Protein AF-0000000075780169 (afdb_homodimer)

Organism: Galleria mellonella (NCBI:txid7137)

Secondary structure (DSSP, 8-state):
-HHHHHHHHHHHHHTHHHHHHHHHHHHHS----EEEEEE--TT--HHHHTT--TTSEEEEEETTS----GGG--TT---HHHHHHIIIIIIS---EEEEEEETT-HHHHHHHHTTSGGGG-HHHHHH-HHHHHHHHHSHHHHHHHHHTTT-TTS-EEEE-SSTT-EEEEB-STT--S-HHHHHHHHHHHHHHHHHHT-HHHHHHHHTTSSEEEEEEEETTTTEEEEEETTTTEEEE-STTTHHHHHHHHHHH--/-HHHHHHHHHHHHHTHHHHHHHHHHHHHS----EEEEEE--TT--HHHHTT--TTSEEEEEETTS----GGG--TT---HHHHHHIIIIIIS---EEEEEEETT-HHHHHHHHTTSGGGG-HHHHHH-HHHHHHHHHSHHHHHHHHHTTT-TTS-EEEE-SSTT-EEEEB-STT--S-HHHHHHHHHHHHHHHHHHT-HHHHHHHHTTSSEEEEEEEETTTTEEEEEETTTTEEEE-STTTHHHHHHHHHHH--

Sequence (508 aa):
MERILRGIMRYRVLDRASMVKQFQEVKNNPIPKAVFYTCMDSRMIPTRFTETSVGDMFVVRNAGNVIPHSQYFVDEMTSCEPAALELGCIINNIRHIIVCGHSDCKAMNLLYKLKSKEESTIEQRRISPLKSWLCTHSKSSLDKFLEMNNDFTKPVLFTAETPQRKFAAYIDPDNKFCIEDKLSQVNTLQQLQNVASYGMLKKRLEKHDLHIHALWFDIYTGDIYYFSRRAKRFLIIDESTYETILAEVRRYYSMERILRGIMRYRVLDRASMVKQFQEVKNNPIPKAVFYTCMDSRMIPTRFTETSVGDMFVVRNAGNVIPHSQYFVDEMTSCEPAALELGCIINNIRHIIVCGHSDCKAMNLLYKLKSKEESTIEQRRISPLKSWLCTHSKSSLDKFLEMNNDFTKPVLFTAETPQRKFAAYIDPDNKFCIEDKLSQVNTLQQLQNVASYGMLKKRLEKHDLHIHALWFDIYTGDIYYFSRRAKRFLIIDESTYETILAEVRRYYS

pLDDT: mean 96.07, std 3.33, range [82.69, 98.94]

Radius of gyration: 21.81 Å; Cα contacts (8 Å, |Δi|>4): 1036; chains: 2; bounding box: 48×62×52 Å

Solvent-accessible surface area (backbone atoms only — not comparable to full-atom values): 26050 Å² total; per-residue (Å²): 108,66,67,47,52,51,16,32,49,48,22,59,74,74,41,26,70,64,49,25,54,48,42,52,46,30,72,77,53,71,64,49,52,29,37,38,36,21,38,18,52,30,73,59,53,66,48,61,54,25,57,50,58,75,32,34,38,32,38,36,23,30,64,58,36,68,38,63,45,49,85,79,44,64,76,43,53,58,52,54,59,58,16,38,47,40,52,37,43,65,72,62,59,27,37,32,37,34,31,34,32,41,42,88,39,66,49,35,48,48,50,61,54,40,72,38,67,86,63,53,33,68,70,50,19,53,75,28,42,42,53,15,31,40,61,67,50,38,40,67,32,50,50,56,48,58,70,43,68,88,43,38,83,49,65,46,80,44,44,43,57,40,92,86,38,63,48,53,34,33,56,60,63,82,64,81,64,57,71,47,37,50,44,24,53,45,32,27,54,43,28,50,28,21,59,38,54,31,71,91,48,35,67,40,29,73,68,66,58,33,44,80,47,42,35,36,35,34,54,83,72,48,46,44,24,39,54,34,73,87,76,21,28,70,37,63,61,41,91,87,36,40,65,61,53,51,50,49,43,59,72,75,68,106,108,66,67,46,52,52,17,31,49,48,23,58,74,74,42,26,70,63,50,25,53,47,42,51,47,30,71,77,53,71,65,47,52,27,39,36,37,21,38,19,50,29,73,60,52,65,49,61,54,26,57,51,59,76,31,34,40,31,38,35,23,28,64,59,36,67,39,64,44,49,84,78,44,63,79,44,52,60,53,55,58,58,16,36,46,40,54,36,43,65,73,61,59,26,39,32,36,34,32,33,32,40,43,87,39,66,49,35,49,49,50,61,55,40,73,39,68,86,64,53,35,68,71,49,19,52,74,28,40,43,54,16,30,40,61,67,50,37,40,66,33,51,51,56,49,58,70,44,68,89,42,38,83,50,64,47,79,45,45,44,58,40,91,84,38,63,45,54,34,34,57,60,63,83,64,82,64,57,72,46,37,50,44,23,54,45,32,27,54,44,28,50,27,21,61,38,53,32,71,90,49,37,68,40,28,72,70,64,59,32,44,78,48,40,36,37,35,34,55,83,73,48,48,43,23,39,54,35,74,88,77,21,28,70,38,63,60,42,89,87,37,40,65,61,53,52,50,52,44,58,72,75,66,107

Structure (mmCIF, N/CA/C/O backbone):
data_AF-0000000075780169-model_v1
#
loop_
_entity.id
_entity.type
_entity.pdbx_description
1 polymer 'Carbonic anhydrase'
#
loop_
_atom_site.group_PDB
_atom_site.id
_atom_site.type_symbol
_atom_site.label_atom_id
_atom_site.label_alt_id
_atom_site.label_comp_id
_atom_site.label_asym_id
_atom_site.label_entity_id
_atom_site.label_seq_id
_atom_site.pdbx_PDB_ins_code
_atom_site.Cartn_x
_atom_site.Cartn_y
_atom_site.Cartn_z
_atom_site.occupancy
_atom_site.B_iso_or_equiv
_atom_site.auth_seq_id
_atom_site.auth_comp_id
_atom_site.auth_asym_id
_atom_site.auth_atom_id
_atom_site.pdbx_PDB_model_num
ATOM 1 N N . MET A 1 1 ? -12.031 -10.469 -13.078 1 93.44 1 MET A N 1
ATOM 2 C CA . MET A 1 1 ? -10.688 -10.867 -13.508 1 93.44 1 MET A CA 1
ATOM 3 C C . MET A 1 1 ? -10.531 -10.695 -15.016 1 93.44 1 MET A C 1
ATOM 5 O O . MET A 1 1 ? -9.461 -10.32 -15.492 1 93.44 1 MET A O 1
ATOM 9 N N . GLU A 1 2 ? -11.68 -10.789 -15.758 1 93.5 2 GLU A N 1
ATOM 10 C CA . GLU A 1 2 ? -11.625 -10.594 -17.203 1 93.5 2 GLU A CA 1
ATOM 11 C C . GLU A 1 2 ? -11.203 -9.172 -17.562 1 93.5 2 GLU A C 1
ATOM 13 O O . GLU A 1 2 ? -10.398 -8.969 -18.469 1 93.5 2 GLU A O 1
ATOM 18 N N . ARG A 1 3 ? -11.781 -8.227 -16.891 1 92.69 3 ARG A N 1
ATOM 19 C CA . ARG A 1 3 ? -11.453 -6.828 -17.125 1 92.69 3 ARG A CA 1
ATOM 20 C C . ARG A 1 3 ? -9.977 -6.562 -16.891 1 92.69 3 ARG A C 1
ATOM 22 O O . ARG A 1 3 ? -9.336 -5.824 -17.641 1 92.69 3 ARG A O 1
ATOM 29 N N . ILE A 1 4 ? -9.414 -7.121 -15.859 1 95.75 4 ILE A N 1
ATOM 30 C CA . ILE A 1 4 ? -8 -6.945 -15.523 1 95.75 4 ILE A CA 1
ATOM 31 C C . ILE A 1 4 ? -7.133 -7.559 -16.625 1 95.75 4 ILE A C 1
ATOM 33 O O . ILE A 1 4 ? -6.168 -6.938 -17.078 1 95.75 4 ILE A O 1
ATOM 37 N N . LEU A 1 5 ? -7.5 -8.766 -17.078 1 97.25 5 LEU A N 1
ATOM 38 C CA . LEU A 1 5 ? -6.754 -9.438 -18.141 1 97.25 5 LEU A CA 1
ATOM 39 C C 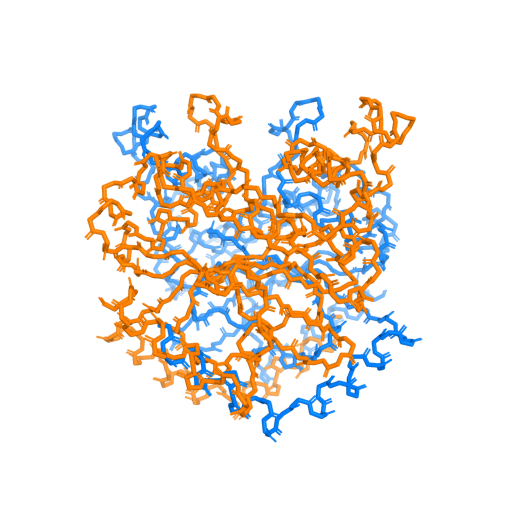. LEU A 1 5 ? -6.793 -8.617 -19.438 1 97.25 5 LEU A C 1
ATOM 41 O O . LEU A 1 5 ? -5.773 -8.461 -20.109 1 97.25 5 LEU A O 1
ATOM 45 N N . ARG A 1 6 ? -7.957 -8.117 -19.75 1 96.81 6 ARG A N 1
ATOM 46 C CA . ARG A 1 6 ? -8.094 -7.266 -20.938 1 96.81 6 ARG A CA 1
ATOM 47 C C . ARG A 1 6 ? -7.238 -6.012 -20.812 1 96.81 6 ARG A C 1
ATOM 49 O O . ARG A 1 6 ? -6.637 -5.566 -21.797 1 96.81 6 ARG A O 1
ATOM 56 N N . GLY A 1 7 ? -7.246 -5.43 -19.578 1 97.44 7 GLY A N 1
ATOM 57 C CA . GLY A 1 7 ? -6.395 -4.277 -19.328 1 97.44 7 GLY A CA 1
ATOM 58 C C . GLY A 1 7 ? -4.918 -4.57 -19.531 1 97.44 7 GLY A C 1
ATOM 59 O O . GLY A 1 7 ? -4.191 -3.758 -20.109 1 97.44 7 GLY A O 1
ATOM 60 N N . ILE A 1 8 ? -4.488 -5.715 -19.094 1 98.25 8 ILE A N 1
ATOM 61 C CA . ILE A 1 8 ? -3.096 -6.121 -19.234 1 98.25 8 ILE A CA 1
ATOM 62 C C . ILE A 1 8 ? -2.754 -6.27 -20.719 1 98.25 8 ILE A C 1
ATOM 64 O O . ILE A 1 8 ? -1.677 -5.863 -21.156 1 98.25 8 ILE A O 1
ATOM 68 N N . MET A 1 9 ? -3.684 -6.805 -21.484 1 98.25 9 MET A N 1
ATOM 69 C CA . MET A 1 9 ? -3.461 -6.949 -22.922 1 98.25 9 MET A CA 1
ATOM 70 C C . MET A 1 9 ? -3.371 -5.586 -23.594 1 98.25 9 MET A C 1
ATOM 72 O O . MET A 1 9 ? -2.545 -5.383 -24.484 1 98.25 9 MET A O 1
ATOM 76 N N . ARG A 1 10 ? -4.184 -4.68 -23.203 1 97.88 10 ARG A N 1
ATOM 77 C CA . ARG A 1 10 ? -4.125 -3.324 -23.75 1 97.88 10 ARG A CA 1
ATOM 78 C C . ARG A 1 10 ? -2.795 -2.658 -23.422 1 97.88 10 ARG A C 1
ATOM 80 O O . ARG A 1 10 ? -2.172 -2.035 -24.281 1 97.88 10 ARG A O 1
ATOM 87 N N . TYR A 1 11 ? -2.41 -2.775 -22.172 1 97.62 11 TYR A N 1
ATOM 88 C CA . TYR A 1 11 ? -1.11 -2.273 -21.734 1 97.62 11 TYR A CA 1
ATOM 89 C C . TYR A 1 11 ? 0.008 -2.836 -22.609 1 97.62 11 TYR A C 1
ATOM 91 O O . TYR A 1 11 ? 0.899 -2.1 -23.031 1 97.62 11 TYR A O 1
ATOM 99 N N . ARG A 1 12 ? -0.05 -4.133 -22.781 1 97.31 12 ARG A N 1
ATOM 100 C CA . ARG A 1 12 ? 0.994 -4.812 -23.547 1 97.31 12 ARG A CA 1
ATOM 101 C C . ARG A 1 12 ? 1.13 -4.219 -24.938 1 97.31 12 ARG A C 1
ATOM 103 O O . ARG A 1 12 ? 2.242 -4.043 -25.438 1 97.31 12 ARG A O 1
ATOM 110 N N . VAL A 1 13 ? 0.009 -3.85 -25.516 1 96.12 13 VAL A N 1
ATOM 111 C CA . VAL A 1 13 ? -0.016 -3.381 -26.906 1 96.12 13 VAL A CA 1
ATOM 112 C C . VAL A 1 13 ? 0.285 -1.885 -26.953 1 96.12 13 VAL A C 1
ATOM 114 O O . VAL A 1 13 ? 1.05 -1.424 -27.797 1 96.12 13 VAL A O 1
ATOM 117 N N . LEU A 1 14 ? -0.146 -1.142 -25.984 1 95 14 LEU A N 1
ATOM 118 C CA . LEU A 1 14 ? -0.172 0.309 -26.125 1 95 14 LEU A CA 1
ATOM 119 C C . LEU A 1 14 ? 0.935 0.961 -25.312 1 95 14 LEU A C 1
ATOM 121 O O . LEU A 1 14 ? 1.446 2.02 -25.672 1 95 14 LEU A O 1
ATOM 125 N N . ASP A 1 15 ? 1.33 0.302 -24.203 1 94.56 15 ASP A N 1
ATOM 126 C CA . ASP A 1 15 ? 2.09 1.082 -23.234 1 94.56 15 ASP A CA 1
ATOM 127 C C . ASP A 1 15 ? 3.387 0.372 -22.859 1 94.56 15 ASP A C 1
ATOM 129 O O . ASP A 1 15 ? 4.316 0.999 -22.344 1 94.56 15 ASP A O 1
ATOM 133 N N . ARG A 1 16 ? 3.537 -0.921 -23.078 1 95.75 16 ARG A N 1
ATOM 134 C CA . ARG A 1 16 ? 4.637 -1.722 -22.547 1 95.75 16 ARG A CA 1
ATOM 135 C C . ARG A 1 16 ? 5.984 -1.176 -23 1 95.75 16 ARG A C 1
ATOM 137 O O . ARG A 1 16 ? 6.906 -1.029 -22.203 1 95.75 16 ARG A O 1
ATOM 144 N N . ALA A 1 17 ? 6.098 -0.859 -24.266 1 95.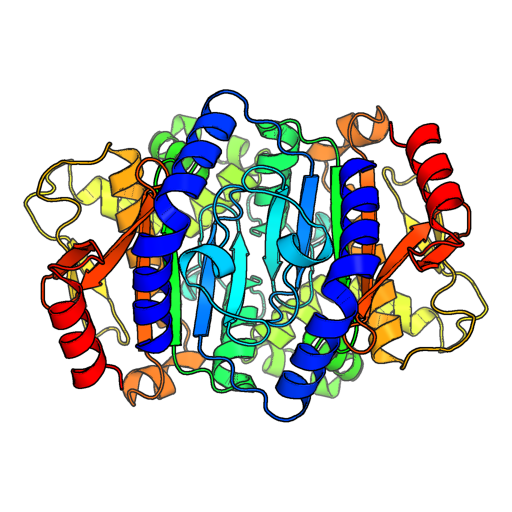38 17 ALA A N 1
ATOM 145 C CA . ALA A 1 17 ? 7.371 -0.394 -24.812 1 95.38 17 ALA A CA 1
ATOM 146 C C . ALA A 1 17 ? 7.836 0.878 -24.109 1 95.38 17 ALA A C 1
ATOM 148 O O . ALA A 1 17 ? 9.016 1.006 -23.766 1 95.38 17 ALA A O 1
ATOM 149 N N . SER A 1 18 ? 6.965 1.779 -23.969 1 94.44 18 SER A N 1
ATOM 150 C CA . SER A 1 18 ? 7.297 3.033 -23.297 1 94.44 18 SER A CA 1
ATOM 151 C C . SER A 1 18 ? 7.664 2.803 -21.844 1 94.44 18 SER A C 1
ATOM 153 O O . SER A 1 18 ? 8.586 3.434 -21.312 1 94.44 18 SER A O 1
ATOM 155 N N . MET A 1 19 ? 6.965 1.962 -21.203 1 92.38 19 MET A N 1
ATOM 156 C CA . MET A 1 19 ? 7.234 1.675 -19.797 1 92.38 19 MET A CA 1
ATOM 157 C C . MET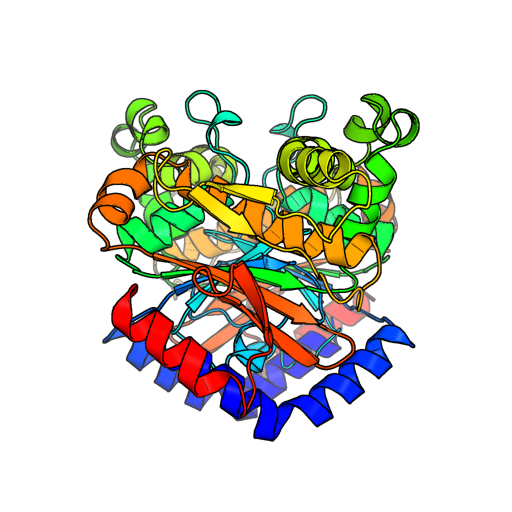 A 1 19 ? 8.602 1.018 -19.625 1 92.38 19 MET A C 1
ATOM 159 O O . MET A 1 19 ? 9.336 1.334 -18.688 1 92.38 19 MET A O 1
ATOM 163 N N . VAL A 1 20 ? 8.914 0.116 -20.469 1 94.5 20 VAL A N 1
ATOM 164 C CA . VAL A 1 20 ? 10.203 -0.574 -20.406 1 94.5 20 VAL A CA 1
ATOM 165 C C . VAL A 1 20 ? 11.336 0.437 -20.516 1 94.5 20 VAL A C 1
ATOM 167 O O . VAL A 1 20 ? 12.352 0.326 -19.828 1 94.5 20 VAL A O 1
ATOM 170 N N . LYS A 1 21 ? 11.164 1.39 -21.391 1 94.56 21 LYS A N 1
ATOM 171 C CA . LYS A 1 21 ? 12.164 2.451 -21.516 1 94.56 21 LYS A CA 1
ATOM 172 C C . LYS A 1 21 ? 12.328 3.203 -20.188 1 94.56 21 LYS A C 1
ATOM 174 O O . LYS A 1 21 ? 13.445 3.533 -19.797 1 94.56 21 LYS A O 1
ATOM 179 N N . GLN A 1 22 ? 11.25 3.461 -19.562 1 92.19 22 GLN A N 1
ATOM 180 C CA . GLN A 1 22 ? 11.289 4.137 -18.266 1 92.19 22 GLN A CA 1
ATOM 181 C C . GLN A 1 22 ? 11.992 3.271 -17.219 1 92.19 22 GLN A C 1
ATOM 183 O O . GLN A 1 22 ? 12.766 3.781 -16.406 1 92.19 22 GLN A O 1
ATOM 188 N N . PHE A 1 23 ? 11.68 1.968 -17.25 1 92.94 23 PHE A N 1
ATOM 189 C CA . PHE A 1 23 ? 12.312 1.051 -16.312 1 92.94 23 PHE A CA 1
ATOM 190 C C . PHE A 1 23 ? 13.828 1.058 -16.484 1 92.94 23 PHE A C 1
ATOM 192 O O . PHE A 1 23 ? 14.57 1.013 -15.5 1 92.94 23 PHE A O 1
ATOM 199 N N . GLN A 1 24 ? 14.234 1.104 -17.688 1 92.88 24 GLN A N 1
ATOM 200 C CA . GLN A 1 24 ? 15.664 1.162 -17.984 1 92.88 24 GLN A CA 1
ATOM 201 C C . GLN A 1 24 ? 16.281 2.445 -17.438 1 92.88 24 GLN A C 1
ATOM 203 O O . GLN A 1 24 ? 17.406 2.43 -16.906 1 92.88 24 GLN A O 1
ATOM 208 N N . GLU A 1 25 ? 15.625 3.48 -17.562 1 91.81 25 GLU A N 1
ATOM 209 C CA . GLU A 1 25 ? 16.094 4.754 -17.031 1 91.81 25 GLU A CA 1
ATOM 210 C C . GLU A 1 25 ? 16.219 4.711 -15.516 1 91.81 25 GLU A C 1
ATOM 212 O O . GLU A 1 25 ? 17.188 5.219 -14.953 1 91.81 25 GLU A O 1
ATOM 217 N N . VAL A 1 26 ? 15.258 4.148 -14.875 1 91.75 26 VAL A N 1
ATOM 218 C CA . VAL A 1 26 ? 15.266 4.035 -13.414 1 91.75 26 VAL A CA 1
ATOM 219 C C . VAL A 1 26 ? 16.422 3.143 -12.977 1 91.75 26 VAL A C 1
ATOM 221 O O . VAL A 1 26 ? 17.078 3.424 -11.977 1 91.75 26 VAL A O 1
ATOM 224 N N . LYS A 1 27 ? 16.547 2.027 -13.711 1 87.62 27 LYS A N 1
ATOM 225 C CA . LYS A 1 27 ? 17.641 1.104 -13.391 1 87.62 27 LYS A CA 1
ATOM 226 C C . LYS A 1 27 ? 19 1.798 -13.469 1 87.62 27 LYS A C 1
ATOM 228 O O . LYS A 1 27 ? 19.859 1.591 -12.609 1 87.62 27 LYS A O 1
ATOM 233 N N . ASN A 1 28 ? 19.141 2.633 -14.453 1 88.19 28 ASN A N 1
ATOM 234 C CA . ASN A 1 28 ? 20.422 3.293 -14.703 1 88.19 28 ASN A CA 1
ATOM 235 C C . ASN A 1 28 ? 20.625 4.484 -13.773 1 88.19 28 ASN A C 1
ATOM 237 O O . ASN A 1 28 ? 21.766 4.84 -13.461 1 88.19 28 ASN A O 1
ATOM 241 N N . ASN A 1 29 ? 19.547 5.055 -13.367 1 87 29 ASN A N 1
ATOM 242 C CA . ASN A 1 29 ? 19.609 6.242 -12.523 1 87 29 ASN A CA 1
ATOM 243 C C . ASN A 1 29 ? 18.422 6.305 -11.562 1 87 29 ASN A C 1
ATOM 245 O O . ASN A 1 29 ? 17.547 7.148 -11.719 1 87 29 ASN A O 1
ATOM 249 N N . PRO A 1 30 ? 18.547 5.43 -10.594 1 83.06 30 PRO A N 1
ATOM 250 C CA . PRO A 1 30 ? 17.438 5.461 -9.633 1 83.06 30 PRO A CA 1
ATOM 251 C C . PRO A 1 30 ? 17.438 6.734 -8.781 1 83.06 30 PRO A C 1
ATOM 253 O O . PRO A 1 30 ? 18.375 6.977 -8.023 1 83.06 30 PRO A O 1
ATOM 256 N N . ILE A 1 31 ? 16.375 7.629 -8.953 1 86.62 31 ILE A N 1
ATOM 257 C CA . ILE A 1 31 ? 16.297 8.867 -8.188 1 86.62 31 ILE A CA 1
ATOM 258 C C . ILE A 1 31 ? 14.898 9.016 -7.59 1 86.62 31 ILE A C 1
ATOM 260 O O . ILE A 1 31 ? 14.18 9.969 -7.895 1 86.62 31 ILE A O 1
ATOM 264 N N . PRO A 1 32 ? 14.57 8.016 -6.789 1 86.5 32 PRO A N 1
ATOM 265 C CA . PRO A 1 32 ? 13.266 8.227 -6.156 1 86.5 32 PRO A CA 1
ATOM 266 C C . PRO A 1 32 ? 13.242 9.461 -5.258 1 86.5 32 PRO A C 1
ATOM 268 O O . PRO A 1 32 ? 14.227 9.758 -4.578 1 86.5 32 PRO A O 1
ATOM 271 N N . LYS A 1 33 ? 12.086 10.133 -5.195 1 89.25 33 LYS A N 1
ATOM 272 C CA . LYS A 1 33 ? 11.992 11.438 -4.559 1 89.25 33 LYS A CA 1
ATOM 273 C C . LYS A 1 33 ? 11.328 11.344 -3.189 1 89.25 33 LYS A C 1
ATOM 275 O O . LYS A 1 33 ? 11.617 12.141 -2.293 1 89.25 33 LYS A O 1
ATOM 280 N N . ALA A 1 34 ? 10.516 10.414 -3.062 1 97.5 34 ALA A N 1
ATOM 281 C CA . ALA A 1 34 ? 9.75 10.398 -1.817 1 97.5 34 ALA A CA 1
ATOM 282 C C . ALA A 1 34 ? 9.25 8.992 -1.494 1 97.5 34 ALA A C 1
ATOM 284 O O . ALA A 1 34 ? 9.172 8.133 -2.381 1 97.5 34 ALA A O 1
ATOM 285 N N . VAL A 1 35 ? 9.102 8.727 -0.238 1 98.56 35 VAL A N 1
ATOM 286 C CA . VAL A 1 35 ? 8.227 7.648 0.216 1 98.56 35 VAL A CA 1
ATOM 287 C C . VAL A 1 35 ? 6.836 8.203 0.519 1 98.56 35 VAL A C 1
ATOM 289 O O . VAL A 1 35 ? 6.688 9.102 1.351 1 98.56 35 VAL A O 1
ATOM 292 N N . PHE A 1 36 ? 5.875 7.699 -0.201 1 98.81 36 PHE A N 1
ATOM 293 C CA . PHE A 1 36 ? 4.508 8.211 -0.146 1 98.81 36 PHE A CA 1
ATOM 294 C C . PHE A 1 36 ? 3.588 7.223 0.557 1 98.81 36 PHE A C 1
ATOM 296 O O . PHE A 1 36 ? 3.371 6.113 0.067 1 98.81 36 PHE A O 1
ATOM 303 N N . TYR A 1 37 ? 3.074 7.57 1.778 1 98.88 37 TYR A N 1
ATOM 304 C CA . TYR A 1 37 ? 2.104 6.773 2.521 1 98.88 37 TYR A CA 1
ATOM 305 C C . TYR A 1 37 ? 0.686 7.273 2.275 1 98.88 37 TYR A C 1
ATOM 307 O O . TYR A 1 37 ? 0.403 8.461 2.439 1 98.88 37 TYR A O 1
ATOM 315 N N . THR A 1 38 ? -0.224 6.371 1.894 1 98.81 38 THR A N 1
ATOM 316 C CA . THR A 1 38 ? -1.606 6.789 1.685 1 98.81 38 THR A CA 1
ATOM 317 C C . THR A 1 38 ? -2.561 5.613 1.869 1 98.81 38 THR A C 1
ATOM 319 O O . THR A 1 38 ? -2.139 4.52 2.26 1 98.81 38 THR A O 1
ATOM 322 N N . CYS A 1 39 ? -3.852 5.895 1.71 1 98.75 39 CYS A N 1
ATOM 323 C CA . CYS A 1 39 ? -4.895 4.906 1.964 1 98.75 39 CYS A CA 1
ATOM 324 C C . CYS A 1 39 ? -5.008 3.924 0.803 1 98.75 39 CYS A C 1
ATOM 326 O O . CYS A 1 39 ? -4.73 4.277 -0.344 1 98.75 39 CYS A O 1
ATOM 328 N N . MET A 1 40 ? -5.484 2.719 1.06 1 98.69 40 MET A N 1
ATOM 329 C CA . MET A 1 40 ? -5.715 1.683 0.057 1 98.69 40 MET A CA 1
ATOM 330 C C . MET A 1 40 ? -6.938 2.012 -0.795 1 98.69 40 MET A C 1
ATOM 332 O O . MET A 1 40 ? -7.223 1.318 -1.773 1 98.69 40 MET A O 1
ATOM 336 N N . ASP A 1 41 ? -7.66 3.061 -0.51 1 97.56 41 ASP A N 1
ATOM 337 C CA . ASP A 1 41 ? -8.891 3.449 -1.188 1 97.56 41 ASP A CA 1
ATOM 338 C C . ASP A 1 41 ? -8.703 3.457 -2.703 1 97.56 41 ASP A C 1
ATOM 340 O O . ASP A 1 41 ? -7.68 3.918 -3.205 1 97.56 41 ASP A O 1
ATOM 344 N N . SER A 1 42 ? -9.727 2.963 -3.406 1 96.31 42 SER A N 1
ATOM 345 C CA . SER A 1 42 ? -9.664 2.779 -4.852 1 96.31 42 SER A CA 1
ATOM 346 C C . SER A 1 42 ? -9.648 4.121 -5.578 1 96.31 42 SER A C 1
ATOM 348 O O . SER A 1 42 ? -9.281 4.191 -6.754 1 96.31 42 SER A O 1
ATOM 350 N N . ARG A 1 43 ? -10.07 5.176 -4.934 1 95.94 43 ARG A N 1
ATOM 351 C CA . ARG A 1 43 ? -10.109 6.508 -5.527 1 95.94 43 ARG A CA 1
ATOM 352 C C . ARG A 1 43 ? -8.781 7.23 -5.344 1 95.94 43 ARG A C 1
ATOM 354 O O . ARG A 1 43 ? -8.523 8.242 -6 1 95.94 43 ARG A O 1
ATOM 361 N N . MET A 1 44 ? -7.867 6.699 -4.504 1 96.56 44 MET A N 1
ATOM 362 C CA . MET A 1 44 ? -6.559 7.289 -4.227 1 96.56 44 MET A CA 1
ATOM 363 C C . MET A 1 44 ? -5.5 6.73 -5.172 1 96.56 44 MET A C 1
ATOM 365 O O . MET A 1 44 ? -4.973 5.637 -4.945 1 96.56 44 MET A O 1
ATOM 369 N N . ILE A 1 45 ? -5.145 7.469 -6.199 1 95.06 45 ILE A N 1
ATOM 370 C CA . ILE A 1 45 ? -4.098 7.094 -7.145 1 95.06 45 ILE A CA 1
ATOM 371 C C . ILE A 1 45 ? -3.012 8.164 -7.16 1 95.06 45 ILE A C 1
ATOM 373 O O . ILE A 1 45 ? -2.979 9.008 -8.062 1 95.06 45 ILE A O 1
ATOM 377 N N . PRO A 1 46 ? -2.043 8.047 -6.238 1 95.69 46 PRO A N 1
ATOM 378 C CA . PRO A 1 46 ? -1.08 9.117 -5.988 1 95.69 46 PRO A CA 1
ATOM 379 C C . PRO A 1 46 ? -0.329 9.547 -7.25 1 95.69 46 PRO A C 1
ATOM 381 O O . PRO A 1 46 ? -0.104 10.734 -7.465 1 95.69 46 PRO A O 1
ATOM 384 N N . THR A 1 47 ? 0.007 8.57 -8.086 1 93.44 47 THR A N 1
ATOM 385 C CA . THR A 1 47 ? 0.797 8.914 -9.266 1 93.44 47 THR A CA 1
ATOM 386 C C . THR A 1 47 ? -0.002 9.797 -10.219 1 93.44 47 THR A C 1
ATOM 388 O O . THR A 1 47 ? 0.57 10.609 -10.945 1 93.44 47 THR A O 1
ATOM 391 N N . ARG A 1 48 ? -1.282 9.68 -10.172 1 93.62 48 ARG A N 1
ATOM 392 C CA . ARG A 1 48 ? -2.137 10.461 -11.062 1 93.62 48 ARG A CA 1
ATOM 393 C C . ARG A 1 48 ? -2.258 11.898 -10.562 1 93.62 48 ARG A C 1
ATOM 395 O O . ARG A 1 48 ? -2.047 12.844 -11.328 1 93.62 48 ARG A O 1
ATOM 402 N N . PHE A 1 49 ? -2.488 12.117 -9.234 1 95.25 49 PHE A N 1
ATOM 403 C CA . PHE A 1 49 ? -2.77 13.477 -8.805 1 95.25 49 PHE A CA 1
ATOM 404 C C . PHE A 1 49 ? -1.482 14.203 -8.43 1 95.25 49 PHE A C 1
ATOM 406 O O . PHE A 1 49 ? -1.491 15.414 -8.188 1 95.25 49 PHE A O 1
ATOM 413 N N . THR A 1 50 ? -0.371 13.492 -8.453 1 95.94 50 THR A N 1
ATOM 414 C CA . THR A 1 50 ? 0.915 14.164 -8.297 1 95.94 50 THR A CA 1
ATOM 415 C C . THR A 1 50 ? 1.661 14.219 -9.625 1 95.94 50 THR A C 1
ATOM 417 O O . THR A 1 50 ? 2.744 14.805 -9.711 1 95.94 50 THR A O 1
ATOM 420 N N . GLU A 1 51 ? 1.152 13.586 -10.609 1 94.69 51 GLU A N 1
ATOM 421 C CA . GLU A 1 51 ? 1.747 13.523 -11.945 1 94.69 51 GLU A CA 1
ATOM 422 C C . GLU A 1 51 ? 3.197 13.047 -11.875 1 94.69 51 GLU A C 1
ATOM 424 O O . GLU A 1 51 ? 4.086 13.68 -12.453 1 94.69 51 GLU A O 1
ATOM 429 N N . THR A 1 52 ? 3.377 12.016 -11.086 1 91.94 52 THR A N 1
ATOM 430 C CA . THR A 1 52 ? 4.707 11.43 -10.984 1 91.94 52 THR A CA 1
ATOM 431 C C . THR A 1 52 ? 4.84 10.234 -11.922 1 91.94 52 THR A C 1
ATOM 433 O O . THR A 1 52 ? 3.844 9.594 -12.273 1 91.94 52 THR A O 1
ATOM 436 N N . SER A 1 53 ? 6.059 9.945 -12.312 1 89.25 53 SER A N 1
ATOM 437 C CA . SER A 1 53 ? 6.367 8.875 -13.258 1 89.25 53 SER A CA 1
ATOM 438 C C . SER A 1 53 ? 6.883 7.633 -12.539 1 89.25 53 SER A C 1
ATOM 440 O O . SER A 1 53 ? 7.055 7.645 -11.312 1 89.25 53 SER A O 1
ATOM 442 N N . VAL A 1 54 ? 7.105 6.629 -13.336 1 90.75 54 VAL A N 1
ATOM 443 C CA . VAL A 1 54 ? 7.715 5.398 -12.844 1 90.75 54 VAL A CA 1
ATOM 444 C C . VAL A 1 54 ? 9.07 5.711 -12.219 1 90.75 54 VAL A C 1
ATOM 446 O O . VAL A 1 54 ? 9.859 6.477 -12.781 1 90.75 54 VAL A O 1
ATOM 449 N N . GLY A 1 55 ? 9.242 5.227 -11.047 1 92.94 55 GLY A N 1
ATOM 450 C CA . GLY A 1 55 ? 10.539 5.395 -10.414 1 92.94 55 GLY A CA 1
ATOM 451 C C . GLY A 1 55 ? 10.602 6.602 -9.5 1 92.94 55 GLY A C 1
ATOM 452 O O . GLY A 1 55 ? 11.531 6.727 -8.695 1 92.94 55 GLY A O 1
ATOM 453 N N . ASP A 1 56 ? 9.531 7.461 -9.461 1 93.94 56 ASP A N 1
ATOM 454 C CA . ASP A 1 56 ? 9.602 8.734 -8.75 1 93.94 56 ASP A CA 1
ATOM 455 C C . ASP A 1 56 ? 9.328 8.547 -7.258 1 93.94 56 ASP A C 1
ATOM 457 O O . ASP A 1 56 ? 9.898 9.258 -6.426 1 93.94 56 ASP A O 1
ATOM 46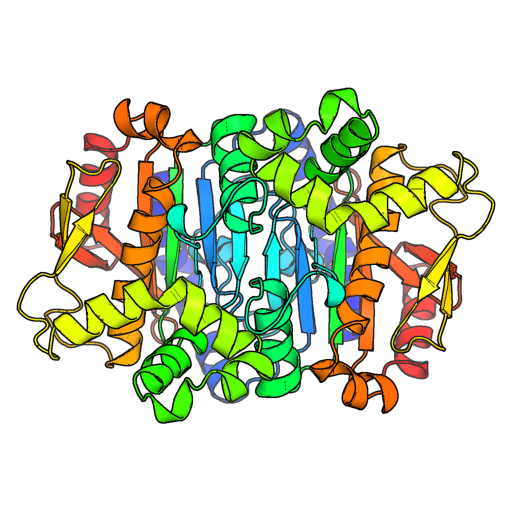1 N N . MET A 1 57 ? 8.422 7.617 -6.934 1 96.75 57 MET A N 1
ATOM 462 C CA . MET A 1 57 ? 8.031 7.496 -5.535 1 96.75 57 MET A CA 1
ATOM 463 C C . MET A 1 57 ? 7.844 6.035 -5.141 1 96.75 57 MET A C 1
ATOM 465 O O . MET A 1 57 ? 7.262 5.254 -5.898 1 96.75 57 MET A O 1
ATOM 469 N N . PHE A 1 58 ? 8.445 5.699 -3.988 1 98 58 PHE A N 1
ATOM 470 C CA . PHE A 1 58 ? 7.953 4.508 -3.311 1 98 58 PHE A CA 1
ATOM 471 C C . PHE A 1 58 ? 6.602 4.773 -2.66 1 98 58 PHE A C 1
ATOM 473 O O . PHE A 1 58 ? 6.371 5.852 -2.113 1 98 58 PHE A O 1
ATOM 480 N N . VAL A 1 59 ? 5.695 3.805 -2.783 1 98.56 59 VAL A N 1
ATOM 481 C CA . VAL A 1 59 ? 4.352 4.07 -2.279 1 98.56 59 VAL A CA 1
ATOM 482 C C . VAL A 1 59 ? 3.924 2.953 -1.33 1 98.56 59 VAL A C 1
ATOM 484 O O . VAL A 1 59 ? 4.082 1.77 -1.644 1 98.56 59 VAL A O 1
ATOM 487 N N . VAL A 1 60 ? 3.469 3.318 -0.148 1 98.81 60 VAL A N 1
ATOM 488 C CA . VAL A 1 60 ? 2.857 2.416 0.822 1 98.81 60 VAL A CA 1
ATOM 489 C C . VAL A 1 60 ? 1.368 2.727 0.95 1 98.81 60 VAL A C 1
ATOM 491 O O . VAL A 1 60 ? 0.981 3.887 1.114 1 98.81 60 VAL A O 1
ATOM 494 N N . ARG A 1 61 ? 0.576 1.713 0.8 1 98.81 61 ARG A N 1
ATOM 495 C CA . ARG A 1 61 ? -0.871 1.895 0.866 1 98.81 61 ARG A CA 1
ATOM 496 C C . ARG A 1 61 ? -1.507 0.886 1.816 1 98.81 61 ARG A C 1
ATOM 498 O O . ARG A 1 61 ? -1.28 -0.319 1.694 1 98.81 61 ARG A O 1
ATOM 505 N N . ASN A 1 62 ? -2.301 1.378 2.742 1 98.75 62 ASN A N 1
ATOM 506 C CA . ASN A 1 62 ? -3.02 0.531 3.689 1 98.75 62 ASN A CA 1
ATOM 507 C C . ASN A 1 62 ? -4.344 1.16 4.109 1 98.75 62 ASN A C 1
ATOM 509 O O . ASN A 1 62 ? -4.734 2.205 3.588 1 98.75 62 ASN A O 1
ATOM 513 N N . ALA A 1 63 ? -5.102 0.439 4.988 1 98.31 63 ALA A N 1
ATOM 514 C CA . ALA A 1 63 ? -6.391 0.949 5.441 1 98.31 63 ALA A CA 1
ATOM 515 C C . ALA A 1 63 ? -6.211 2.16 6.352 1 98.31 63 ALA A C 1
ATOM 517 O O . ALA A 1 63 ? -5.711 2.033 7.473 1 98.31 63 ALA A O 1
ATOM 518 N N . GLY A 1 64 ? -6.535 3.369 5.785 1 98.56 64 GLY A N 1
ATOM 519 C CA . GLY A 1 64 ? -6.574 4.562 6.617 1 98.56 64 GLY A CA 1
ATOM 520 C C . GLY A 1 64 ? -5.273 5.348 6.59 1 98.56 64 GLY A C 1
ATOM 521 O O . GLY A 1 64 ? -5.117 6.32 7.328 1 98.56 64 GLY A O 1
ATOM 522 N N . ASN A 1 65 ? -4.246 4.863 5.797 1 98.62 65 ASN A N 1
ATOM 523 C CA . ASN A 1 65 ? -2.93 5.488 5.77 1 98.62 65 ASN A CA 1
ATOM 524 C C . ASN A 1 65 ? -2.332 5.602 7.168 1 98.62 65 ASN A C 1
ATOM 526 O O . ASN A 1 65 ? -1.902 6.684 7.578 1 98.62 65 ASN A O 1
ATOM 530 N N . VAL A 1 66 ? -2.311 4.527 7.848 1 98.81 66 VAL A N 1
ATOM 531 C CA . VAL A 1 66 ? -1.893 4.488 9.25 1 98.81 66 VAL A CA 1
ATOM 532 C C . VAL A 1 66 ? -0.456 3.979 9.344 1 98.81 66 VAL A C 1
ATOM 534 O O . VAL A 1 66 ? -0.091 3.004 8.68 1 98.81 66 VAL A O 1
ATOM 537 N N . ILE A 1 67 ? 0.365 4.645 10.086 1 98.69 67 ILE A N 1
ATOM 538 C CA . ILE A 1 67 ? 1.716 4.215 10.43 1 98.69 67 ILE A CA 1
ATOM 539 C C . ILE A 1 67 ? 1.816 3.994 11.938 1 98.69 67 ILE A C 1
ATOM 541 O O . ILE A 1 67 ? 1.717 4.945 12.719 1 98.69 67 ILE A O 1
ATOM 545 N N . PRO A 1 68 ? 1.96 2.771 12.367 1 98 68 PRO A N 1
ATOM 546 C CA . PRO A 1 68 ? 2.072 2.514 13.805 1 98 68 PRO A CA 1
ATOM 547 C C . PRO A 1 68 ? 3.205 3.301 14.461 1 98 68 PRO A C 1
ATOM 549 O O . PRO A 1 68 ? 4.273 3.461 13.867 1 98 68 PRO A O 1
ATOM 552 N N . HIS A 1 69 ? 2.928 3.809 15.648 1 97 69 HIS A N 1
ATOM 553 C CA . HIS A 1 69 ? 3.984 4.434 16.438 1 97 69 HIS A CA 1
ATOM 554 C C . HIS A 1 69 ? 5.031 3.414 16.859 1 97 69 HIS A C 1
ATOM 556 O O . HIS A 1 69 ? 4.695 2.27 17.188 1 97 69 HIS A O 1
ATOM 562 N N . SER A 1 70 ? 6.293 3.832 16.922 1 95.12 70 SER A N 1
ATOM 563 C CA . SER A 1 70 ? 7.395 2.914 17.188 1 95.12 70 SER A CA 1
ATOM 564 C C . SER A 1 70 ? 7.238 2.246 18.547 1 95.12 70 SER A C 1
ATOM 566 O O . SER A 1 70 ? 7.707 1.125 18.75 1 95.12 70 SER A O 1
ATOM 568 N N . GLN A 1 71 ? 6.539 2.83 19.453 1 92.75 71 GLN A N 1
ATOM 569 C CA . GLN A 1 71 ? 6.41 2.336 20.812 1 92.75 71 GLN A CA 1
ATOM 570 C C . GLN A 1 71 ? 5.551 1.075 20.875 1 92.75 71 GLN A C 1
ATOM 572 O O . GLN A 1 71 ? 5.562 0.351 21.859 1 92.75 71 GLN A O 1
ATOM 577 N N . TYR A 1 72 ? 4.812 0.835 19.781 1 89.75 72 TYR A N 1
ATOM 578 C CA . TYR A 1 72 ? 3.91 -0.311 19.766 1 89.75 72 TYR A CA 1
ATOM 579 C C . TYR A 1 72 ? 4.672 -1.603 19.5 1 89.75 72 TYR A C 1
ATOM 581 O O . TYR A 1 72 ? 4.121 -2.697 19.641 1 89.75 72 TYR A O 1
ATOM 589 N N . PHE A 1 73 ? 5.859 -1.47 19.047 1 88.5 73 PHE A N 1
ATOM 590 C CA . PHE A 1 73 ? 6.648 -2.654 18.734 1 88.5 73 PHE A CA 1
ATOM 591 C C . PHE A 1 73 ? 7.652 -2.953 19.828 1 88.5 73 PHE A C 1
ATOM 593 O O . PHE A 1 73 ? 8.367 -2.059 20.297 1 88.5 73 PHE A O 1
ATOM 600 N N . VAL A 1 74 ? 7.508 -4.23 20.297 1 82.69 74 VAL A N 1
ATOM 601 C CA . VAL A 1 74 ? 8.43 -4.691 21.312 1 82.69 74 VAL A CA 1
ATOM 602 C C . VAL A 1 74 ? 9.477 -5.617 20.703 1 82.69 74 VAL A C 1
ATOM 604 O O . VAL A 1 74 ? 9.148 -6.445 19.844 1 82.69 74 VAL A O 1
ATOM 607 N N . ASP A 1 75 ? 10.656 -5.453 20.922 1 87.75 75 ASP A N 1
ATOM 608 C CA . ASP A 1 75 ? 11.742 -6.332 20.484 1 87.75 75 ASP A CA 1
ATOM 609 C C . ASP A 1 75 ? 11.898 -6.309 18.969 1 87.75 75 ASP A C 1
ATOM 611 O O . ASP A 1 75 ? 11.984 -5.234 18.375 1 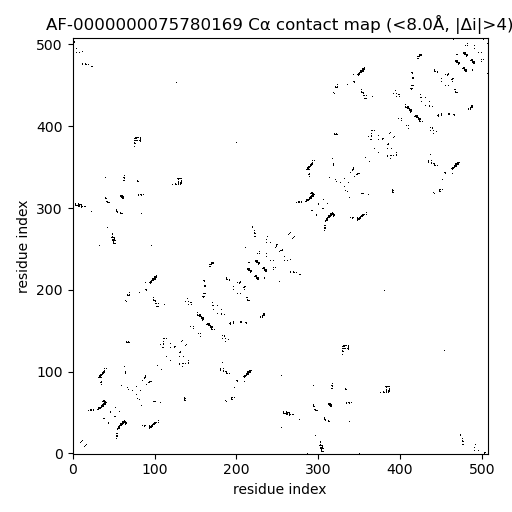87.75 75 ASP A O 1
ATOM 615 N N . GLU A 1 76 ? 11.773 -7.488 18.312 1 83.88 76 GLU A N 1
ATOM 616 C CA . GLU A 1 76 ? 12.109 -7.547 16.891 1 83.88 76 GLU A CA 1
ATOM 617 C C . GLU A 1 76 ? 10.852 -7.531 16.016 1 83.88 76 GLU A C 1
ATOM 619 O O . GLU A 1 76 ? 10.945 -7.551 14.789 1 83.88 76 GLU A O 1
ATOM 624 N N . MET A 1 77 ? 9.758 -7.477 16.594 1 84.38 77 MET A N 1
ATOM 625 C CA . MET A 1 77 ? 8.523 -7.527 15.812 1 84.38 77 MET A CA 1
ATOM 626 C C . MET A 1 77 ? 8.141 -6.145 15.297 1 84.38 77 MET A C 1
ATOM 628 O O . MET A 1 77 ? 8.188 -5.168 16.047 1 84.38 77 MET A O 1
ATOM 632 N N . THR A 1 78 ? 7.82 -6.148 13.93 1 90.31 78 THR A N 1
ATOM 633 C CA . THR A 1 78 ? 7.402 -4.883 13.344 1 90.31 78 THR A CA 1
ATOM 634 C C . THR A 1 78 ? 6.324 -5.105 12.289 1 90.31 78 THR A C 1
ATOM 636 O O . THR A 1 78 ? 5.992 -6.246 11.961 1 90.31 78 THR A O 1
ATOM 639 N N . SER A 1 79 ? 5.691 -4.035 11.867 1 95.38 79 SER A N 1
ATOM 640 C CA . SER A 1 79 ? 4.773 -4.047 10.734 1 95.38 79 SER A CA 1
ATOM 641 C C . SER A 1 79 ? 5.469 -3.607 9.453 1 95.38 79 SER A C 1
ATOM 643 O O . SER A 1 79 ? 6.68 -3.379 9.445 1 95.38 79 SER A O 1
ATOM 645 N N . CYS A 1 80 ? 4.746 -3.592 8.352 1 97.81 80 CYS A N 1
ATOM 646 C CA . CYS A 1 80 ? 5.383 -3.314 7.066 1 97.81 80 CYS A CA 1
ATOM 647 C C . CYS A 1 80 ? 5.75 -1.841 6.949 1 97.81 80 CYS A C 1
ATOM 649 O O . CYS A 1 80 ? 6.641 -1.479 6.172 1 97.81 80 CYS A O 1
ATOM 651 N N . GLU A 1 81 ? 5.086 -0.95 7.75 1 98.5 81 GLU A N 1
ATOM 652 C CA . GLU A 1 81 ? 5.254 0.489 7.57 1 98.5 81 GLU A CA 1
ATOM 653 C C . GLU A 1 81 ? 6.668 0.928 7.938 1 98.5 81 GLU A C 1
ATOM 655 O O . GLU A 1 81 ? 7.316 1.644 7.172 1 98.5 81 GLU A O 1
ATOM 660 N N . PRO A 1 82 ? 7.242 0.484 9.086 1 98.12 82 PRO A N 1
ATOM 661 C CA . PRO A 1 82 ? 8.633 0.849 9.359 1 98.12 82 PRO A CA 1
ATOM 662 C C . PRO A 1 82 ? 9.625 0.156 8.422 1 98.12 82 PRO A C 1
ATOM 664 O O . PRO A 1 82 ? 10.688 0.704 8.133 1 98.12 82 PRO A O 1
ATOM 667 N N . ALA A 1 83 ? 9.289 -1.068 7.973 1 98.5 83 ALA A N 1
ATOM 668 C CA . ALA A 1 83 ? 10.109 -1.717 6.957 1 98.5 83 ALA A CA 1
ATOM 669 C C . ALA A 1 83 ? 10.234 -0.84 5.715 1 98.5 83 ALA A C 1
ATOM 671 O O . ALA A 1 83 ? 11.32 -0.712 5.145 1 98.5 83 ALA A O 1
ATOM 672 N N . ALA A 1 84 ? 9.156 -0.223 5.328 1 98.62 84 ALA A N 1
ATOM 673 C CA . ALA A 1 84 ? 9.133 0.66 4.168 1 98.62 84 ALA A CA 1
ATOM 674 C C . ALA A 1 84 ? 9.969 1.913 4.41 1 98.62 84 ALA A C 1
ATOM 676 O O . ALA A 1 84 ? 10.633 2.408 3.496 1 98.62 84 ALA A O 1
ATOM 677 N N . LEU A 1 85 ? 9.898 2.424 5.617 1 98.5 85 LEU A N 1
ATOM 678 C CA . LEU A 1 85 ? 10.719 3.578 5.965 1 98.5 85 LEU A CA 1
ATOM 679 C C . LEU A 1 85 ? 12.203 3.258 5.797 1 98.5 85 LEU A C 1
ATOM 681 O O . LEU A 1 85 ? 12.961 4.062 5.246 1 98.5 85 LEU A O 1
ATOM 685 N N . GLU A 1 86 ? 12.609 2.125 6.281 1 98.38 86 GLU A N 1
ATOM 686 C CA . GLU A 1 86 ? 14.016 1.743 6.164 1 98.38 86 GLU A CA 1
ATOM 687 C C . GLU A 1 86 ? 14.414 1.558 4.703 1 98.38 86 GLU A C 1
ATOM 689 O O . GLU A 1 86 ? 15.453 2.061 4.27 1 98.38 86 GLU A O 1
ATOM 694 N N . LEU A 1 87 ? 13.57 0.846 3.99 1 97.75 87 LEU A N 1
ATOM 695 C CA . LEU A 1 87 ? 13.852 0.591 2.58 1 97.75 87 LEU A CA 1
ATOM 696 C C . LEU A 1 87 ? 13.984 1.898 1.808 1 97.75 87 LEU A C 1
ATOM 698 O O . LEU A 1 87 ? 14.898 2.053 0.993 1 97.75 87 LEU A O 1
ATOM 702 N N . GLY A 1 88 ? 13.086 2.822 2.037 1 97.38 88 GLY A N 1
ATOM 703 C CA . GLY A 1 88 ? 13.078 4.094 1.329 1 97.38 88 GLY A CA 1
ATOM 704 C C . GLY A 1 88 ? 14.133 5.059 1.834 1 97.38 88 GLY A C 1
ATOM 705 O O . GLY A 1 88 ? 15.023 5.469 1.081 1 97.38 88 GLY A O 1
ATOM 706 N N . CYS A 1 89 ? 14.203 5.285 3.141 1 97.62 89 CYS A N 1
ATOM 707 C CA . CYS A 1 89 ? 14.906 6.441 3.68 1 97.62 89 CYS A CA 1
ATOM 708 C C . CYS A 1 89 ? 16.328 6.062 4.105 1 97.62 89 CYS A C 1
ATOM 710 O O . CYS A 1 89 ? 17.203 6.918 4.156 1 97.62 89 CYS A O 1
ATOM 712 N N . ILE A 1 90 ? 16.562 4.809 4.445 1 96.94 90 ILE A N 1
ATOM 713 C CA . ILE A 1 90 ? 17.891 4.398 4.91 1 96.94 90 ILE A CA 1
ATOM 714 C C . ILE A 1 90 ? 18.641 3.727 3.77 1 96.94 90 ILE A C 1
ATOM 716 O O . ILE A 1 90 ? 19.766 4.133 3.434 1 96.94 90 ILE A O 1
ATOM 720 N N . ILE A 1 91 ? 18.016 2.82 3.115 1 95.25 91 ILE A N 1
ATOM 721 C CA . ILE A 1 91 ? 18.688 2.037 2.086 1 95.25 91 ILE A CA 1
ATOM 722 C C . ILE A 1 91 ? 18.781 2.844 0.792 1 95.25 91 ILE A C 1
ATOM 724 O O . ILE A 1 91 ? 19.797 2.836 0.111 1 95.25 91 ILE A O 1
ATOM 728 N N . ASN A 1 92 ? 17.703 3.57 0.431 1 94.56 92 ASN A N 1
ATOM 729 C CA . ASN A 1 92 ? 17.672 4.277 -0.844 1 94.56 92 ASN A CA 1
ATOM 730 C C . ASN A 1 92 ? 17.906 5.777 -0.659 1 94.56 92 ASN A C 1
ATOM 732 O O . ASN A 1 92 ? 17.812 6.543 -1.618 1 94.56 92 ASN A O 1
ATOM 736 N N . ASN A 1 93 ? 18.078 6.273 0.564 1 95.25 93 ASN A N 1
ATOM 737 C CA . ASN A 1 93 ? 18.484 7.633 0.907 1 95.25 93 ASN A CA 1
ATOM 738 C C . ASN A 1 93 ? 17.453 8.656 0.443 1 95.25 93 ASN A C 1
ATOM 740 O O . ASN A 1 93 ? 17.797 9.758 0.015 1 95.25 93 ASN A O 1
ATOM 744 N N . ILE A 1 94 ? 16.266 8.234 0.382 1 97.06 94 ILE A N 1
ATOM 745 C CA . ILE A 1 94 ? 15.203 9.156 0.02 1 97.06 94 ILE A CA 1
ATOM 746 C C . ILE A 1 94 ? 15.078 10.25 1.079 1 97.06 94 ILE A C 1
ATOM 748 O O . ILE A 1 94 ? 15.18 9.977 2.277 1 97.06 94 ILE A O 1
ATOM 752 N N . ARG A 1 95 ? 14.711 11.461 0.651 1 96.75 95 ARG A N 1
ATOM 753 C CA . ARG A 1 95 ? 14.844 12.602 1.558 1 96.75 95 ARG A CA 1
ATOM 754 C C . ARG A 1 95 ? 13.477 13.148 1.948 1 96.75 95 ARG A C 1
ATOM 756 O O . ARG A 1 95 ? 13.383 14.062 2.768 1 96.75 95 ARG A O 1
ATOM 763 N N . HIS A 1 96 ? 12.43 12.641 1.337 1 97.81 96 HIS A N 1
ATOM 764 C CA . HIS A 1 96 ? 11.102 13.148 1.657 1 97.81 96 HIS A CA 1
ATOM 765 C C . HIS A 1 96 ? 10.133 12.016 1.954 1 97.81 96 HIS A C 1
ATOM 767 O O . HIS A 1 96 ? 10.094 11.016 1.229 1 97.81 96 HIS A O 1
ATOM 773 N N . ILE A 1 97 ? 9.469 12.125 3.033 1 98.56 97 ILE A N 1
ATOM 774 C CA . ILE A 1 97 ? 8.328 11.266 3.348 1 98.56 97 ILE A CA 1
ATOM 775 C C . ILE A 1 97 ? 7.035 12.078 3.279 1 98.56 97 ILE A C 1
ATOM 777 O O . ILE A 1 97 ? 6.953 13.172 3.85 1 98.56 97 ILE A O 1
ATOM 781 N N . ILE A 1 98 ? 6.082 11.586 2.568 1 98.69 98 ILE A N 1
ATOM 782 C CA . ILE A 1 98 ? 4.793 12.258 2.447 1 98.69 98 I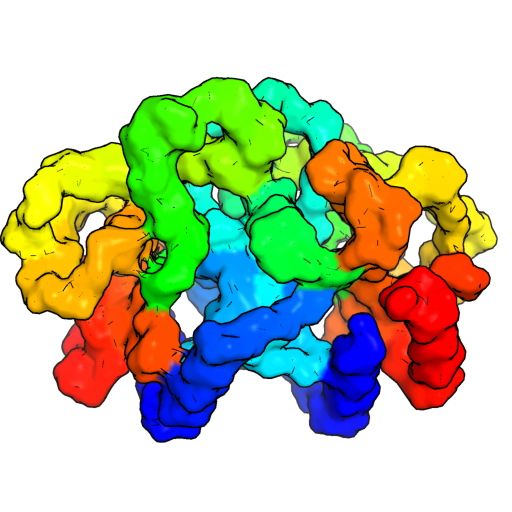LE A CA 1
ATOM 783 C C . ILE A 1 98 ? 3.686 11.344 2.973 1 98.69 98 ILE A C 1
ATOM 785 O O . ILE A 1 98 ? 3.584 10.18 2.566 1 98.69 98 ILE A O 1
ATOM 789 N N . VAL A 1 99 ? 2.971 11.797 3.922 1 98.88 99 VAL A N 1
ATOM 790 C CA . VAL A 1 99 ? 1.742 11.141 4.352 1 98.88 99 VAL A CA 1
ATOM 791 C C . VAL A 1 99 ? 0.535 11.859 3.756 1 98.88 99 VAL A C 1
ATOM 793 O O . VAL A 1 99 ? 0.385 13.078 3.918 1 98.88 99 VAL A O 1
ATOM 796 N N . CYS A 1 100 ? -0.302 11.109 3.064 1 98.94 100 CYS A N 1
ATOM 797 C CA . CYS A 1 100 ? -1.444 11.719 2.391 1 98.94 100 CYS A CA 1
ATOM 798 C C . CYS A 1 100 ? -2.748 11.062 2.83 1 98.94 100 CYS A C 1
ATOM 800 O O . CYS A 1 100 ? -3.018 9.914 2.48 1 98.94 100 CYS A O 1
ATOM 802 N N . GLY A 1 101 ? -3.574 11.773 3.637 1 98.88 101 GLY A N 1
ATOM 803 C CA . GLY A 1 101 ? -4.934 11.359 3.955 1 98.88 101 GLY A CA 1
ATOM 804 C C . GLY A 1 101 ? -5.949 11.812 2.924 1 98.88 101 GLY A C 1
ATOM 805 O O . GLY A 1 101 ? -5.586 12.383 1.896 1 98.88 101 GLY A O 1
ATOM 806 N N . HIS A 1 102 ? -7.219 11.539 3.174 1 98.88 102 HIS A N 1
ATOM 807 C CA . HIS A 1 102 ? -8.219 11.945 2.188 1 98.88 102 HIS A CA 1
ATOM 808 C C . HIS A 1 102 ? -9.609 12.016 2.807 1 98.88 102 HIS A C 1
ATOM 810 O O . HIS A 1 102 ? -9.828 11.5 3.906 1 98.88 102 HIS A O 1
ATOM 816 N N . SER A 1 103 ? -10.453 12.695 2.152 1 98.56 103 SER A N 1
ATOM 817 C CA . SER A 1 103 ? -11.844 12.805 2.578 1 98.56 103 SER A CA 1
ATOM 818 C C . SER A 1 103 ? -12.609 11.516 2.305 1 98.56 103 SER A C 1
ATOM 820 O O . SER A 1 103 ? -12.188 10.695 1.482 1 98.56 103 SER A O 1
ATOM 822 N N . ASP A 1 104 ? -13.664 11.305 3.107 1 97.19 104 ASP A N 1
ATOM 823 C CA . ASP A 1 104 ? -14.555 10.164 2.953 1 97.19 104 ASP A CA 1
ATOM 824 C C . ASP A 1 104 ? -13.781 8.844 3.074 1 97.19 104 ASP A C 1
ATOM 826 O O . ASP A 1 104 ? -14.023 7.91 2.312 1 97.19 104 ASP A O 1
ATOM 830 N N . CYS A 1 105 ? -12.812 8.852 3.928 1 97.88 105 CYS A N 1
ATOM 831 C CA . CYS A 1 105 ? -12.039 7.656 4.219 1 97.88 105 CYS A CA 1
ATOM 832 C C . CYS A 1 105 ? -12.828 6.688 5.086 1 97.88 105 CYS A C 1
ATOM 834 O O . CYS A 1 105 ? -13.148 6.992 6.234 1 97.88 105 CYS A O 1
ATOM 836 N N . LYS A 1 106 ? -13.117 5.5 4.625 1 96.69 106 LYS A N 1
ATOM 837 C CA . LYS A 1 106 ? -13.938 4.527 5.344 1 96.69 106 LYS A CA 1
ATOM 838 C C . LYS A 1 106 ? -13.281 4.129 6.668 1 96.69 106 LYS A C 1
ATOM 840 O O . LYS A 1 106 ? -13.977 3.873 7.652 1 96.69 106 LYS A O 1
ATOM 845 N N . ALA A 1 107 ? -12.016 4.051 6.645 1 98.5 107 ALA A N 1
ATOM 846 C CA . ALA A 1 107 ? -11.297 3.725 7.879 1 98.5 107 ALA A CA 1
ATOM 847 C C . ALA A 1 107 ? -11.5 4.809 8.93 1 98.5 107 ALA A C 1
ATOM 849 O O . ALA A 1 107 ? -11.695 4.508 10.109 1 98.5 107 ALA A O 1
ATOM 850 N N . MET A 1 108 ? -11.445 6.082 8.523 1 98.69 108 MET A N 1
ATOM 851 C CA . MET A 1 108 ? -11.633 7.184 9.461 1 98.69 108 MET A CA 1
ATOM 852 C C . MET A 1 108 ? -13.086 7.27 9.914 1 98.69 108 MET A C 1
ATOM 854 O O . MET A 1 108 ? -13.367 7.617 11.062 1 98.69 108 MET A O 1
ATOM 858 N N . ASN A 1 109 ? -13.984 6.961 8.953 1 98.25 109 ASN A N 1
ATOM 859 C CA . ASN A 1 109 ? -15.383 6.863 9.352 1 98.25 109 ASN A CA 1
ATOM 860 C C . ASN A 1 109 ? -15.586 5.816 10.438 1 98.25 109 ASN A C 1
ATOM 862 O O . ASN A 1 109 ? -16.266 6.074 11.438 1 98.25 109 ASN A O 1
ATOM 866 N N . LEU A 1 110 ? -15.008 4.703 10.281 1 98.44 110 LEU A N 1
ATOM 867 C CA . LEU A 1 110 ? -15.109 3.641 11.273 1 98.44 110 LEU A CA 1
ATOM 868 C C . LEU A 1 110 ? -14.414 4.047 12.57 1 98.44 110 LEU A C 1
ATOM 870 O O . LEU A 1 110 ? -14.938 3.805 13.656 1 98.44 110 LEU A O 1
ATOM 874 N N . LEU A 1 111 ? -13.234 4.617 12.422 1 98.62 111 LEU A N 1
ATOM 875 C CA . LEU A 1 111 ? -12.477 5.023 13.602 1 98.62 111 LEU A CA 1
ATOM 876 C C . LEU A 1 111 ? -13.312 5.941 14.492 1 98.62 111 LEU A C 1
ATOM 878 O O . LEU A 1 111 ? -13.297 5.809 15.719 1 98.62 111 LEU A O 1
ATOM 882 N N . TYR A 1 112 ? -14.008 6.852 13.859 1 98.62 112 TYR A N 1
ATOM 883 C CA . TYR A 1 112 ? -14.852 7.762 14.633 1 98.62 112 TYR A CA 1
ATOM 884 C C . TYR A 1 112 ? -15.914 6.996 15.406 1 98.62 112 TYR A C 1
ATOM 886 O O . TYR A 1 112 ? -16.203 7.324 16.562 1 98.62 112 TYR A O 1
ATOM 894 N N . LYS A 1 113 ? -16.484 5.988 14.836 1 97.88 113 LYS A N 1
ATOM 895 C CA . LYS A 1 113 ? -17.484 5.168 15.5 1 97.88 113 LYS A CA 1
ATOM 896 C C . LYS A 1 113 ? -16.875 4.367 16.641 1 97.88 113 LYS A C 1
ATOM 898 O O . LYS A 1 113 ? -17.562 4.07 17.625 1 97.88 113 LYS A O 1
ATOM 903 N N . LEU A 1 114 ? -15.656 4.074 16.547 1 97.88 114 LEU A N 1
ATOM 904 C CA . LEU A 1 114 ? -14.969 3.242 17.531 1 97.88 114 LEU A CA 1
ATOM 905 C C . LEU A 1 114 ? -14.672 4.031 18.797 1 97.88 114 LEU A C 1
ATOM 907 O O . LEU A 1 114 ? -14.148 3.482 19.766 1 97.88 114 LEU A O 1
ATOM 911 N N . LYS A 1 115 ? -15.023 5.324 18.797 1 97.06 115 LYS A N 1
ATOM 912 C CA . LYS A 1 115 ? -14.898 6.109 20.016 1 97.06 115 LYS A CA 1
ATOM 913 C C . LYS A 1 115 ? -15.781 5.551 21.125 1 97.06 115 LYS A C 1
ATOM 915 O O . LYS A 1 115 ? -15.508 5.766 22.312 1 97.06 115 LYS A O 1
ATOM 920 N N . SER A 1 116 ? -16.844 4.895 20.703 1 96 116 SER A N 1
ATOM 921 C CA . SER A 1 116 ? -17.719 4.23 21.656 1 96 116 SER A CA 1
ATOM 922 C C . SER A 1 116 ? -17.109 2.934 22.172 1 96 116 SER A C 1
ATOM 924 O O . SER A 1 116 ? -16.672 2.09 21.391 1 96 116 SER A O 1
ATOM 926 N N . LYS A 1 117 ? -17.141 2.74 23.438 1 93.19 117 LYS A N 1
ATOM 927 C CA . LYS A 1 117 ? -16.594 1.529 24.047 1 93.19 117 LYS A CA 1
ATOM 928 C C . LYS A 1 117 ? -17.328 0.288 23.562 1 93.19 117 LYS A C 1
ATOM 930 O O . LYS A 1 117 ? -16.734 -0.784 23.422 1 93.19 117 LYS A O 1
ATOM 935 N N . GLU A 1 118 ? -18.594 0.476 23.297 1 94.88 118 GLU A N 1
ATOM 936 C CA . GLU A 1 118 ? -19.422 -0.639 22.844 1 94.88 118 GLU A CA 1
ATOM 937 C C . GLU A 1 118 ? -19 -1.12 21.453 1 94.88 118 GLU A C 1
ATOM 939 O O . GLU A 1 118 ? -19.094 -2.311 21.156 1 94.88 118 GLU A O 1
ATOM 944 N N . GLU A 1 119 ? -18.391 -0.242 20.703 1 94.5 119 GLU A N 1
ATOM 945 C CA . GLU A 1 119 ? -18.031 -0.575 19.328 1 94.5 119 GLU A CA 1
ATOM 946 C C . GLU A 1 119 ? -16.594 -1.055 19.25 1 94.5 119 GLU A C 1
ATOM 948 O O . GLU A 1 119 ? -16.156 -1.573 18.203 1 94.5 119 GLU A O 1
ATOM 953 N N . SER A 1 120 ? -15.867 -0.935 20.328 1 94.38 120 SER A N 1
ATOM 954 C CA . SER A 1 120 ? -14.438 -1.234 20.266 1 94.38 120 SER A CA 1
ATOM 955 C C . SER A 1 120 ? -14.047 -2.279 21.312 1 94.38 120 SER A C 1
ATOM 957 O O . SER A 1 120 ? -12.93 -2.264 21.828 1 94.38 120 SER A O 1
ATOM 959 N N . THR A 1 121 ? -14.969 -3.199 21.688 1 95.44 121 THR A N 1
ATOM 960 C CA . THR A 1 121 ? -14.688 -4.219 22.688 1 95.44 121 THR A CA 1
ATOM 961 C C . THR A 1 121 ? -13.586 -5.164 22.203 1 95.44 121 THR A C 1
ATOM 963 O O . THR A 1 121 ? -13.336 -5.273 21 1 95.44 121 THR A O 1
ATOM 966 N N . ILE A 1 122 ? -12.969 -5.805 23.078 1 94.94 122 ILE A N 1
ATOM 967 C CA . ILE A 1 122 ? -11.922 -6.777 22.766 1 94.94 122 ILE A CA 1
ATOM 968 C C . ILE A 1 122 ? -12.492 -7.883 21.891 1 94.94 122 ILE A C 1
ATOM 970 O O . ILE A 1 122 ? -11.836 -8.344 20.953 1 94.94 122 ILE A O 1
ATOM 974 N N . GLU A 1 123 ? -13.719 -8.281 22.156 1 95 123 GLU A N 1
ATOM 975 C CA . GLU A 1 123 ? -14.375 -9.328 21.391 1 95 123 GLU A CA 1
ATOM 976 C C . GLU A 1 123 ? -14.531 -8.922 19.922 1 95 123 GLU A C 1
ATOM 978 O O . GLU A 1 123 ? -14.266 -9.711 19.016 1 95 123 GLU A O 1
ATOM 983 N N . GLN A 1 124 ? -14.898 -7.707 19.75 1 94.38 124 GLN A N 1
ATOM 984 C CA . GLN A 1 124 ? -15.047 -7.207 18.391 1 94.38 124 GLN A CA 1
ATOM 985 C C . GLN A 1 124 ? -13.703 -7.125 17.688 1 94.38 124 GLN A C 1
ATOM 987 O O . GLN A 1 124 ? -13.594 -7.426 16.484 1 94.38 124 GLN A O 1
ATOM 992 N N . ARG A 1 125 ? -12.727 -6.695 18.406 1 94.19 125 ARG A N 1
ATOM 993 C CA . ARG A 1 125 ? -11.391 -6.566 17.844 1 94.19 125 ARG A CA 1
ATOM 994 C C . ARG A 1 125 ? -10.812 -7.93 17.484 1 94.19 125 ARG A C 1
ATOM 996 O O . ARG A 1 125 ? -10.031 -8.055 16.547 1 94.19 125 ARG A O 1
ATOM 1003 N N . ARG A 1 126 ? -11.242 -8.969 18.156 1 93.81 126 ARG A N 1
ATOM 1004 C CA . ARG A 1 126 ? -10.766 -10.32 17.891 1 93.81 126 ARG A CA 1
ATOM 1005 C C . ARG A 1 126 ? -11.359 -10.852 16.594 1 93.81 126 ARG A C 1
ATOM 1007 O O . ARG A 1 126 ? -10.719 -11.641 15.883 1 93.81 126 ARG A O 1
ATOM 1014 N N . ILE A 1 127 ? -12.523 -10.344 16.281 1 93.62 127 ILE A N 1
ATOM 1015 C CA . ILE A 1 127 ? -13.203 -10.914 15.125 1 93.62 127 ILE A CA 1
ATOM 1016 C C . ILE A 1 127 ? -13.031 -9.992 13.922 1 93.62 127 ILE A C 1
ATOM 1018 O O . ILE A 1 127 ? -13.227 -10.406 12.773 1 93.62 127 ILE A O 1
ATOM 1022 N N . SER A 1 128 ? -12.68 -8.719 14.109 1 96.5 128 SER A N 1
ATOM 1023 C CA . SER A 1 128 ? -12.516 -7.727 13.047 1 96.5 128 SER A CA 1
ATOM 1024 C C . SER A 1 128 ? -11.086 -7.215 12.984 1 96.5 128 SER A C 1
ATOM 1026 O O . SER A 1 128 ? -10.695 -6.34 13.758 1 96.5 128 SER A O 1
ATOM 1028 N N . PRO A 1 129 ? -10.344 -7.719 12.008 1 97.44 129 PRO A N 1
ATOM 1029 C CA . PRO A 1 129 ? -8.984 -7.203 11.844 1 97.44 129 PRO A CA 1
ATOM 1030 C C . PRO A 1 129 ? -8.945 -5.695 11.602 1 97.44 129 PRO A C 1
ATOM 1032 O O . PRO A 1 129 ? -8.008 -5.02 12.039 1 97.44 129 PRO A O 1
ATOM 1035 N N . LEU A 1 130 ? -9.953 -5.188 10.922 1 98.06 130 LEU A N 1
ATOM 1036 C CA . LEU A 1 130 ? -10 -3.754 10.648 1 98.06 130 LEU A CA 1
ATOM 1037 C C . LEU A 1 130 ? -10.188 -2.959 11.938 1 98.06 130 LEU A C 1
ATOM 1039 O O . LEU A 1 130 ? -9.484 -1.972 12.172 1 98.06 130 LEU A O 1
ATOM 1043 N N . LYS A 1 131 ? -11.172 -3.412 12.773 1 97.81 131 LYS A N 1
ATOM 1044 C CA . LYS A 1 131 ? -11.344 -2.756 14.07 1 97.81 131 LYS A CA 1
ATOM 1045 C C . LYS A 1 131 ? -10.078 -2.881 14.922 1 97.81 131 LYS A C 1
ATOM 1047 O O . LYS A 1 131 ? -9.664 -1.919 15.57 1 97.81 131 LYS A O 1
ATOM 1052 N N . SER A 1 132 ? -9.492 -4.043 14.906 1 97.38 132 SER A N 1
ATOM 1053 C CA . SER A 1 132 ? -8.266 -4.27 15.664 1 97.38 132 SER A CA 1
ATOM 1054 C C . SER A 1 132 ? -7.16 -3.324 15.211 1 97.38 132 SER A C 1
ATOM 1056 O O . SER A 1 132 ? -6.488 -2.705 16.047 1 97.38 132 SER A O 1
ATOM 1058 N N . TRP A 1 133 ? -6.965 -3.193 13.938 1 97.75 133 TRP A N 1
ATOM 1059 C CA . TRP A 1 133 ? -5.949 -2.338 13.328 1 97.75 133 TRP A CA 1
ATOM 1060 C C . TRP A 1 133 ? -6.137 -0.885 13.75 1 97.75 133 TRP A C 1
ATOM 1062 O O . TRP A 1 133 ? -5.199 -0.247 14.234 1 97.75 133 TRP A O 1
ATOM 1072 N N . LEU A 1 134 ? -7.355 -0.435 13.656 1 98.25 134 LEU A N 1
ATOM 1073 C CA . LEU A 1 134 ? -7.641 0.968 13.938 1 98.25 134 LEU A CA 1
ATOM 1074 C C . LEU A 1 134 ? -7.578 1.245 15.438 1 98.25 134 LEU A C 1
ATOM 1076 O O . LEU A 1 134 ? -6.992 2.242 15.867 1 98.25 134 LEU A O 1
ATOM 1080 N N . CYS A 1 135 ? -8.102 0.346 16.219 1 97.31 135 CYS A N 1
ATOM 1081 C CA . CYS A 1 135 ? -8.102 0.535 17.672 1 97.31 135 CYS A CA 1
ATOM 1082 C C . CYS A 1 135 ? -6.68 0.515 18.219 1 97.31 135 CYS A C 1
ATOM 1084 O O . CYS A 1 135 ? -6.371 1.223 19.172 1 97.31 135 CYS A O 1
ATOM 1086 N N . THR A 1 136 ? -5.859 -0.236 17.609 1 95.75 136 THR A N 1
ATOM 1087 C CA . THR A 1 136 ? -4.496 -0.383 18.109 1 95.75 136 THR A CA 1
ATOM 1088 C C . THR A 1 136 ? -3.611 0.757 17.609 1 95.75 136 THR A C 1
ATOM 1090 O O . THR A 1 136 ? -2.875 1.363 18.391 1 95.75 136 THR A O 1
ATOM 1093 N N . HIS A 1 137 ? -3.721 1.098 16.359 1 97.56 137 HIS A N 1
ATOM 1094 C CA . HIS A 1 137 ? -2.678 1.929 15.766 1 97.56 137 HIS A CA 1
ATOM 1095 C C . HIS A 1 137 ? -3.199 3.326 15.445 1 97.56 137 HIS A C 1
ATOM 1097 O O . HIS A 1 137 ? -2.424 4.219 15.094 1 97.56 137 HIS A O 1
ATOM 1103 N N . SER A 1 138 ? -4.52 3.521 15.594 1 98.06 138 SER A N 1
ATOM 1104 C CA . SER A 1 138 ? -5.066 4.848 15.328 1 98.06 138 SER A CA 1
ATOM 1105 C C . SER A 1 138 ? -5.668 5.457 16.594 1 98.06 138 SER A C 1
ATOM 1107 O O . SER A 1 138 ? -6.395 6.449 16.516 1 98.06 138 SER A O 1
ATOM 1109 N N . LYS A 1 139 ? -5.418 4.836 17.719 1 96.56 139 LYS A N 1
ATOM 1110 C CA . LYS A 1 139 ? -5.949 5.336 18.984 1 96.56 139 LYS A CA 1
ATOM 1111 C C . LYS A 1 139 ? -5.449 6.75 19.266 1 96.56 139 LYS A C 1
ATOM 1113 O O . LYS A 1 139 ? -6.211 7.598 19.734 1 96.56 139 LYS A O 1
ATOM 1118 N N . SER A 1 140 ? -4.18 6.973 19 1 97.44 140 SER A N 1
ATOM 1119 C CA . SER A 1 140 ? -3.604 8.289 19.266 1 97.44 140 SER A CA 1
ATOM 1120 C C . SER A 1 140 ? -4.281 9.359 18.422 1 97.44 140 SER A C 1
ATOM 1122 O O . SER A 1 140 ? -4.527 10.469 18.891 1 97.44 140 SER A O 1
ATOM 1124 N N . SER A 1 141 ? -4.578 9.055 17.141 1 98.62 141 SER A N 1
ATOM 1125 C CA . SER A 1 141 ? -5.312 9.977 16.281 1 98.62 141 SER A CA 1
ATOM 1126 C C . SER A 1 141 ? -6.684 10.297 16.875 1 98.62 141 SER A C 1
ATOM 1128 O O . SER A 1 141 ? -7.082 11.461 16.922 1 98.62 141 SER A O 1
ATOM 1130 N N . LEU A 1 142 ? -7.375 9.242 17.281 1 98.62 142 LEU A N 1
ATOM 1131 C CA . LEU A 1 142 ? -8.727 9.398 17.812 1 98.62 142 LEU A CA 1
ATOM 1132 C C . LEU A 1 142 ? -8.719 10.188 19.109 1 98.62 142 LEU A C 1
ATOM 1134 O O . LEU A 1 142 ? -9.539 11.094 19.297 1 98.62 142 LEU A O 1
ATOM 1138 N N . ASP A 1 143 ? -7.785 9.836 20.016 1 98.19 143 ASP A N 1
ATOM 1139 C CA . ASP A 1 143 ? -7.68 10.523 21.297 1 98.19 143 ASP A CA 1
ATOM 1140 C C . ASP A 1 143 ? -7.402 12.016 21.109 1 98.19 143 ASP A C 1
ATOM 1142 O O . ASP A 1 143 ? -8.047 12.859 21.734 1 98.19 143 ASP A O 1
ATOM 1146 N N . LYS A 1 144 ? -6.484 12.297 20.281 1 98.06 144 LYS A N 1
ATOM 1147 C CA . LYS A 1 144 ? -6.152 13.688 19.984 1 98.06 144 LYS A CA 1
ATOM 1148 C C . LYS A 1 144 ? -7.355 14.438 19.406 1 98.06 144 LYS A C 1
ATOM 1150 O O . LYS A 1 144 ? -7.598 15.594 19.766 1 98.06 144 LYS A O 1
ATOM 1155 N N . PHE A 1 145 ? -8.023 13.812 18.547 1 98.75 145 PHE A N 1
ATOM 1156 C CA . PHE A 1 145 ? -9.203 14.414 17.922 1 98.75 145 PHE A CA 1
ATOM 1157 C C . PHE A 1 145 ? -10.281 14.695 18.969 1 98.75 145 PHE A C 1
ATOM 1159 O O . PHE A 1 145 ? -10.859 15.781 18.984 1 98.75 145 PHE A O 1
ATOM 1166 N N . LEU A 1 146 ? -10.562 13.695 19.812 1 98.06 146 LEU A N 1
ATOM 1167 C CA . LEU A 1 146 ? -11.609 13.82 20.828 1 98.06 146 LEU A CA 1
ATOM 1168 C C . LEU A 1 146 ? -11.25 14.883 21.859 1 98.06 146 LEU A C 1
ATOM 1170 O O . LEU A 1 146 ? -12.133 15.555 22.391 1 98.06 146 LEU A O 1
ATOM 1174 N N . GLU A 1 147 ? -9.992 15.039 22.094 1 97.62 147 GLU A N 1
ATOM 1175 C CA . GLU A 1 147 ? -9.531 16.047 23.047 1 97.62 147 GLU A CA 1
ATOM 1176 C C . GLU A 1 147 ? -9.852 17.453 22.547 1 97.62 147 GLU A C 1
ATOM 1178 O O . GLU A 1 147 ? -9.922 18.406 23.344 1 97.62 147 GLU A O 1
ATOM 1183 N N . MET A 1 148 ? -10.008 17.609 21.219 1 96.81 148 MET A N 1
ATOM 1184 C CA . MET A 1 148 ? -10.336 18.922 20.656 1 96.81 148 MET A CA 1
ATOM 1185 C C . MET A 1 148 ? -11.75 19.344 21.047 1 96.81 148 MET A C 1
ATOM 1187 O O . MET A 1 148 ? -12.102 20.516 20.953 1 96.81 148 MET A O 1
ATOM 1191 N N . ASN A 1 149 ? -12.648 18.438 21.469 1 96 149 ASN A N 1
ATOM 1192 C CA . ASN A 1 149 ? -14 18.688 21.969 1 96 149 ASN A CA 1
ATOM 1193 C C . ASN A 1 149 ? -14.828 19.5 20.969 1 96 149 ASN A C 1
ATOM 1195 O O . ASN A 1 149 ? -15.477 20.469 21.344 1 96 149 ASN A O 1
ATOM 1199 N N . ASN A 1 150 ? -14.609 19.125 19.734 1 93.56 150 ASN A N 1
ATOM 1200 C CA . ASN A 1 150 ? -15.359 19.703 18.625 1 93.56 150 ASN A CA 1
ATOM 1201 C C . ASN A 1 150 ? -15.133 21.219 18.516 1 93.56 150 ASN A C 1
ATOM 1203 O O . ASN A 1 150 ? -15.984 21.938 18 1 93.56 150 ASN A O 1
ATOM 1207 N N . ASP A 1 151 ? -14.094 21.719 19.156 1 95.81 151 ASP A N 1
ATOM 1208 C CA . ASP A 1 151 ? -13.664 23.094 18.984 1 95.81 151 ASP A CA 1
ATOM 1209 C C . ASP A 1 151 ? -12.469 23.172 18.031 1 95.81 151 ASP A C 1
ATOM 1211 O O . ASP A 1 151 ? -11.32 23.047 18.469 1 95.81 151 ASP A O 1
ATOM 1215 N N . PHE A 1 152 ? -12.664 23.484 16.844 1 95.5 152 PHE A N 1
ATOM 1216 C CA . PHE A 1 152 ? -11.641 23.453 15.797 1 95.5 152 PHE A CA 1
ATOM 1217 C C . PHE A 1 152 ? -11.07 24.844 15.57 1 95.5 152 PHE A C 1
ATOM 1219 O O . PHE A 1 152 ? -10.32 25.078 14.617 1 95.5 152 PHE A O 1
ATOM 1226 N N . THR A 1 153 ? -11.461 25.797 16.422 1 95.31 153 THR A N 1
ATOM 1227 C CA . THR A 1 153 ? -10.914 27.141 16.359 1 95.31 153 THR A CA 1
ATOM 1228 C C . THR A 1 153 ? -9.602 27.234 17.125 1 95.31 153 THR A C 1
ATOM 1230 O O . THR A 1 153 ? -8.867 28.219 17 1 95.31 153 THR A O 1
ATOM 1233 N N . LYS A 1 154 ? -9.32 26.25 17.906 1 96.88 154 LYS A N 1
ATOM 1234 C CA . LYS A 1 154 ? -8.07 26.172 18.656 1 96.88 154 LYS A CA 1
ATOM 1235 C C . LYS A 1 154 ? -7.109 25.188 18.016 1 96.88 154 LYS A C 1
ATOM 1237 O O . LYS A 1 154 ? -7.539 24.188 17.422 1 96.88 154 LYS A O 1
ATOM 1242 N N . PRO A 1 155 ? -5.887 25.484 18.094 1 97.31 155 PRO A N 1
ATOM 1243 C CA . PRO A 1 155 ? -4.918 24.594 17.469 1 97.31 155 PRO A CA 1
ATOM 1244 C C . PRO A 1 155 ? -4.637 23.344 18.297 1 97.31 155 PRO A C 1
ATOM 1246 O O . PRO A 1 155 ? -4.828 23.359 19.516 1 97.31 155 PRO A O 1
ATOM 1249 N N . VAL A 1 156 ? -4.262 22.328 17.688 1 97.25 156 VAL A N 1
ATOM 1250 C CA . VAL A 1 156 ? -3.758 21.109 18.312 1 97.25 156 VAL A CA 1
ATOM 1251 C C . VAL A 1 156 ? -2.258 20.984 18.062 1 97.25 156 VAL A C 1
ATOM 1253 O O . VAL A 1 156 ? -1.769 21.359 16.984 1 97.25 156 VAL A O 1
ATOM 1256 N N . LEU A 1 157 ? -1.561 20.5 19.016 1 97.06 157 LEU A N 1
ATOM 1257 C CA . LEU A 1 157 ? -0.109 20.406 18.906 1 97.06 157 LEU A CA 1
ATOM 1258 C C . LEU A 1 157 ? 0.314 19.016 18.453 1 97.06 157 LEU A C 1
ATOM 1260 O O . LEU A 1 157 ? -0.239 18 18.906 1 97.06 157 LEU A O 1
ATOM 1264 N N . PHE A 1 158 ? 1.24 18.938 17.516 1 97.62 158 PHE A N 1
ATOM 1265 C CA . PHE A 1 158 ? 1.887 17.703 17.047 1 97.62 158 PHE A CA 1
ATOM 1266 C C . PHE A 1 158 ? 3.402 17.828 17.172 1 97.62 158 PHE A C 1
ATOM 1268 O O . PHE A 1 158 ? 3.945 18.922 17.234 1 97.62 158 PHE A O 1
ATOM 1275 N N . THR A 1 159 ? 4 16.672 17.25 1 94.25 159 THR A N 1
ATOM 1276 C CA . THR A 1 159 ? 5.457 16.641 17.188 1 94.25 159 THR A CA 1
ATOM 1277 C C . THR A 1 159 ? 5.934 16.422 15.75 1 94.25 159 THR A C 1
ATOM 1279 O O . THR A 1 159 ? 5.344 15.641 15 1 94.25 159 THR A O 1
ATOM 1282 N N . ALA A 1 160 ? 6.977 17.078 15.367 1 91.06 160 ALA A N 1
ATOM 1283 C CA . ALA A 1 160 ? 7.52 17.016 14.016 1 91.06 160 ALA A CA 1
ATOM 1284 C C . ALA A 1 160 ? 8.719 16.078 13.953 1 91.06 160 ALA A C 1
ATOM 1286 O O . ALA A 1 160 ? 8.656 14.938 14.422 1 91.06 160 ALA A O 1
ATOM 1287 N N . GLU A 1 161 ? 9.891 16.531 13.422 1 89.31 161 GLU A N 1
ATOM 1288 C CA . GLU A 1 161 ? 11.062 15.695 13.148 1 89.31 161 GLU A CA 1
ATOM 1289 C C . GLU A 1 161 ? 11.734 15.258 14.445 1 89.31 161 GLU A C 1
ATOM 1291 O O . GLU A 1 161 ? 12.344 14.18 14.5 1 89.31 161 GLU A O 1
ATOM 1296 N N . THR A 1 162 ? 11.547 16.031 15.562 1 87.44 162 THR A N 1
ATOM 1297 C CA . THR A 1 162 ? 12.102 15.672 16.859 1 87.44 162 THR A CA 1
ATOM 1298 C C . THR A 1 162 ? 11.094 15.953 17.969 1 87.44 162 THR A C 1
ATOM 1300 O O . THR A 1 162 ? 10.164 16.75 17.797 1 87.44 162 THR A O 1
ATOM 1303 N N . PRO A 1 163 ? 11.32 15.297 19.125 1 85.25 163 PRO A N 1
ATOM 1304 C CA . PRO A 1 163 ? 10.398 15.539 20.234 1 85.25 163 PRO A CA 1
ATOM 1305 C C . PRO A 1 163 ? 10.359 17 20.672 1 85.25 163 PRO A C 1
ATOM 1307 O O . PRO A 1 163 ? 9.352 17.469 21.203 1 85.25 163 PRO A O 1
ATOM 1310 N N . GLN A 1 164 ? 11.406 17.719 20.406 1 87.94 164 GLN A N 1
ATOM 1311 C CA . GLN A 1 164 ? 11.492 19.109 20.828 1 87.94 164 GLN A CA 1
ATOM 1312 C C . GLN A 1 164 ? 10.844 20.047 19.812 1 87.94 164 GLN A C 1
ATOM 1314 O O . GLN A 1 164 ? 10.516 21.188 20.141 1 87.94 164 GLN A O 1
ATOM 1319 N N . ARG A 1 165 ? 10.688 19.531 18.656 1 90.94 165 ARG A N 1
ATOM 1320 C CA . ARG A 1 165 ? 10.078 20.344 17.609 1 90.94 165 ARG A CA 1
ATOM 1321 C C . ARG A 1 165 ? 8.586 20.047 17.484 1 90.94 165 ARG A C 1
ATOM 1323 O O . ARG A 1 165 ? 8.188 18.969 17.031 1 90.94 165 ARG A O 1
ATOM 1330 N N . LYS A 1 166 ? 7.875 21.016 17.906 1 94.94 166 LYS A N 1
ATOM 1331 C CA . LYS A 1 166 ? 6.422 20.891 17.828 1 94.94 166 LYS A CA 1
ATOM 1332 C C . LYS A 1 166 ? 5.824 21.922 16.891 1 94.94 166 LYS A C 1
ATOM 1334 O O . LYS A 1 166 ? 6.441 22.953 16.625 1 94.94 166 LYS A O 1
ATOM 1339 N N . PHE A 1 167 ? 4.734 21.609 16.344 1 96.12 167 PHE A N 1
ATOM 1340 C CA . PHE A 1 167 ? 4.008 22.578 15.539 1 96.12 167 PHE A CA 1
ATOM 1341 C C . PHE A 1 167 ? 2.521 22.547 15.875 1 96.12 167 PHE A C 1
ATOM 1343 O O . PHE A 1 167 ? 1.985 21.516 16.281 1 96.12 167 PHE A O 1
ATOM 1350 N N . ALA A 1 168 ? 1.942 23.688 15.789 1 97.75 168 ALA A N 1
ATOM 1351 C CA . ALA A 1 168 ? 0.503 23.844 15.984 1 97.75 168 ALA A CA 1
ATOM 1352 C C . ALA A 1 168 ? -0.254 23.656 14.672 1 97.75 168 ALA A C 1
ATOM 1354 O O . ALA A 1 168 ? 0.24 24.031 13.609 1 97.75 168 ALA A O 1
ATOM 1355 N N . ALA A 1 169 ? -1.426 23.062 14.781 1 98.62 169 ALA A N 1
ATOM 1356 C CA . ALA A 1 169 ? -2.254 22.859 13.602 1 98.62 169 ALA A CA 1
ATOM 1357 C C . ALA A 1 169 ? -3.703 23.25 13.867 1 98.62 169 ALA A C 1
ATOM 1359 O O . ALA A 1 169 ? -4.32 22.766 14.82 1 98.62 169 ALA A O 1
ATOM 1360 N N . TYR A 1 170 ? -4.227 24.188 13.078 1 98.56 170 TYR A N 1
ATOM 1361 C CA . TYR A 1 170 ? -5.668 24.422 13.031 1 98.56 170 TYR A CA 1
ATOM 1362 C C . TYR A 1 170 ? -6.344 23.469 12.055 1 98.56 170 TYR A C 1
ATOM 1364 O O . TYR A 1 170 ? -6.07 23.484 10.859 1 98.56 170 TYR A O 1
ATOM 1372 N N . ILE A 1 171 ? -7.215 22.672 12.602 1 98.69 171 ILE A N 1
ATOM 1373 C CA . ILE A 1 171 ? -7.891 21.672 11.789 1 98.69 171 ILE A CA 1
ATOM 1374 C C . ILE A 1 171 ? -9.203 22.234 11.25 1 98.69 171 ILE A C 1
ATOM 1376 O O . ILE A 1 171 ? -10.172 22.391 11.992 1 98.69 171 ILE A O 1
ATOM 1380 N N . ASP A 1 172 ? -9.203 22.516 9.969 1 98 172 ASP A N 1
ATOM 1381 C CA . ASP A 1 172 ? -10.375 23.016 9.25 1 98 172 ASP A CA 1
ATOM 1382 C C . ASP A 1 172 ? -11.062 24.141 10.023 1 98 172 ASP A C 1
ATOM 1384 O O . ASP A 1 172 ? -12.258 24.047 10.312 1 98 172 ASP A O 1
ATOM 1388 N N . PRO A 1 173 ? -10.336 25.141 10.297 1 95.81 173 PRO A N 1
ATOM 1389 C CA . PRO A 1 173 ? -10.906 26.234 11.094 1 95.81 173 PRO A CA 1
ATOM 1390 C C . PRO A 1 173 ? -12.109 26.891 10.422 1 95.81 173 PRO A C 1
ATOM 1392 O O . PRO A 1 173 ? -12.953 27.484 11.102 1 95.81 173 PRO A O 1
ATOM 1395 N N . ASP A 1 174 ? -12.266 26.797 9.148 1 95.88 174 ASP A N 1
ATOM 1396 C CA . ASP A 1 174 ? -13.367 27.406 8.414 1 95.88 174 ASP A CA 1
ATOM 1397 C C . ASP A 1 174 ? -14.57 26.469 8.352 1 95.88 174 ASP A C 1
ATOM 1399 O O . ASP A 1 174 ? -15.578 26.781 7.711 1 95.88 174 ASP A O 1
ATOM 1403 N N . ASN A 1 175 ? -14.492 25.328 8.945 1 97.06 175 ASN A N 1
ATOM 1404 C CA . ASN A 1 175 ? -15.578 24.359 9.094 1 97.06 175 ASN A CA 1
ATOM 1405 C C . ASN A 1 175 ? -16.141 23.938 7.738 1 97.06 175 ASN A C 1
ATOM 1407 O O . ASN A 1 175 ? -17.359 23.984 7.531 1 97.06 175 ASN A O 1
ATOM 1411 N N . LYS A 1 176 ? -15.305 23.578 6.871 1 96.88 176 LYS A N 1
ATOM 1412 C CA . LYS A 1 176 ? -15.695 23.219 5.512 1 96.88 176 LYS A CA 1
ATOM 1413 C C . LYS A 1 176 ? -15.992 21.734 5.398 1 96.88 176 LYS A C 1
ATOM 1415 O O . LYS A 1 176 ? -16.672 21.297 4.465 1 96.88 176 LYS A O 1
ATOM 1420 N N . PHE A 1 177 ? -15.523 20.922 6.293 1 98.06 177 PHE A N 1
ATOM 1421 C CA . PHE A 1 177 ? -15.562 19.469 6.168 1 98.06 177 PHE A CA 1
ATOM 1422 C C . PHE A 1 177 ? -16.375 18.844 7.305 1 98.06 177 PHE A C 1
ATOM 1424 O O . PHE A 1 177 ? -16.594 19.484 8.336 1 98.06 177 PHE A O 1
ATOM 1431 N N . CYS A 1 178 ? -16.844 17.609 7.078 1 98 178 CYS A N 1
ATOM 1432 C CA . CYS A 1 178 ? -17.578 16.891 8.125 1 98 178 CYS A CA 1
ATOM 1433 C C . CYS A 1 178 ? -16.625 16.406 9.211 1 98 178 CYS A C 1
ATOM 1435 O O . CYS A 1 178 ? -15.398 16.531 9.07 1 98 178 CYS A O 1
ATOM 1437 N N . ILE A 1 179 ? -17.125 15.883 10.273 1 98.38 179 ILE A N 1
ATOM 1438 C CA . ILE A 1 179 ? -16.359 15.539 11.477 1 98.38 179 ILE A CA 1
ATOM 1439 C C . ILE A 1 179 ? -15.367 14.43 11.156 1 98.38 179 ILE A C 1
ATOM 1441 O O . ILE A 1 179 ? -14.227 14.461 11.633 1 98.38 179 ILE A O 1
ATOM 1445 N N . GLU A 1 180 ? -15.727 13.445 10.359 1 98.5 180 GLU A N 1
ATOM 1446 C CA . GLU A 1 180 ? -14.844 12.336 10.016 1 98.5 180 GLU A CA 1
ATOM 1447 C C . GLU A 1 180 ? -13.68 12.805 9.148 1 98.5 180 GLU A C 1
ATOM 1449 O O . GLU A 1 180 ? -12.57 12.281 9.242 1 98.5 180 GLU A O 1
ATOM 1454 N N . ASP A 1 181 ? -13.953 13.805 8.289 1 98.81 181 ASP A N 1
ATOM 1455 C CA . ASP A 1 181 ? -12.883 14.359 7.461 1 98.81 181 ASP A CA 1
ATOM 1456 C C . ASP A 1 181 ? -11.891 15.156 8.305 1 98.81 181 ASP A C 1
ATOM 1458 O O . ASP A 1 181 ? -10.695 15.164 8.016 1 98.81 181 ASP A O 1
ATOM 1462 N N . LYS A 1 182 ? -12.422 15.828 9.328 1 98.88 182 LYS A N 1
ATOM 1463 C CA . LYS A 1 182 ? -11.531 16.5 10.266 1 98.88 182 LYS A CA 1
ATOM 1464 C C . LYS A 1 182 ? -10.664 15.5 11.016 1 98.88 182 LYS A C 1
ATOM 1466 O O . LYS A 1 182 ? -9.469 15.742 11.219 1 98.88 182 LYS A O 1
ATOM 1471 N N . LEU A 1 183 ? -11.273 14.383 11.398 1 98.88 183 LEU A N 1
ATOM 1472 C CA . LEU A 1 183 ? -10.508 13.305 12.008 1 98.88 183 LEU A CA 1
ATOM 1473 C C . LEU A 1 183 ? -9.445 12.781 11.055 1 98.88 183 LEU A C 1
ATOM 1475 O O . LEU A 1 183 ? -8.32 12.477 11.469 1 98.88 183 LEU A O 1
ATOM 1479 N N . SER A 1 184 ? -9.789 12.672 9.773 1 98.94 184 SER A N 1
ATOM 1480 C CA . SER A 1 184 ? -8.836 12.242 8.75 1 98.94 184 SER A CA 1
ATOM 1481 C C . SER A 1 184 ? -7.645 13.188 8.68 1 98.94 184 SER A C 1
ATOM 1483 O O . SER A 1 184 ? -6.504 12.75 8.516 1 98.94 184 SER A O 1
ATOM 1485 N N . GLN A 1 185 ? -7.863 14.477 8.797 1 98.94 185 GLN A N 1
ATOM 1486 C CA . GLN A 1 185 ? -6.773 15.445 8.805 1 98.94 185 GLN A CA 1
ATOM 1487 C C . GLN A 1 185 ? -5.906 15.289 10.047 1 98.94 185 GLN A C 1
ATOM 1489 O O . GLN A 1 185 ? -4.676 15.32 9.961 1 98.94 185 GLN A O 1
ATOM 1494 N N . VAL A 1 186 ? -6.547 15.102 11.188 1 98.88 186 VAL A N 1
ATOM 1495 C CA . VAL A 1 186 ? -5.812 14.867 12.43 1 98.88 186 VAL A CA 1
ATOM 1496 C C . VAL A 1 186 ? -4.969 13.602 12.305 1 98.88 186 VAL A C 1
ATOM 1498 O O . VAL A 1 186 ? -3.789 13.594 12.664 1 98.88 186 VAL A O 1
ATOM 1501 N N . ASN A 1 187 ? -5.605 12.562 11.773 1 98.94 187 ASN A N 1
ATOM 1502 C CA . ASN A 1 187 ? -4.887 11.305 11.578 1 98.94 187 ASN A CA 1
ATOM 1503 C C . ASN A 1 187 ? -3.662 11.492 10.688 1 98.94 187 ASN A C 1
ATOM 1505 O O . ASN A 1 187 ? -2.596 10.945 10.969 1 98.94 187 ASN A O 1
ATOM 1509 N N . THR A 1 188 ? -3.797 12.258 9.648 1 98.94 188 THR A N 1
ATOM 1510 C CA . THR A 1 188 ? -2.697 12.492 8.719 1 98.94 188 THR A CA 1
ATOM 1511 C C . THR A 1 188 ? -1.503 13.109 9.445 1 98.94 188 THR A C 1
ATOM 1513 O O . THR A 1 188 ? -0.368 12.656 9.281 1 98.94 188 THR A O 1
ATOM 1516 N N . LEU A 1 189 ? -1.753 14.062 10.266 1 98.81 189 LEU A N 1
ATOM 1517 C CA . LEU A 1 189 ? -0.687 14.734 11 1 98.81 189 LEU A CA 1
ATOM 1518 C C . LEU A 1 189 ? -0.133 13.836 12.102 1 98.81 189 LEU A C 1
ATOM 1520 O O . LEU A 1 189 ? 1.065 13.867 12.391 1 98.81 189 LEU A O 1
ATOM 1524 N N . GLN A 1 190 ? -1.031 13.07 12.719 1 98.69 190 GLN A N 1
ATOM 1525 C CA . GLN A 1 190 ? -0.565 12.125 13.727 1 98.69 190 GLN A CA 1
ATOM 1526 C C . GLN A 1 190 ? 0.39 11.102 13.117 1 98.69 190 GLN A C 1
ATOM 1528 O O . GLN A 1 190 ? 1.36 10.688 13.758 1 98.69 190 GLN A O 1
ATOM 1533 N N . GLN A 1 191 ? 0.09 10.648 11.891 1 98.69 191 GLN A N 1
ATOM 1534 C CA . GLN A 1 191 ? 0.973 9.688 11.234 1 98.69 191 GLN A CA 1
ATOM 1535 C C . GLN A 1 191 ? 2.342 10.305 10.961 1 98.69 191 GLN A C 1
ATOM 1537 O O . GLN A 1 191 ? 3.361 9.609 11.016 1 98.69 191 GLN A O 1
ATOM 1542 N N . LEU A 1 192 ? 2.416 11.617 10.672 1 97.75 192 LEU A N 1
ATOM 1543 C CA . LEU A 1 192 ? 3.703 12.289 10.555 1 97.75 192 LEU A CA 1
ATOM 1544 C C . LEU A 1 192 ? 4.512 12.148 11.844 1 97.75 192 LEU A C 1
ATOM 1546 O O . LEU A 1 192 ? 5.711 11.859 11.797 1 97.75 192 LEU A O 1
ATOM 1550 N N . GLN A 1 193 ? 3.805 12.406 12.906 1 97.44 193 GLN A N 1
ATOM 1551 C CA . GLN A 1 193 ? 4.438 12.258 14.211 1 97.44 193 GLN A CA 1
ATOM 1552 C C . GLN A 1 193 ? 4.906 10.82 14.438 1 97.44 193 GLN A C 1
ATOM 1554 O O . GLN A 1 193 ? 5.988 10.594 14.984 1 97.44 193 GLN A O 1
ATOM 1559 N N . ASN A 1 194 ? 4.086 9.859 14.07 1 98.06 194 ASN A N 1
ATOM 1560 C CA . ASN A 1 194 ? 4.461 8.453 14.211 1 98.06 194 ASN A CA 1
ATOM 1561 C C . ASN A 1 194 ? 5.715 8.125 13.406 1 98.06 194 ASN A C 1
ATOM 1563 O O . ASN A 1 194 ? 6.582 7.387 13.875 1 98.06 194 ASN A O 1
ATOM 1567 N N . VAL A 1 195 ? 5.797 8.641 12.195 1 98.12 195 VAL A N 1
ATOM 1568 C CA . VAL A 1 195 ? 6.961 8.445 11.344 1 98.12 195 VAL A CA 1
ATOM 1569 C C . VAL A 1 195 ? 8.219 8.938 12.062 1 98.12 195 VAL A C 1
ATOM 1571 O O . VAL A 1 195 ? 9.234 8.242 12.094 1 98.12 195 VAL A O 1
ATOM 1574 N N . ALA A 1 196 ? 8.133 10.039 12.688 1 97.38 196 ALA A N 1
ATOM 1575 C CA . ALA A 1 196 ? 9.281 10.672 13.328 1 97.38 196 ALA A CA 1
ATOM 1576 C C . ALA A 1 196 ? 9.68 9.93 14.602 1 97.38 196 ALA A C 1
ATOM 1578 O O . ALA A 1 196 ? 10.766 10.156 15.141 1 97.38 196 ALA A O 1
ATOM 1579 N N . SER A 1 197 ? 8.867 9.016 15.07 1 96.56 197 SER A N 1
ATOM 1580 C CA . SER A 1 197 ? 9.125 8.305 16.312 1 96.56 197 SER A CA 1
ATOM 1581 C C . SER A 1 197 ? 10.188 7.227 16.125 1 96.56 197 SER A C 1
ATOM 1583 O O . SER A 1 197 ? 10.719 6.695 17.094 1 96.56 197 SER A O 1
ATOM 1585 N N . TYR A 1 198 ? 10.445 6.871 14.906 1 96.25 198 TYR A N 1
ATOM 1586 C CA . TYR A 1 198 ? 11.336 5.746 14.648 1 96.25 198 TYR A CA 1
ATOM 1587 C C . TYR A 1 198 ? 12.797 6.168 14.781 1 96.25 198 TYR A C 1
ATOM 1589 O O . TYR A 1 198 ? 13.258 7.055 14.055 1 96.25 198 TYR A O 1
ATOM 1597 N N . GLY A 1 199 ? 13.508 5.492 15.602 1 94.94 199 GLY A N 1
ATOM 1598 C CA . GLY A 1 199 ? 14.883 5.832 15.93 1 94.94 199 GLY A CA 1
ATOM 1599 C C . GLY A 1 199 ? 15.805 5.812 14.734 1 94.94 199 GLY A C 1
ATOM 1600 O O . GLY A 1 199 ? 16.734 6.613 14.648 1 94.94 199 GLY A O 1
ATOM 1601 N N . MET A 1 200 ? 15.586 4.977 13.797 1 95.75 200 MET A N 1
ATOM 1602 C CA . MET A 1 200 ? 16.469 4.832 12.641 1 95.75 200 MET A CA 1
ATOM 1603 C C . MET A 1 200 ? 16.438 6.094 11.781 1 95.75 200 MET A C 1
ATOM 1605 O O . MET A 1 200 ? 17.359 6.328 10.992 1 95.75 200 MET A O 1
ATOM 1609 N N . LEU A 1 201 ? 15.383 6.91 11.953 1 97.25 201 LEU A N 1
ATOM 1610 C CA . LEU A 1 201 ? 15.242 8.117 11.133 1 97.25 201 LEU A CA 1
ATOM 1611 C C . LEU A 1 201 ? 15.789 9.336 11.875 1 97.25 201 LEU A C 1
ATOM 1613 O O . LEU A 1 201 ? 15.961 10.398 11.273 1 97.25 201 LEU A O 1
ATOM 1617 N N . LYS A 1 202 ? 16.062 9.219 13.133 1 96.38 202 LYS A N 1
ATOM 1618 C CA . LYS A 1 202 ? 16.328 10.336 14.023 1 96.38 202 LYS A CA 1
ATOM 1619 C C . LYS A 1 202 ? 17.484 11.203 13.5 1 96.38 202 LYS A C 1
ATOM 1621 O O . LYS A 1 202 ? 17.344 12.422 13.406 1 96.38 202 LYS A O 1
ATOM 1626 N N . LYS A 1 203 ? 18.609 10.594 13.203 1 97 203 LYS A N 1
ATOM 1627 C CA . LYS A 1 203 ? 19.797 11.336 12.766 1 97 203 LYS A CA 1
ATOM 1628 C C . LYS A 1 203 ? 19.5 12.141 11.5 1 97 203 LYS A C 1
ATOM 1630 O O . LYS A 1 203 ? 19.844 13.312 11.398 1 97 203 LYS A O 1
ATOM 1635 N N . ARG A 1 204 ? 18.859 11.5 10.547 1 97.12 204 ARG A N 1
ATOM 1636 C CA . ARG A 1 204 ? 18.562 12.156 9.273 1 97.12 204 ARG A CA 1
ATOM 1637 C C . ARG A 1 204 ? 17.547 13.273 9.453 1 97.12 204 ARG A C 1
ATOM 1639 O O . ARG A 1 204 ? 17.625 14.312 8.797 1 97.12 204 ARG A O 1
ATOM 1646 N N . LEU A 1 205 ? 16.578 13.07 10.359 1 96.88 205 LEU A N 1
ATOM 1647 C CA . LEU A 1 205 ? 15.586 14.094 10.641 1 96.88 205 LEU A CA 1
ATOM 1648 C C . LEU A 1 205 ? 16.219 15.297 11.336 1 96.88 205 LEU A C 1
ATOM 1650 O O . LEU A 1 205 ? 15.961 16.438 10.969 1 96.88 205 LEU A O 1
ATOM 1654 N N . GLU A 1 206 ? 17.078 15.047 12.242 1 95.31 206 GLU A N 1
ATOM 1655 C CA . GLU A 1 206 ? 17.719 16.094 13.031 1 95.31 206 GLU A CA 1
ATOM 1656 C C . GLU A 1 206 ? 18.688 16.922 12.172 1 95.31 206 GLU A C 1
ATOM 1658 O O . GLU A 1 206 ? 18.828 18.125 12.367 1 95.31 206 GLU A O 1
ATOM 1663 N N . LYS A 1 207 ? 19.297 16.281 11.203 1 95.31 207 LYS A N 1
ATOM 1664 C CA . LYS A 1 207 ? 20.297 16.953 10.367 1 95.31 207 LYS A CA 1
ATOM 1665 C C . LYS A 1 207 ? 19.641 17.594 9.141 1 95.31 207 LYS A C 1
ATOM 1667 O O . LYS A 1 207 ? 20.328 18.156 8.281 1 95.31 207 LYS A O 1
ATOM 1672 N N . HIS A 1 208 ? 18.375 17.422 8.977 1 93.81 208 HIS A N 1
ATOM 1673 C CA . HIS A 1 208 ? 17.609 18 7.883 1 93.81 208 HIS A CA 1
ATOM 1674 C C . HIS A 1 208 ? 17.984 17.359 6.547 1 93.81 208 HIS A C 1
ATOM 1676 O O . HIS A 1 208 ? 18.016 18.047 5.52 1 93.81 208 HIS A O 1
ATOM 1682 N N . ASP A 1 209 ? 18.375 16.094 6.656 1 95.62 209 ASP A N 1
ATOM 1683 C CA . ASP A 1 209 ? 18.594 15.273 5.469 1 95.62 209 ASP A CA 1
ATOM 1684 C C . ASP A 1 209 ? 17.328 14.539 5.066 1 95.62 209 ASP A C 1
ATOM 1686 O O . ASP A 1 209 ? 17.25 13.961 3.979 1 95.62 209 ASP A O 1
ATOM 1690 N N . LEU A 1 210 ? 16.375 14.508 5.945 1 97.12 210 LEU A N 1
ATOM 1691 C CA . LEU A 1 210 ? 15.055 13.891 5.754 1 97.12 210 LEU A CA 1
ATOM 1692 C C . LEU A 1 210 ? 13.945 14.82 6.23 1 97.12 210 LEU A C 1
ATOM 1694 O O . LEU A 1 210 ? 14.047 15.422 7.305 1 97.12 210 LEU A O 1
ATOM 1698 N N . HIS A 1 211 ? 12.953 14.977 5.41 1 97.19 211 HIS A N 1
ATOM 1699 C CA . HIS A 1 211 ? 11.828 15.852 5.723 1 97.19 211 HIS A CA 1
ATOM 1700 C C . HIS A 1 211 ? 10.5 15.102 5.637 1 97.19 211 HIS A C 1
ATOM 1702 O O . HIS A 1 211 ? 10.367 14.156 4.855 1 97.19 211 HIS A O 1
ATOM 1708 N N . ILE A 1 212 ? 9.562 15.461 6.445 1 97.62 212 ILE A N 1
ATOM 1709 C CA . ILE A 1 212 ? 8.266 14.805 6.477 1 97.62 212 ILE A CA 1
ATOM 1710 C C . ILE A 1 212 ? 7.168 15.82 6.137 1 97.62 212 ILE A C 1
ATOM 1712 O O . ILE A 1 212 ? 7.215 16.969 6.59 1 97.62 212 ILE A O 1
ATOM 1716 N N . HIS A 1 213 ? 6.25 15.438 5.27 1 98.19 213 HIS A N 1
ATOM 1717 C CA . HIS A 1 213 ? 5.203 16.312 4.746 1 98.19 213 HIS A CA 1
ATOM 1718 C C . HIS A 1 213 ? 3.834 15.641 4.84 1 98.19 213 HIS A C 1
ATOM 1720 O O . HIS A 1 213 ? 3.738 14.414 4.863 1 98.19 213 HIS A O 1
ATOM 1726 N N . ALA A 1 214 ? 2.822 16.516 4.949 1 98.69 214 ALA A N 1
ATOM 1727 C CA . ALA A 1 214 ? 1.447 16.016 4.957 1 98.69 214 ALA A CA 1
ATOM 1728 C C . ALA A 1 214 ? 0.646 16.609 3.803 1 98.69 214 ALA A C 1
ATOM 1730 O O . ALA A 1 214 ? 0.68 17.828 3.578 1 98.69 214 ALA A O 1
ATOM 1731 N N . LEU A 1 215 ? 0.06 15.781 3.039 1 98.88 215 LEU A N 1
ATOM 1732 C CA . LEU A 1 215 ? -0.938 16.141 2.035 1 98.88 215 LEU A CA 1
ATOM 1733 C C . LEU A 1 215 ? -2.311 15.594 2.418 1 98.88 215 LEU A C 1
ATOM 1735 O O . LEU A 1 215 ? -2.41 14.625 3.174 1 98.88 215 LEU A O 1
ATOM 1739 N N . TRP A 1 216 ? -3.318 16.234 1.981 1 98.94 216 TRP A N 1
ATOM 1740 C CA . TRP A 1 216 ? -4.688 15.781 2.191 1 98.94 216 TRP A CA 1
ATOM 1741 C C . TRP A 1 216 ? -5.527 15.977 0.935 1 98.94 216 TRP A C 1
ATOM 1743 O O . TRP A 1 216 ? -5.523 17.047 0.339 1 98.94 216 TRP A O 1
ATOM 1753 N N . PHE A 1 217 ? -6.188 14.914 0.514 1 98.81 217 PHE A N 1
ATOM 1754 C CA . PHE A 1 217 ? -6.895 14.875 -0.76 1 98.81 217 PHE A CA 1
ATOM 1755 C C . PHE A 1 217 ? -8.406 14.883 -0.541 1 98.81 217 PHE A C 1
ATOM 1757 O O . PHE A 1 217 ? -8.953 13.977 0.09 1 98.81 217 PHE A O 1
ATOM 1764 N N . ASP A 1 218 ? -9.117 15.898 -1.047 1 98.44 218 ASP A N 1
ATOM 1765 C CA . ASP A 1 218 ? -10.578 15.93 -1.036 1 98.44 218 ASP A CA 1
ATOM 1766 C C . ASP A 1 218 ? -11.156 15.258 -2.281 1 98.44 218 ASP A C 1
ATOM 1768 O O . ASP A 1 218 ? -11.211 15.867 -3.352 1 98.44 218 ASP A O 1
ATOM 1772 N N . ILE A 1 219 ? -11.648 14.062 -2.082 1 95.81 219 ILE A N 1
ATOM 1773 C CA . ILE A 1 219 ? -12.078 13.234 -3.201 1 95.81 219 ILE A CA 1
ATOM 1774 C C . ILE A 1 219 ? -13.266 13.891 -3.902 1 95.81 219 ILE A C 1
ATOM 1776 O O . ILE A 1 219 ? -13.453 13.711 -5.109 1 95.81 219 ILE A O 1
ATOM 1780 N N . TYR A 1 220 ? -14.07 14.656 -3.248 1 94 220 TYR A N 1
ATOM 1781 C CA . TYR A 1 220 ? -15.297 15.203 -3.826 1 94 220 TYR A CA 1
ATOM 1782 C C . TYR A 1 220 ? -14.984 16.375 -4.762 1 94 220 TYR A C 1
ATOM 1784 O O . TYR A 1 220 ? -15.648 16.547 -5.781 1 94 220 TYR A O 1
ATOM 1792 N N . THR A 1 221 ? -13.969 17.109 -4.422 1 96.5 221 THR A N 1
ATOM 1793 C CA . THR A 1 221 ? -13.625 18.266 -5.242 1 96.5 221 THR A CA 1
ATOM 1794 C C . THR A 1 221 ? -12.406 17.984 -6.109 1 96.5 221 THR A C 1
ATOM 1796 O O . THR A 1 221 ? -12.133 18.703 -7.07 1 96.5 221 THR A O 1
ATOM 1799 N N . GLY A 1 222 ? -11.641 16.969 -5.742 1 97.31 222 GLY A N 1
ATOM 1800 C CA . GLY A 1 222 ? -10.383 16.688 -6.422 1 97.31 222 GLY A CA 1
ATOM 1801 C C . GLY A 1 222 ? -9.25 17.594 -5.984 1 97.31 222 GLY A C 1
ATOM 1802 O O . GLY A 1 222 ? -8.164 17.562 -6.562 1 97.31 222 GLY A O 1
ATOM 1803 N N . ASP A 1 223 ? -9.5 18.406 -4.938 1 98.19 223 ASP A N 1
ATOM 1804 C CA . ASP A 1 223 ? -8.477 19.328 -4.465 1 98.19 223 ASP A CA 1
ATOM 1805 C C . ASP A 1 223 ? -7.496 18.641 -3.52 1 98.19 223 ASP A C 1
ATOM 1807 O O . ASP A 1 223 ? -7.879 17.75 -2.768 1 98.19 223 ASP A O 1
ATOM 1811 N N . ILE A 1 224 ? -6.277 19.094 -3.576 1 98.69 224 ILE A N 1
ATOM 1812 C CA . ILE A 1 224 ? -5.223 18.594 -2.699 1 98.69 224 ILE A CA 1
ATOM 1813 C C . ILE A 1 224 ? -4.73 19.719 -1.788 1 98.69 224 ILE A C 1
ATOM 1815 O O . ILE A 1 224 ? -4.574 20.859 -2.229 1 98.69 224 ILE A O 1
ATOM 1819 N N . TYR A 1 225 ? -4.57 19.422 -0.569 1 98.81 225 TYR A N 1
ATOM 1820 C CA . TYR A 1 225 ? -4.105 20.375 0.436 1 98.81 225 TYR A CA 1
ATOM 1821 C C . TYR A 1 225 ? -2.719 20 0.942 1 98.81 225 TYR A C 1
ATOM 1823 O O . TYR A 1 225 ? -2.396 18.812 1.066 1 98.81 225 TYR A O 1
ATOM 1831 N N . TYR A 1 226 ? -1.922 20.969 1.141 1 98.88 226 TYR A N 1
ATOM 1832 C CA . TYR A 1 226 ? -0.612 20.844 1.771 1 98.88 226 TYR A CA 1
ATOM 1833 C C . TYR A 1 226 ? -0.63 21.406 3.184 1 98.88 226 TYR A C 1
ATOM 1835 O O . TYR A 1 226 ? -1.111 22.531 3.404 1 98.88 226 TYR A O 1
ATOM 1843 N N . PHE A 1 227 ? -0.152 20.656 4.18 1 98.81 227 PHE A N 1
ATOM 1844 C CA . PHE A 1 227 ? -0.07 21.25 5.512 1 98.81 227 PHE A CA 1
ATOM 1845 C C . PHE A 1 227 ? 1.133 22.172 5.621 1 98.81 227 PHE A C 1
ATOM 1847 O O . PHE A 1 227 ? 2.279 21.719 5.59 1 98.81 227 PHE A O 1
ATOM 1854 N N . SER A 1 228 ? 0.855 23.422 5.75 1 98.44 228 SER A N 1
ATOM 1855 C CA . SER A 1 228 ? 1.896 24.422 5.961 1 98.44 228 SER A CA 1
ATOM 1856 C C . SER A 1 228 ? 2.166 24.625 7.449 1 98.44 228 SER A C 1
ATOM 1858 O O . SER A 1 228 ? 1.281 25.062 8.188 1 98.44 228 SER A O 1
ATOM 1860 N N . ARG A 1 229 ? 3.32 24.344 7.863 1 96.38 229 ARG A N 1
ATOM 1861 C CA . ARG A 1 229 ? 3.66 24.578 9.258 1 96.38 229 ARG A CA 1
ATOM 1862 C C . ARG A 1 229 ? 3.678 26.078 9.57 1 96.38 229 ARG A C 1
ATOM 1864 O O . ARG A 1 229 ? 3.336 26.484 10.68 1 96.38 229 ARG A O 1
ATOM 1871 N N . ARG A 1 230 ? 4.062 26.844 8.602 1 96.25 230 ARG A N 1
ATOM 1872 C CA . ARG A 1 230 ? 4.07 28.297 8.758 1 96.25 230 ARG A CA 1
ATOM 1873 C C . ARG A 1 230 ? 2.652 28.828 8.945 1 96.25 230 ARG A C 1
ATOM 1875 O O . ARG A 1 230 ? 2.4 29.609 9.867 1 96.25 230 ARG A O 1
ATOM 1882 N N . ALA A 1 231 ? 1.775 28.375 8.125 1 97.81 231 ALA A N 1
ATOM 1883 C CA . ALA A 1 231 ? 0.391 28.844 8.203 1 97.81 231 ALA A CA 1
ATOM 1884 C C . ALA A 1 231 ? -0.384 28.078 9.273 1 97.81 231 ALA A C 1
ATOM 1886 O O . ALA A 1 231 ? -1.489 28.469 9.648 1 97.81 231 ALA A O 1
ATOM 1887 N N . LYS A 1 232 ? 0.157 26.953 9.781 1 98.31 232 LYS A N 1
ATOM 1888 C CA . LYS A 1 232 ? -0.393 26.109 10.836 1 98.31 232 LYS A CA 1
ATOM 1889 C C . LYS A 1 232 ? -1.73 25.5 10.414 1 98.31 232 LYS A C 1
ATOM 1891 O O . LYS A 1 232 ? -2.643 25.375 11.234 1 98.31 232 LYS A O 1
ATOM 1896 N N . ARG A 1 233 ? -1.866 25.219 9.172 1 98.56 233 ARG A N 1
ATOM 1897 C CA . ARG A 1 233 ? -3.1 24.609 8.68 1 98.56 233 ARG A CA 1
ATOM 1898 C C . ARG A 1 233 ? -2.889 23.984 7.309 1 98.56 233 ARG A C 1
ATOM 1900 O O . ARG A 1 233 ? -1.849 24.188 6.676 1 98.56 233 ARG A O 1
ATOM 1907 N N . PHE A 1 234 ? -3.855 23.172 6.867 1 98.75 234 PHE A N 1
ATOM 1908 C CA . PHE A 1 234 ? -3.883 22.656 5.5 1 98.75 234 PHE A CA 1
ATOM 1909 C C . PHE A 1 234 ? -4.27 23.766 4.52 1 98.75 234 PHE A C 1
ATOM 1911 O O . PHE A 1 234 ? -5.344 24.344 4.629 1 98.75 234 PHE A O 1
ATOM 1918 N N . LEU A 1 235 ? -3.393 24.016 3.58 1 98.69 235 LEU A N 1
ATOM 1919 C CA . LEU A 1 235 ? -3.648 24.969 2.51 1 98.69 235 LEU A CA 1
ATOM 1920 C C . LEU A 1 235 ? -3.943 24.25 1.196 1 98.69 235 LEU A C 1
ATOM 1922 O O . LEU A 1 235 ? -3.225 23.328 0.815 1 98.69 235 LEU A O 1
ATOM 1926 N N . ILE A 1 236 ? -5.031 24.703 0.578 1 98.5 236 ILE A N 1
ATOM 1927 C CA . ILE A 1 236 ? -5.293 24.172 -0.754 1 98.5 236 ILE A CA 1
ATOM 1928 C C . ILE A 1 236 ? -4.129 24.5 -1.685 1 98.5 236 ILE A C 1
ATOM 1930 O O . ILE A 1 236 ? -3.568 25.594 -1.614 1 98.5 236 ILE A O 1
ATOM 1934 N N . ILE A 1 237 ? -3.676 23.547 -2.496 1 98.62 237 ILE A N 1
ATOM 1935 C CA . ILE A 1 237 ? -2.664 23.812 -3.512 1 98.62 237 ILE A CA 1
ATOM 1936 C C . ILE A 1 237 ? -3.334 24.281 -4.797 1 98.62 237 ILE A C 1
ATOM 1938 O O . ILE A 1 237 ? -3.811 23.484 -5.598 1 98.62 237 ILE A O 1
ATOM 1942 N N . ASP A 1 238 ? -3.324 25.516 -5.008 1 98.06 238 ASP A N 1
ATOM 1943 C CA . ASP A 1 238 ? -3.904 26.109 -6.203 1 98.06 238 ASP A CA 1
ATOM 1944 C C . ASP A 1 238 ? -3.141 27.375 -6.613 1 98.06 238 ASP A C 1
ATOM 1946 O O . ASP A 1 238 ? -2.049 27.625 -6.105 1 98.06 238 ASP A O 1
ATOM 1950 N N . GLU A 1 239 ? -3.658 28.094 -7.551 1 97.38 239 GLU A N 1
ATOM 1951 C CA . GLU A 1 239 ? -2.951 29.234 -8.117 1 97.38 239 GLU A CA 1
ATOM 1952 C C . GLU A 1 239 ? -2.672 30.297 -7.055 1 97.38 239 GLU A C 1
ATOM 1954 O O . GLU A 1 239 ? -1.659 30.984 -7.121 1 97.38 239 GLU A O 1
ATOM 1959 N N . SER A 1 240 ? -3.455 30.406 -6.094 1 97.94 240 SER A N 1
ATOM 1960 C CA . SER A 1 240 ? -3.328 31.469 -5.105 1 97.94 240 SER A CA 1
ATOM 1961 C C . SER A 1 240 ? -2.33 31.094 -4.012 1 97.94 240 SER A C 1
ATOM 1963 O O . SER A 1 240 ? -1.72 31.969 -3.396 1 97.94 240 SER A O 1
ATOM 1965 N N . THR A 1 241 ? -2.16 29.844 -3.777 1 98.31 241 THR A N 1
ATOM 1966 C CA . THR A 1 241 ? -1.357 29.438 -2.631 1 98.31 241 THR A CA 1
ATOM 1967 C C . THR A 1 241 ? -0.05 28.797 -3.088 1 98.31 241 THR A C 1
ATOM 1969 O O . THR A 1 241 ? 0.889 28.656 -2.301 1 98.31 241 THR A O 1
ATOM 1972 N N . TYR A 1 242 ? 0.041 28.375 -4.355 1 98.19 242 TYR A N 1
ATOM 1973 C CA . TYR A 1 242 ? 1.143 27.578 -4.891 1 98.19 242 TYR A CA 1
ATOM 1974 C C . TYR A 1 242 ? 2.484 28.234 -4.582 1 98.19 242 TYR A C 1
ATOM 1976 O O . TYR A 1 242 ? 3.391 27.578 -4.055 1 98.19 242 TYR A O 1
ATOM 1984 N N . GLU A 1 243 ? 2.631 29.5 -4.84 1 98.06 243 GLU A N 1
ATOM 1985 C CA . GLU A 1 243 ? 3.908 30.188 -4.672 1 98.06 243 GLU A CA 1
ATOM 1986 C C . GLU A 1 243 ? 4.293 30.281 -3.197 1 98.06 243 GLU A C 1
ATOM 1988 O O . GLU A 1 243 ? 5.473 30.203 -2.852 1 98.06 243 GLU A O 1
ATOM 1993 N N . THR A 1 244 ? 3.324 30.531 -2.383 1 98.19 244 THR A N 1
ATOM 1994 C CA . THR A 1 244 ? 3.576 30.609 -0.948 1 98.19 244 THR A CA 1
ATOM 1995 C C . THR A 1 244 ? 4.051 29.25 -0.415 1 98.19 244 THR A C 1
ATOM 1997 O O . THR A 1 244 ? 5.008 29.188 0.359 1 98.19 244 THR A O 1
ATOM 2000 N N . ILE A 1 245 ? 3.406 28.172 -0.821 1 98.38 245 ILE A N 1
ATOM 2001 C CA . ILE A 1 245 ? 3.773 26.828 -0.393 1 98.38 245 ILE A CA 1
ATOM 2002 C C . ILE A 1 245 ? 5.164 26.484 -0.921 1 98.38 245 ILE A C 1
ATOM 2004 O O . ILE A 1 245 ? 5.996 25.953 -0.186 1 98.38 245 ILE A O 1
ATOM 2008 N N . LEU A 1 246 ? 5.371 26.812 -2.189 1 97.75 246 LEU A N 1
ATOM 2009 C CA . LEU A 1 246 ? 6.66 26.547 -2.812 1 97.75 246 LEU A CA 1
ATOM 2010 C C . LEU A 1 246 ? 7.781 27.266 -2.084 1 97.75 246 LEU A C 1
ATOM 2012 O O . LEU A 1 246 ? 8.859 26.703 -1.872 1 97.75 246 LEU A O 1
ATOM 2016 N N . ALA A 1 247 ? 7.574 28.531 -1.708 1 97.88 247 ALA A N 1
ATOM 2017 C CA . ALA A 1 247 ? 8.562 29.312 -0.977 1 97.88 247 ALA A CA 1
ATOM 2018 C C . ALA A 1 247 ? 8.891 28.688 0.37 1 97.88 247 ALA A C 1
ATOM 2020 O O . ALA A 1 247 ? 10.047 28.656 0.785 1 97.88 247 ALA A O 1
ATOM 2021 N N . GLU A 1 248 ? 7.867 28.234 1.049 1 97.31 248 GLU A N 1
ATOM 2022 C CA . GLU A 1 248 ? 8.078 27.547 2.32 1 97.31 248 GLU A CA 1
ATOM 2023 C C . GLU A 1 248 ? 8.922 26.297 2.137 1 97.31 248 GLU A C 1
ATOM 2025 O O . GLU A 1 248 ? 9.852 26.047 2.908 1 97.31 248 GLU A O 1
ATOM 2030 N N . VAL A 1 249 ? 8.602 25.484 1.137 1 96.19 249 VAL A N 1
ATOM 2031 C CA . VAL A 1 249 ? 9.312 24.234 0.863 1 96.19 249 VAL A CA 1
ATOM 2032 C C . VAL A 1 249 ? 10.773 24.531 0.53 1 96.19 249 VAL A C 1
ATOM 2034 O O . VAL A 1 249 ? 11.672 23.859 1.035 1 96.19 249 VAL A O 1
ATOM 2037 N N . ARG A 1 250 ? 11.016 25.562 -0.233 1 95.75 250 ARG A N 1
ATOM 2038 C CA . ARG A 1 250 ? 12.375 25.906 -0.645 1 95.75 250 ARG A CA 1
ATOM 2039 C C . ARG A 1 250 ? 13.195 26.406 0.54 1 95.75 250 ARG A C 1
ATOM 2041 O O . ARG A 1 250 ? 14.391 26.109 0.635 1 95.75 250 ARG A O 1
ATOM 2048 N N . ARG A 1 251 ? 12.57 27.078 1.426 1 95.19 251 ARG A N 1
ATOM 2049 C CA . ARG A 1 251 ? 13.266 27.703 2.543 1 95.19 251 ARG A CA 1
ATOM 2050 C C . ARG A 1 251 ? 13.602 26.688 3.623 1 95.19 251 ARG A C 1
ATOM 2052 O O . ARG A 1 251 ? 14.688 26.719 4.207 1 95.19 251 ARG A O 1
ATOM 2059 N N . TYR A 1 252 ? 12.695 25.734 3.842 1 92.62 252 TYR A N 1
ATOM 2060 C CA . TYR A 1 252 ? 12.828 24.953 5.07 1 92.62 252 TYR A CA 1
ATOM 2061 C C . TYR A 1 252 ? 13.094 23.484 4.758 1 92.62 252 TYR A C 1
ATOM 2063 O O . TYR A 1 252 ? 13.539 22.734 5.629 1 92.62 252 TYR A O 1
ATOM 2071 N N . TYR A 1 253 ? 12.891 23.047 3.529 1 91.25 253 TYR A N 1
ATOM 2072 C CA . TYR A 1 253 ? 12.922 21.609 3.271 1 91.25 253 TYR A CA 1
ATOM 2073 C C . TYR A 1 253 ? 13.781 21.281 2.055 1 91.25 253 TYR A C 1
ATOM 2075 O O . TYR A 1 253 ? 13.516 20.328 1.332 1 91.25 253 TYR A O 1
ATOM 2083 N N . SER A 1 254 ? 14.617 22.109 1.595 1 83 254 SER A N 1
ATOM 2084 C CA . SER A 1 254 ? 15.523 21.875 0.479 1 83 254 SER A CA 1
ATOM 2085 C C . SER A 1 254 ? 16.953 21.688 0.961 1 83 254 SER A C 1
ATOM 2087 O O . SER A 1 254 ? 17.344 22.25 1.991 1 83 254 SER A O 1
ATOM 2089 N N . MET B 1 1 ? 10.289 17.859 -3.238 1 93.5 1 MET B N 1
ATOM 2090 C CA . MET B 1 1 ? 8.938 18.297 -2.902 1 93.5 1 MET B CA 1
ATOM 2091 C C . MET B 1 1 ? 8.43 19.297 -3.934 1 93.5 1 MET B C 1
ATOM 2093 O O . MET B 1 1 ? 7.242 19.297 -4.277 1 93.5 1 MET B O 1
ATOM 2097 N N . GLU B 1 2 ? 9.375 20.047 -4.59 1 93.56 2 GLU B N 1
ATOM 2098 C CA . GLU B 1 2 ? 8.984 20.984 -5.625 1 93.56 2 GLU B CA 1
ATOM 2099 C C . GLU B 1 2 ? 8.344 20.266 -6.812 1 93.56 2 GLU B C 1
ATOM 2101 O O . GLU B 1 2 ? 7.34 20.734 -7.355 1 93.56 2 GLU B O 1
ATOM 2106 N N . ARG B 1 3 ? 8.953 19.203 -7.23 1 92.81 3 ARG B N 1
ATOM 2107 C CA . ARG B 1 3 ? 8.438 18.422 -8.352 1 92.81 3 ARG B CA 1
ATOM 2108 C C . ARG B 1 3 ? 7.031 17.922 -8.062 1 92.81 3 ARG B C 1
ATOM 2110 O O . ARG B 1 3 ? 6.168 17.922 -8.945 1 92.81 3 ARG B O 1
ATOM 2117 N N . ILE B 1 4 ? 6.777 17.453 -6.875 1 95.88 4 ILE B N 1
ATOM 2118 C CA . ILE B 1 4 ? 5.469 16.953 -6.48 1 95.88 4 ILE B CA 1
ATOM 2119 C C . ILE B 1 4 ? 4.441 18.078 -6.512 1 95.88 4 ILE B C 1
ATOM 2121 O O . ILE B 1 4 ? 3.338 17.906 -7.039 1 95.88 4 ILE B O 1
ATOM 2125 N N . LEU B 1 5 ? 4.816 19.25 -5.98 1 97.25 5 LEU B N 1
ATOM 2126 C CA . LEU B 1 5 ? 3.924 20.406 -5.984 1 97.25 5 LEU B CA 1
ATOM 2127 C C . LEU B 1 5 ? 3.582 20.828 -7.41 1 97.25 5 LEU B C 1
ATOM 2129 O O . LEU B 1 5 ? 2.422 21.109 -7.715 1 97.25 5 LEU B O 1
ATOM 2133 N N . ARG B 1 6 ? 4.582 20.859 -8.25 1 96.88 6 ARG B N 1
ATOM 2134 C CA . ARG B 1 6 ? 4.359 21.188 -9.648 1 96.88 6 ARG B CA 1
ATOM 2135 C C . ARG B 1 6 ? 3.43 20.188 -10.312 1 96.88 6 ARG B C 1
ATOM 2137 O O . ARG B 1 6 ? 2.578 20.547 -11.125 1 96.88 6 ARG B O 1
ATOM 2144 N N . GLY B 1 7 ? 3.662 18.875 -9.984 1 97.5 7 GLY B N 1
ATOM 2145 C CA . GLY B 1 7 ? 2.781 17.844 -10.492 1 97.5 7 GLY B CA 1
ATOM 2146 C C . GLY B 1 7 ? 1.336 18.031 -10.062 1 97.5 7 GLY B C 1
ATOM 2147 O O . GLY B 1 7 ? 0.42 17.844 -10.867 1 97.5 7 GLY B O 1
ATOM 2148 N N . ILE B 1 8 ? 1.136 18.422 -8.836 1 98.25 8 ILE B N 1
ATOM 2149 C CA . ILE B 1 8 ? -0.207 18.641 -8.312 1 98.25 8 ILE B CA 1
ATOM 2150 C C . ILE B 1 8 ? -0.859 19.812 -9.055 1 98.25 8 ILE B C 1
ATOM 2152 O O . ILE B 1 8 ? -2.043 19.75 -9.391 1 98.25 8 ILE B O 1
ATOM 2156 N N . MET B 1 9 ? -0.079 20.844 -9.344 1 98.25 9 MET B N 1
ATOM 2157 C CA . MET B 1 9 ? -0.603 21.984 -10.094 1 98.25 9 MET B CA 1
ATOM 2158 C C . MET B 1 9 ? -0.987 21.578 -11.508 1 98.25 9 MET B C 1
ATOM 2160 O O . MET B 1 9 ? -2.01 22.016 -12.031 1 98.25 9 MET B O 1
ATOM 2164 N N . ARG B 1 10 ? -0.211 20.766 -12.133 1 97.88 10 ARG B N 1
ATOM 2165 C CA . ARG B 1 10 ? -0.53 20.266 -13.469 1 97.88 10 ARG B CA 1
ATOM 2166 C C . ARG B 1 10 ? -1.81 19.438 -13.453 1 97.88 10 ARG B C 1
ATOM 2168 O O . ARG B 1 10 ? -2.674 19.609 -14.312 1 97.88 10 ARG B O 1
ATOM 2175 N N . TYR B 1 11 ? -1.884 18.547 -12.492 1 97.62 11 TYR B N 1
ATOM 2176 C CA . TYR B 1 11 ? -3.096 17.766 -12.297 1 97.62 11 TYR B CA 1
ATOM 2177 C C . TYR B 1 11 ? -4.32 18.656 -12.172 1 97.62 11 TYR B C 1
ATOM 2179 O O . TYR B 1 11 ? -5.355 18.406 -12.789 1 97.62 11 TYR B O 1
ATOM 2187 N N . ARG B 1 12 ? -4.164 19.656 -11.336 1 97.31 12 ARG B N 1
ATOM 2188 C CA . ARG B 1 12 ? -5.277 20.562 -11.07 1 97.31 12 ARG B CA 1
ATOM 2189 C C . ARG B 1 12 ? -5.785 21.203 -12.359 1 97.31 12 ARG B C 1
ATOM 2191 O O . ARG B 1 12 ? -6.992 21.344 -12.555 1 97.31 12 ARG B O 1
ATOM 2198 N N . VAL B 1 13 ? -4.875 21.516 -13.25 1 96.12 13 VAL B N 1
ATOM 2199 C CA . VAL B 1 13 ? -5.211 22.234 -14.477 1 96.12 13 VAL B CA 1
ATOM 2200 C C . VAL B 1 13 ? -5.664 21.25 -15.547 1 96.12 13 VAL B C 1
ATOM 2202 O O . VAL B 1 13 ? -6.645 21.5 -16.25 1 96.12 13 VAL B O 1
ATOM 2205 N N . LEU B 1 14 ? -5.102 20.078 -15.586 1 95 14 LEU B N 1
ATOM 2206 C CA . LEU B 1 14 ? -5.258 19.234 -16.766 1 95 14 LEU B CA 1
ATOM 2207 C C . LEU B 1 14 ? -6.215 18.078 -16.484 1 95 14 LEU B C 1
ATOM 2209 O O . LEU B 1 14 ? -6.902 17.594 -17.391 1 95 14 LEU B O 1
ATOM 2213 N N . ASP B 1 15 ? -6.277 17.641 -15.219 1 94.44 15 ASP B N 1
ATOM 2214 C CA . ASP B 1 15 ? -6.875 16.328 -15.016 1 94.44 15 ASP B CA 1
ATOM 2215 C C . ASP B 1 15 ? -7.977 16.391 -13.961 1 94.44 15 ASP B C 1
ATOM 2217 O O . ASP B 1 15 ? -8.828 15.492 -13.898 1 94.44 15 ASP B O 1
ATOM 2221 N N . ARG B 1 16 ? -8.047 17.375 -13.102 1 95.69 16 ARG B N 1
ATOM 2222 C CA . ARG B 1 16 ? -8.914 17.406 -11.922 1 95.69 16 ARG B CA 1
ATOM 2223 C C . ARG B 1 16 ? -10.375 17.25 -12.312 1 95.69 16 ARG B C 1
ATOM 2225 O O . ARG B 1 16 ? -11.109 16.453 -11.711 1 95.69 16 ARG B O 1
ATOM 2232 N N . ALA B 1 17 ? -10.797 17.969 -13.32 1 95.25 17 ALA B N 1
ATOM 2233 C CA . ALA B 1 17 ? -12.203 17.938 -13.719 1 95.25 17 ALA B CA 1
ATOM 2234 C C . ALA B 1 17 ? -12.625 16.531 -14.125 1 95.25 17 ALA B C 1
ATOM 2236 O O . ALA B 1 17 ? -13.703 16.062 -13.734 1 95.25 17 ALA B O 1
ATOM 2237 N N . SER B 1 18 ? -11.836 15.922 -14.898 1 94.31 18 SER B N 1
ATOM 2238 C CA . SER B 1 18 ? -12.133 14.562 -15.336 1 94.31 18 SER B CA 1
ATOM 2239 C C . SER B 1 18 ? -12.141 13.586 -14.164 1 94.31 18 SER B C 1
ATOM 2241 O O . SER B 1 18 ? -12.977 12.688 -14.102 1 94.31 18 SER B O 1
ATOM 2243 N N . MET B 1 19 ? -11.234 13.734 -13.305 1 92.38 19 MET B N 1
ATOM 2244 C CA . MET B 1 19 ? -11.148 12.852 -12.141 1 92.38 19 MET B CA 1
ATOM 2245 C C . MET B 1 19 ? -12.367 13.016 -11.242 1 92.38 19 MET B C 1
ATOM 2247 O O . MET B 1 19 ? -12.898 12.031 -10.727 1 92.38 19 MET B O 1
ATOM 2251 N N . VAL B 1 20 ? -12.773 14.211 -11.031 1 94.44 20 VAL B N 1
ATOM 2252 C CA . VAL B 1 20 ? -13.93 14.477 -10.18 1 94.44 20 VAL B CA 1
ATOM 2253 C C . VAL B 1 20 ? -15.164 13.781 -10.758 1 94.44 20 VAL B C 1
ATOM 2255 O O . VAL B 1 20 ? -15.984 13.234 -10.008 1 94.44 20 VAL B O 1
ATOM 2258 N N . LYS B 1 21 ? -15.281 13.82 -12.055 1 94.5 21 LYS B N 1
ATOM 2259 C CA . LYS B 1 21 ? -16.375 13.109 -12.703 1 94.5 21 LYS B CA 1
ATOM 2260 C C . LYS B 1 21 ? -16.328 11.617 -12.398 1 94.5 21 LYS B C 1
ATOM 2262 O O . LYS B 1 21 ? -17.359 10.984 -12.141 1 94.5 21 LYS B O 1
ATOM 2267 N N . GLN B 1 22 ? -15.156 11.078 -12.422 1 92.12 22 GLN B N 1
ATOM 2268 C CA . GLN B 1 22 ? -14.984 9.664 -12.094 1 92.12 22 GLN B CA 1
ATOM 2269 C C . GLN B 1 22 ? -15.336 9.391 -10.641 1 92.12 22 GLN B C 1
ATOM 2271 O O . GLN B 1 22 ? -15.953 8.367 -10.328 1 92.12 22 GLN B O 1
ATOM 2276 N N . PHE B 1 23 ? -14.906 10.305 -9.758 1 92.94 23 PHE B N 1
ATOM 2277 C CA . PHE B 1 23 ? -15.211 10.148 -8.336 1 92.94 23 PHE B CA 1
ATOM 2278 C C . PHE B 1 23 ? -16.719 10.109 -8.109 1 92.94 23 PHE B C 1
ATOM 2280 O O . PHE B 1 23 ? -17.203 9.336 -7.285 1 92.94 23 PHE B O 1
ATOM 2287 N N . GLN B 1 24 ? -17.391 10.93 -8.82 1 92.88 24 GLN B N 1
ATOM 2288 C CA . GLN B 1 24 ? -18.844 10.953 -8.719 1 92.88 24 GLN B CA 1
ATOM 2289 C C . GLN B 1 24 ? -19.453 9.633 -9.195 1 92.88 24 GLN B C 1
ATOM 2291 O O . GLN B 1 24 ? -20.406 9.133 -8.602 1 92.88 24 GLN B O 1
ATOM 2296 N N . GLU B 1 25 ? -18.938 9.117 -10.195 1 91.75 25 GLU B N 1
ATOM 2297 C CA . GLU B 1 25 ? -19.406 7.832 -10.703 1 91.75 25 GLU B CA 1
ATOM 2298 C C . GLU B 1 25 ? -19.172 6.723 -9.68 1 91.75 25 GLU B C 1
ATOM 2300 O O . GLU B 1 25 ? -20.047 5.863 -9.484 1 91.75 25 GLU B O 1
ATOM 2305 N N . VAL B 1 26 ? -18.047 6.715 -9.078 1 91.75 26 VAL B N 1
ATOM 2306 C CA . VAL B 1 26 ? -17.719 5.707 -8.078 1 91.75 26 VAL B CA 1
ATOM 2307 C C . VAL B 1 26 ? -18.641 5.848 -6.867 1 91.75 26 VAL B C 1
ATOM 2309 O O . VAL B 1 26 ? -19.078 4.848 -6.293 1 91.75 26 VAL B O 1
ATOM 2312 N N . LYS B 1 27 ? -18.812 7.125 -6.469 1 87.69 27 LYS B N 1
ATOM 2313 C CA . LYS B 1 27 ? -19.703 7.383 -5.332 1 87.69 27 LYS B CA 1
ATOM 2314 C C . LYS B 1 27 ? -21.094 6.84 -5.59 1 87.69 27 LYS B C 1
ATOM 2316 O O . LYS B 1 27 ? -21.719 6.242 -4.699 1 87.69 27 LYS B O 1
ATOM 2321 N N . ASN B 1 28 ? -21.547 7.008 -6.793 1 88.12 28 ASN B N 1
ATOM 2322 C CA . ASN B 1 28 ? -22.922 6.625 -7.148 1 88.12 28 ASN B CA 1
ATOM 2323 C C . ASN B 1 28 ? -23.031 5.125 -7.406 1 88.12 28 ASN B C 1
ATOM 2325 O O . ASN B 1 28 ? -24.094 4.535 -7.215 1 88.12 28 ASN B O 1
ATOM 2329 N N . ASN B 1 29 ? -21.953 4.559 -7.836 1 86.75 29 ASN B N 1
ATOM 2330 C CA . ASN B 1 29 ? -21.938 3.145 -8.188 1 86.75 29 ASN B CA 1
ATOM 2331 C C . ASN B 1 29 ? -20.578 2.512 -7.898 1 86.75 29 ASN B C 1
ATOM 2333 O O . ASN B 1 29 ? -19.844 2.154 -8.828 1 86.75 29 ASN B O 1
ATOM 2337 N N . PRO B 1 30 ? -20.391 2.359 -6.609 1 82.81 30 PRO B N 1
ATOM 2338 C CA . PRO B 1 30 ? -19.094 1.737 -6.285 1 82.81 30 PRO B CA 1
ATOM 2339 C C . PRO B 1 30 ? -19.031 0.268 -6.695 1 82.81 30 PRO B C 1
ATOM 2341 O O . PRO B 1 30 ? -19.797 -0.553 -6.188 1 82.81 30 PRO B O 1
ATOM 2344 N N . ILE B 1 31 ? -18.141 -0.092 -7.707 1 86.56 31 ILE B N 1
ATOM 2345 C CA . ILE B 1 31 ? -18.016 -1.474 -8.156 1 86.56 31 ILE B CA 1
ATOM 2346 C C . ILE B 1 31 ? -16.547 -1.866 -8.211 1 86.56 31 ILE B C 1
ATOM 2348 O O . ILE B 1 31 ? -16.016 -2.197 -9.281 1 86.56 31 ILE B O 1
ATOM 2352 N N . PRO B 1 32 ? -15.953 -1.774 -7.031 1 86.38 32 PRO B N 1
ATOM 2353 C CA . PRO B 1 32 ? -14.562 -2.244 -7.09 1 86.38 32 PRO B CA 1
ATOM 2354 C C . PRO B 1 32 ? -14.461 -3.723 -7.457 1 86.38 32 PRO B C 1
ATOM 2356 O O . PRO B 1 32 ? -15.289 -4.531 -7.027 1 86.38 32 PRO B O 1
ATOM 2359 N N . LYS B 1 33 ? -13.391 -4.082 -8.188 1 89.38 33 LYS B N 1
ATOM 2360 C CA . LYS B 1 33 ? -13.289 -5.41 -8.781 1 89.38 33 LYS B CA 1
ATOM 2361 C C . LYS B 1 33 ? -12.344 -6.301 -7.988 1 89.38 33 LYS B C 1
ATOM 2363 O O . LYS B 1 33 ? -12.523 -7.52 -7.941 1 89.38 33 LYS B O 1
ATOM 2368 N N . ALA B 1 34 ? -11.422 -5.707 -7.402 1 97.5 34 ALA B N 1
ATOM 2369 C CA . ALA B 1 34 ? -10.414 -6.547 -6.77 1 97.5 34 ALA B CA 1
ATOM 2370 C C . ALA B 1 34 ? -9.711 -5.809 -5.633 1 97.5 34 ALA B C 1
ATOM 2372 O O . ALA B 1 34 ? -9.742 -4.574 -5.574 1 97.5 34 ALA B O 1
ATOM 2373 N N . VAL B 1 35 ? -9.258 -6.551 -4.668 1 98.56 35 VAL B N 1
ATOM 2374 C CA . VAL B 1 35 ? -8.195 -6.086 -3.781 1 98.56 35 VAL B CA 1
ATOM 2375 C C . VAL B 1 35 ? -6.836 -6.535 -4.32 1 98.56 35 VAL B C 1
ATOM 2377 O O . VAL B 1 35 ? -6.598 -7.734 -4.5 1 98.56 35 VAL B O 1
ATOM 2380 N N . PHE B 1 36 ? -6.008 -5.566 -4.621 1 98.81 36 PHE B N 1
ATOM 2381 C CA . PHE B 1 36 ? -4.727 -5.805 -5.277 1 98.81 36 PHE B CA 1
ATOM 2382 C C . PHE B 1 36 ? -3.574 -5.582 -4.309 1 98.81 36 PHE B C 1
ATOM 2384 O O . PHE B 1 36 ? -3.359 -4.465 -3.832 1 98.81 36 PHE B O 1
ATOM 2391 N N . TYR B 1 37 ? -2.844 -6.664 -3.914 1 98.88 37 TYR B N 1
ATOM 2392 C CA . TYR B 1 37 ? -1.654 -6.598 -3.074 1 98.88 37 TYR B CA 1
ATOM 2393 C C . TYR B 1 37 ? -0.388 -6.594 -3.92 1 98.88 37 TYR B C 1
ATOM 2395 O O . TYR B 1 37 ? -0.2 -7.473 -4.77 1 98.88 37 TYR B O 1
ATOM 2403 N N . THR B 1 38 ? 0.506 -5.621 -3.689 1 98.81 38 THR B N 1
ATOM 2404 C CA . THR B 1 38 ? 1.753 -5.598 -4.445 1 98.81 38 THR B CA 1
ATOM 2405 C C 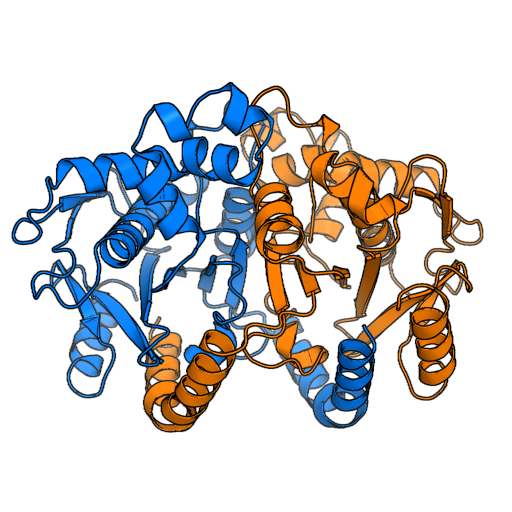. THR B 1 38 ? 2.842 -4.863 -3.666 1 98.81 38 THR B C 1
ATOM 2407 O O . THR B 1 38 ? 2.639 -4.488 -2.51 1 98.81 38 THR B O 1
ATOM 2410 N N . CYS B 1 39 ? 4.023 -4.793 -4.273 1 98.75 39 CYS B N 1
ATOM 2411 C CA . CYS B 1 39 ? 5.195 -4.223 -3.613 1 98.75 39 CYS B CA 1
ATOM 2412 C C . CYS B 1 39 ? 5.148 -2.701 -3.639 1 98.75 39 CYS B C 1
ATOM 2414 O O . CYS B 1 39 ? 4.586 -2.109 -4.562 1 98.75 39 CYS B O 1
ATOM 2416 N N . MET B 1 40 ? 5.793 -2.051 -2.686 1 98.69 40 MET B N 1
ATOM 2417 C CA . MET B 1 40 ? 5.895 -0.596 -2.596 1 98.69 40 MET B CA 1
ATOM 2418 C C . MET B 1 40 ? 6.852 -0.051 -3.65 1 98.69 40 MET B C 1
ATOM 2420 O O . MET B 1 40 ? 6.973 1.164 -3.816 1 98.69 40 MET B O 1
ATOM 2424 N N . ASP B 1 41 ? 7.508 -0.882 -4.418 1 97.56 41 ASP B N 1
ATOM 2425 C CA . ASP B 1 41 ? 8.508 -0.503 -5.406 1 97.56 41 ASP B CA 1
ATOM 2426 C C . ASP B 1 41 ? 7.988 0.602 -6.324 1 97.56 41 ASP B C 1
ATOM 2428 O O . ASP B 1 41 ? 6.832 0.566 -6.75 1 97.56 41 ASP B O 1
ATOM 2432 N N . SER B 1 42 ? 8.867 1.555 -6.629 1 96.31 42 SER B N 1
ATOM 2433 C CA . SER B 1 42 ? 8.5 2.746 -7.383 1 96.31 42 SER B CA 1
ATOM 2434 C C . SER B 1 42 ? 8.18 2.402 -8.836 1 96.31 42 SER B C 1
ATOM 2436 O O . SER B 1 42 ? 7.551 3.191 -9.539 1 96.31 42 SER B O 1
ATOM 2438 N N . ARG B 1 43 ? 8.641 1.271 -9.312 1 96 43 ARG B N 1
ATOM 2439 C CA . ARG B 1 43 ? 8.406 0.839 -10.688 1 96 43 ARG B CA 1
ATOM 2440 C C . ARG B 1 43 ? 7.086 0.093 -10.812 1 96 43 ARG B C 1
ATOM 2442 O O . ARG B 1 43 ? 6.586 -0.116 -11.922 1 96 43 ARG B O 1
ATOM 2449 N N . MET B 1 44 ? 6.438 -0.278 -9.68 1 96.56 44 MET B N 1
ATOM 2450 C CA . MET B 1 44 ? 5.172 -1.004 -9.656 1 96.56 44 MET B CA 1
ATOM 2451 C C . MET B 1 44 ? 3.992 -0.038 -9.594 1 96.56 44 MET B C 1
ATOM 2453 O O . MET B 1 44 ? 3.654 0.467 -8.523 1 96.56 44 MET B O 1
ATOM 2457 N N . ILE B 1 45 ? 3.336 0.202 -10.703 1 95.06 45 ILE B N 1
ATOM 2458 C CA . ILE B 1 45 ? 2.145 1.042 -10.781 1 95.06 45 ILE B CA 1
ATOM 2459 C C . ILE B 1 45 ? 0.979 0.234 -11.344 1 95.06 45 ILE B C 1
ATOM 2461 O O . ILE B 1 45 ? 0.653 0.346 -12.531 1 95.06 45 ILE B O 1
ATOM 2465 N N . PRO B 1 46 ? 0.262 -0.475 -10.453 1 95.69 46 PRO B N 1
ATOM 2466 C CA . PRO B 1 46 ? -0.726 -1.47 -10.883 1 95.69 46 PRO B CA 1
ATOM 2467 C C . PRO B 1 46 ? -1.782 -0.889 -11.82 1 95.69 46 PRO B C 1
ATOM 2469 O O . PRO B 1 46 ? -2.174 -1.539 -12.789 1 95.69 46 PRO B O 1
ATOM 2472 N N . THR B 1 47 ? -2.197 0.339 -11.547 1 93.38 47 THR B N 1
ATOM 2473 C CA . THR B 1 47 ? -3.264 0.913 -12.359 1 93.38 47 THR B CA 1
ATOM 2474 C C . THR B 1 47 ? -2.797 1.118 -13.797 1 93.38 47 THR B C 1
ATOM 2476 O O . THR B 1 47 ? -3.602 1.066 -14.734 1 93.38 47 THR B O 1
ATOM 2479 N N . ARG B 1 48 ? -1.534 1.296 -13.977 1 93.62 48 ARG B N 1
ATOM 2480 C CA . ARG B 1 48 ? -0.989 1.522 -15.305 1 93.62 48 ARG B CA 1
ATOM 2481 C C . ARG B 1 48 ? -0.91 0.219 -16.094 1 93.62 48 ARG B C 1
ATOM 2483 O O . ARG B 1 48 ? -1.386 0.143 -17.234 1 93.62 48 ARG B O 1
ATOM 2490 N N . PHE B 1 49 ? -0.405 -0.884 -15.469 1 95.25 49 PHE B N 1
ATOM 2491 C CA . PHE B 1 49 ? -0.177 -2.076 -16.281 1 95.25 49 PHE B CA 1
ATOM 2492 C C . PHE B 1 49 ? -1.412 -2.969 -16.297 1 95.25 49 PHE B C 1
ATOM 2494 O O . PHE B 1 49 ? -1.474 -3.943 -17.047 1 95.25 49 PHE B O 1
ATOM 2501 N N . THR B 1 50 ? -2.426 -2.598 -15.523 1 95.94 50 THR B N 1
ATOM 2502 C CA . THR B 1 50 ? -3.707 -3.289 -15.641 1 95.94 50 THR B CA 1
ATOM 2503 C C . THR B 1 50 ? -4.734 -2.412 -16.344 1 95.94 50 THR B C 1
ATOM 2505 O O . THR B 1 50 ? -5.867 -2.842 -16.578 1 95.94 50 THR B O 1
ATOM 2508 N N . GLU B 1 51 ? -4.398 -1.203 -16.609 1 94.62 51 GLU B N 1
ATOM 2509 C CA . GLU B 1 51 ? -5.266 -0.226 -17.266 1 94.62 51 GLU B CA 1
ATOM 2510 C C . GLU B 1 51 ? -6.605 -0.112 -16.531 1 94.62 51 GLU B C 1
ATOM 2512 O O . GLU B 1 51 ? -7.664 -0.184 -17.172 1 94.62 51 GLU B O 1
ATOM 2517 N N . THR B 1 52 ? -6.5 -0.046 -15.234 1 91.88 52 THR B N 1
ATOM 2518 C CA . THR B 1 52 ? -7.703 0.131 -14.438 1 91.88 52 THR B CA 1
ATOM 2519 C C . THR B 1 52 ? -7.926 1.605 -14.109 1 91.88 52 THR B C 1
ATOM 2521 O O . THR B 1 52 ? -6.977 2.389 -14.078 1 91.88 52 THR B O 1
ATOM 2524 N N . SER B 1 53 ? -9.164 1.955 -13.867 1 89.25 53 SER B N 1
ATOM 2525 C CA . SER B 1 53 ? -9.562 3.332 -13.602 1 89.25 53 SER B CA 1
ATOM 2526 C C . SER B 1 53 ? -9.766 3.566 -12.109 1 89.25 53 SER B C 1
ATOM 2528 O O . SER B 1 53 ? -9.656 2.635 -11.305 1 89.25 53 SER B O 1
ATOM 2530 N N . VAL B 1 54 ? -10.055 4.801 -11.812 1 90.75 54 VAL B N 1
ATOM 2531 C CA . VAL B 1 54 ? -10.398 5.188 -10.453 1 90.75 54 VAL B CA 1
ATOM 2532 C C . VAL B 1 54 ? -11.602 4.379 -9.977 1 90.75 54 VAL B C 1
ATOM 2534 O O . VAL B 1 54 ? -12.578 4.203 -10.711 1 90.75 54 VAL B O 1
ATOM 2537 N N . GLY B 1 55 ? -11.445 3.812 -8.836 1 92.94 55 GLY B N 1
ATOM 2538 C CA . GLY B 1 55 ? -12.57 3.098 -8.258 1 92.94 55 GLY B CA 1
ATOM 2539 C C . GLY B 1 55 ? -12.555 1.611 -8.562 1 92.94 55 GLY B C 1
ATOM 2540 O O . GLY B 1 55 ? -13.281 0.834 -7.938 1 92.94 55 GLY B O 1
ATOM 2541 N N . ASP B 1 56 ? -11.609 1.122 -9.43 1 93.88 56 ASP B N 1
ATOM 2542 C CA . ASP B 1 56 ? -11.656 -0.253 -9.914 1 93.88 56 ASP B CA 1
ATOM 2543 C C . ASP B 1 56 ? -11.039 -1.215 -8.898 1 93.88 56 ASP B C 1
ATOM 2545 O O . ASP B 1 56 ? -11.469 -2.361 -8.781 1 93.88 56 ASP B O 1
ATOM 2549 N N . MET B 1 57 ? -9.992 -0.747 -8.203 1 96.69 57 MET B N 1
ATOM 2550 C CA . MET B 1 57 ? -9.289 -1.675 -7.324 1 96.69 57 MET B CA 1
ATOM 2551 C C . MET B 1 57 ? -8.867 -0.987 -6.027 1 96.69 57 MET B C 1
ATOM 2553 O O . MET B 1 57 ? -8.383 0.147 -6.051 1 96.69 57 MET B O 1
ATOM 2557 N N . PHE B 1 58 ? -9.156 -1.693 -4.922 1 98 58 PHE B N 1
ATOM 2558 C CA . PHE B 1 58 ? -8.398 -1.365 -3.719 1 98 58 PHE B CA 1
ATOM 2559 C C . PHE B 1 58 ? -6.973 -1.885 -3.816 1 98 58 PHE B C 1
ATOM 2561 O O . PHE B 1 58 ? -6.734 -2.975 -4.344 1 98 58 PHE B O 1
ATOM 2568 N N . VAL B 1 59 ? -6.02 -1.068 -3.369 1 98.56 59 VAL B N 1
ATOM 2569 C CA . VAL B 1 59 ? -4.633 -1.479 -3.555 1 98.56 59 VAL B CA 1
ATOM 2570 C C . VAL B 1 59 ? -3.891 -1.407 -2.223 1 98.56 59 VAL B C 1
ATOM 2572 O O . VAL B 1 59 ? -3.996 -0.414 -1.498 1 98.56 59 VAL B O 1
ATOM 2575 N N . VAL B 1 60 ? -3.219 -2.479 -1.859 1 98.81 60 VAL B N 1
ATOM 2576 C CA . VAL B 1 60 ? -2.312 -2.543 -0.716 1 98.81 60 VAL B CA 1
ATOM 2577 C C . VAL B 1 60 ? -0.874 -2.689 -1.205 1 98.81 60 VAL B C 1
ATOM 2579 O O . VAL B 1 60 ? -0.583 -3.533 -2.055 1 98.81 60 VAL B O 1
ATOM 2582 N N . ARG B 1 61 ? -0.028 -1.822 -0.726 1 98.81 61 ARG B N 1
ATOM 2583 C CA . ARG B 1 61 ? 1.369 -1.842 -1.146 1 98.81 61 ARG B CA 1
ATOM 2584 C C . ARG B 1 61 ? 2.305 -1.818 0.059 1 98.81 61 ARG B C 1
ATOM 2586 O O . ARG B 1 61 ? 2.178 -0.958 0.933 1 98.81 61 ARG B O 1
ATOM 2593 N N . ASN B 1 62 ? 3.225 -2.752 0.099 1 98.75 62 ASN B N 1
ATOM 2594 C CA . ASN B 1 62 ? 4.223 -2.822 1.162 1 98.75 62 ASN B CA 1
ATOM 2595 C C . ASN B 1 62 ? 5.539 -3.408 0.659 1 98.75 62 ASN B C 1
ATOM 2597 O O . ASN B 1 62 ? 5.691 -3.668 -0.537 1 98.75 62 ASN B O 1
ATOM 2601 N N . ALA B 1 63 ? 6.543 -3.5 1.569 1 98.31 63 ALA B N 1
ATOM 2602 C CA . ALA B 1 63 ? 7.848 -4.039 1.183 1 98.31 63 ALA B CA 1
ATOM 2603 C C . ALA B 1 63 ? 7.758 -5.535 0.898 1 98.31 63 ALA B C 1
ATOM 2605 O O . ALA B 1 63 ? 7.547 -6.336 1.812 1 98.31 63 ALA B O 1
ATOM 2606 N N . GLY B 1 64 ? 7.824 -5.879 -0.426 1 98.56 64 GLY B N 1
ATOM 2607 C CA . GLY B 1 64 ? 7.926 -7.281 -0.798 1 98.56 64 GLY B CA 1
ATOM 2608 C C . GLY B 1 64 ? 6.582 -7.918 -1.104 1 98.56 64 GLY B C 1
ATOM 2609 O O . GLY B 1 64 ? 6.5 -9.125 -1.333 1 98.56 64 GLY B O 1
ATOM 2610 N N . ASN B 1 65 ? 5.461 -7.121 -1.005 1 98.62 65 ASN B N 1
ATOM 2611 C CA . ASN B 1 65 ? 4.117 -7.652 -1.194 1 98.62 65 ASN B CA 1
ATOM 2612 C C . ASN B 1 65 ? 3.848 -8.836 -0.271 1 98.62 65 ASN B C 1
ATOM 2614 O O . ASN B 1 65 ? 3.424 -9.898 -0.726 1 98.62 65 ASN B O 1
ATOM 2618 N N . VAL B 1 66 ? 4.074 -8.633 0.968 1 98.81 66 VAL B N 1
ATOM 2619 C CA . VAL B 1 66 ? 3.984 -9.695 1.966 1 98.81 66 VAL B CA 1
ATOM 2620 C C . VAL B 1 66 ? 2.666 -9.578 2.729 1 98.81 66 VAL B C 1
ATOM 2622 O O . VAL B 1 66 ? 2.268 -8.477 3.125 1 98.81 66 VAL B O 1
ATOM 2625 N N . ILE B 1 67 ? 1.969 -10.656 2.881 1 98.75 67 ILE B N 1
ATOM 2626 C CA . ILE B 1 67 ? 0.78 -10.766 3.719 1 98.75 67 ILE B CA 1
ATOM 2627 C C . ILE B 1 67 ? 1.042 -11.75 4.855 1 98.75 67 ILE B C 1
ATOM 2629 O O . ILE B 1 67 ? 1.205 -12.953 4.621 1 98.75 67 ILE B O 1
ATOM 2633 N N . PRO B 1 68 ? 1.132 -11.266 6.07 1 97.94 68 PRO B N 1
ATOM 2634 C CA . PRO B 1 68 ? 1.372 -12.172 7.195 1 97.94 68 PRO B CA 1
ATOM 2635 C C . PRO B 1 68 ? 0.339 -13.297 7.277 1 97.94 68 PRO B C 1
ATOM 2637 O O . PRO B 1 68 ? -0.847 -13.07 7.027 1 97.94 68 PRO B O 1
ATOM 2640 N N . HIS B 1 69 ? 0.821 -14.492 7.586 1 97 69 HIS B N 1
ATOM 2641 C CA . HIS B 1 69 ? -0.089 -15.602 7.848 1 97 69 HIS B CA 1
ATOM 2642 C C . HIS B 1 69 ? -0.903 -15.359 9.117 1 97 69 HIS B C 1
ATOM 2644 O O . HIS B 1 69 ? -0.392 -14.797 10.086 1 97 69 HIS B O 1
ATOM 2650 N N . SER B 1 70 ? -2.154 -15.805 9.125 1 95.12 70 SER B N 1
ATOM 2651 C CA . SER B 1 70 ? -3.07 -15.516 10.227 1 95.12 70 SER B CA 1
ATOM 2652 C C . SER B 1 70 ? -2.545 -16.078 11.539 1 95.12 70 SER B C 1
ATOM 2654 O O . SER B 1 70 ? -2.844 -15.539 12.609 1 95.12 70 SER B O 1
ATOM 2656 N N . GLN B 1 71 ? -1.725 -17.062 11.516 1 92.75 71 GLN B N 1
ATOM 2657 C CA . GLN B 1 71 ? -1.245 -17.734 12.711 1 92.75 71 GLN B CA 1
ATOM 2658 C C . GLN B 1 71 ? -0.267 -16.859 13.484 1 92.75 71 GLN B C 1
ATOM 2660 O O . GLN B 1 71 ? 0.024 -17.125 14.656 1 92.75 71 GLN B O 1
ATOM 2665 N N . TYR B 1 72 ? 0.225 -15.812 12.812 1 89.69 72 TYR B N 1
ATOM 2666 C CA . TYR B 1 72 ? 1.22 -14.953 13.445 1 89.69 72 TYR B CA 1
ATOM 2667 C C . TYR B 1 72 ? 0.562 -13.977 14.414 1 89.69 72 TYR B C 1
ATOM 2669 O O . TYR B 1 72 ? 1.247 -13.312 15.195 1 89.69 72 TYR B O 1
ATOM 2677 N N . PHE B 1 73 ? -0.7 -13.844 14.312 1 88.5 73 PHE B N 1
ATOM 2678 C CA . PHE B 1 73 ? -1.406 -12.906 15.172 1 88.5 73 PHE B CA 1
ATOM 2679 C C . PHE B 1 73 ? -2.092 -13.633 16.328 1 88.5 73 PHE B C 1
ATOM 2681 O O . PHE B 1 73 ? -2.779 -14.633 16.109 1 88.5 73 PHE B O 1
ATOM 2688 N N . VAL B 1 74 ? -1.701 -13.109 17.516 1 83.12 74 VAL B N 1
ATOM 2689 C CA . VAL B 1 74 ? -2.318 -13.672 18.719 1 83.12 74 VAL B CA 1
ATOM 2690 C C . VAL B 1 74 ? -3.35 -12.688 19.266 1 83.12 74 VAL B C 1
ATOM 2692 O O . VAL B 1 74 ? -3.137 -11.477 19.25 1 83.12 74 VAL B O 1
ATOM 2695 N N . ASP B 1 75 ? -4.469 -13.094 19.609 1 88.12 75 ASP B N 1
ATOM 2696 C CA . ASP B 1 75 ? -5.504 -12.297 20.25 1 88.12 75 ASP B CA 1
ATOM 2697 C C . ASP B 1 75 ? -6.023 -11.203 19.312 1 88.12 75 ASP B C 1
ATOM 2699 O O . ASP B 1 75 ? -6.375 -11.477 18.172 1 88.12 75 ASP B O 1
ATOM 2703 N N . GLU B 1 76 ? -5.922 -9.914 19.719 1 84.81 76 GLU B N 1
ATOM 2704 C CA . GLU B 1 76 ? -6.574 -8.852 18.953 1 84.81 76 GLU B CA 1
ATOM 2705 C C . GLU B 1 76 ? -5.559 -8.07 18.125 1 84.81 76 GLU B C 1
ATOM 2707 O O . GLU B 1 76 ? -5.922 -7.121 17.422 1 84.81 76 GLU B O 1
ATOM 2712 N N . MET B 1 77 ? -4.363 -8.453 18.141 1 84.69 77 MET B N 1
ATOM 2713 C CA . MET B 1 77 ? -3.342 -7.719 17.406 1 84.69 77 MET B CA 1
ATOM 2714 C C . MET B 1 77 ? -3.252 -8.203 15.961 1 84.69 77 MET B C 1
ATOM 2716 O O . MET B 1 77 ? -3.299 -9.406 15.703 1 84.69 77 MET B O 1
ATOM 2720 N N . THR B 1 78 ? -3.213 -7.152 15.047 1 90.5 78 THR B N 1
ATOM 2721 C CA . THR B 1 78 ? -3.084 -7.508 13.641 1 90.5 78 THR B CA 1
ATOM 2722 C C . THR B 1 78 ? -2.248 -6.473 12.891 1 90.5 78 THR B C 1
ATOM 2724 O O . THR B 1 78 ? -1.827 -5.469 13.477 1 90.5 78 THR B O 1
ATOM 2727 N N . SER B 1 79 ? -1.878 -6.785 11.664 1 95.38 79 SER B N 1
ATOM 2728 C CA . SER B 1 79 ? -1.241 -5.848 10.75 1 95.38 79 SER B CA 1
ATOM 2729 C C . SER B 1 79 ? -2.254 -5.254 9.773 1 95.38 79 SER B C 1
ATOM 2731 O O . SER B 1 79 ? -3.453 -5.523 9.875 1 95.38 79 SER B O 1
ATOM 2733 N N . CYS B 1 80 ? -1.807 -4.367 8.906 1 97.81 80 CYS B N 1
ATOM 2734 C CA . CYS B 1 80 ? -2.746 -3.662 8.039 1 97.81 80 CYS B CA 1
ATOM 2735 C C . CYS B 1 80 ? -3.289 -4.582 6.953 1 97.81 80 CYS B C 1
ATOM 2737 O O . CYS B 1 80 ? -4.363 -4.336 6.406 1 97.81 80 CYS B O 1
ATOM 2739 N N . GLU B 1 81 ? -2.562 -5.699 6.641 1 98.56 81 GLU B N 1
ATOM 2740 C CA . GLU B 1 81 ? -2.916 -6.531 5.492 1 98.56 81 GLU B CA 1
ATOM 2741 C C . GLU B 1 81 ? -4.25 -7.238 5.711 1 98.56 81 GLU B C 1
ATOM 2743 O O . GLU B 1 81 ? -5.129 -7.207 4.844 1 98.56 81 GLU B O 1
ATOM 2748 N N . PRO B 1 82 ? -4.496 -7.863 6.895 1 98.12 82 PRO B N 1
ATOM 2749 C CA . PRO B 1 82 ? -5.82 -8.453 7.105 1 98.12 82 PRO B CA 1
ATOM 2750 C C . PRO B 1 82 ? -6.918 -7.406 7.254 1 98.12 82 PRO B C 1
ATOM 2752 O O . PRO B 1 82 ? -8.07 -7.66 6.902 1 98.12 82 PRO B O 1
ATOM 2755 N N . ALA B 1 83 ? -6.57 -6.227 7.809 1 98.5 83 ALA B N 1
ATOM 2756 C CA . ALA B 1 83 ? -7.531 -5.129 7.836 1 98.5 83 ALA B CA 1
ATOM 2757 C C . ALA B 1 83 ? -8.023 -4.793 6.434 1 98.5 83 ALA B C 1
ATOM 2759 O O . ALA B 1 83 ? -9.219 -4.562 6.223 1 98.5 83 ALA B O 1
ATOM 2760 N N . ALA B 1 84 ? -7.129 -4.801 5.492 1 98.62 84 ALA B N 1
ATOM 2761 C CA . ALA B 1 84 ? -7.453 -4.512 4.098 1 98.62 84 ALA B CA 1
ATOM 2762 C C . ALA B 1 84 ? -8.336 -5.605 3.506 1 98.62 84 ALA B C 1
ATOM 2764 O O . ALA B 1 84 ? -9.242 -5.32 2.715 1 98.62 84 ALA B O 1
ATOM 2765 N N . LEU B 1 85 ? -8.047 -6.836 3.867 1 98.5 85 LEU B N 1
ATOM 2766 C CA . LEU B 1 85 ? -8.891 -7.941 3.414 1 98.5 85 LEU B CA 1
ATOM 2767 C C . LEU B 1 85 ? -10.328 -7.758 3.879 1 98.5 85 LEU B C 1
ATOM 2769 O O . LEU B 1 85 ? -11.266 -7.957 3.102 1 98.5 85 LEU B O 1
ATOM 2773 N N . GLU B 1 86 ? -10.5 -7.414 5.121 1 98.38 86 GLU B N 1
ATOM 2774 C CA . GLU B 1 86 ? -11.844 -7.219 5.648 1 98.38 86 GLU B CA 1
ATOM 2775 C C . GLU B 1 86 ? -12.547 -6.051 4.961 1 98.38 86 GLU B C 1
ATOM 2777 O O . GLU B 1 86 ? -13.703 -6.168 4.547 1 98.38 86 GLU B O 1
ATOM 2782 N N . LEU B 1 87 ? -11.812 -4.965 4.848 1 97.81 87 LEU B N 1
ATOM 2783 C CA . LEU B 1 87 ? -12.375 -3.777 4.219 1 97.81 87 LEU B CA 1
ATOM 2784 C C . LEU B 1 87 ? -12.812 -4.078 2.789 1 97.81 87 LEU B C 1
ATOM 2786 O O . LEU B 1 87 ? -13.906 -3.674 2.369 1 97.81 87 LEU B O 1
ATOM 2790 N N . GLY B 1 88 ? -11.992 -4.762 2.041 1 97.38 88 GLY B N 1
ATOM 2791 C CA . GLY B 1 88 ? -12.281 -5.078 0.65 1 97.38 88 GLY B CA 1
ATOM 2792 C C . GLY B 1 88 ? -13.289 -6.199 0.488 1 97.38 88 GLY B C 1
ATOM 2793 O O . GLY B 1 88 ? -14.359 -6 -0.089 1 97.38 88 GLY B O 1
ATOM 2794 N N . CYS B 1 89 ? -13.078 -7.328 1.153 1 97.62 89 CYS B N 1
ATOM 2795 C CA . CYS B 1 89 ? -13.766 -8.562 0.793 1 97.62 89 CYS B CA 1
ATOM 2796 C C . CYS B 1 89 ? -15 -8.773 1.658 1 97.62 89 CYS B C 1
ATOM 2798 O O . CYS B 1 89 ? -15.938 -9.461 1.25 1 97.62 89 CYS B O 1
ATOM 2800 N N . ILE B 1 90 ? -15.016 -8.234 2.867 1 96.94 90 ILE B N 1
ATOM 2801 C CA . ILE B 1 90 ? -16.156 -8.445 3.76 1 96.94 90 ILE B CA 1
ATOM 2802 C C . ILE B 1 90 ? -17.078 -7.227 3.717 1 96.94 90 ILE B C 1
ATOM 2804 O O . ILE B 1 90 ? -18.266 -7.355 3.449 1 96.94 90 ILE B O 1
ATOM 2808 N N . ILE B 1 91 ? -16.531 -6.07 3.846 1 95.31 91 ILE B N 1
ATOM 2809 C CA . ILE B 1 91 ? -17.328 -4.859 3.939 1 95.31 91 ILE B CA 1
ATOM 2810 C C . ILE B 1 91 ? -17.781 -4.434 2.545 1 95.31 91 ILE B C 1
ATOM 2812 O O . ILE B 1 91 ? -18.938 -4.027 2.355 1 95.31 91 ILE B O 1
ATOM 2816 N N . ASN B 1 92 ? -16.906 -4.535 1.531 1 94.62 92 ASN B N 1
ATOM 2817 C CA . ASN B 1 92 ? -17.234 -4.047 0.197 1 94.62 92 ASN B CA 1
ATOM 2818 C C . ASN B 1 92 ? -17.562 -5.191 -0.755 1 94.62 92 ASN B C 1
ATOM 2820 O O . ASN B 1 92 ? -17.781 -4.973 -1.949 1 94.62 92 ASN B O 1
ATOM 2824 N N . ASN B 1 93 ? -17.516 -6.449 -0.313 1 95.25 93 ASN B N 1
ATOM 2825 C CA . ASN B 1 93 ? -17.969 -7.641 -1.023 1 95.25 93 ASN B CA 1
ATOM 2826 C C . ASN B 1 93 ? -17.188 -7.859 -2.311 1 95.25 93 ASN B C 1
ATOM 2828 O O . ASN B 1 93 ? -17.734 -8.305 -3.316 1 95.25 93 ASN B O 1
ATOM 2832 N N . ILE B 1 94 ? -16.016 -7.426 -2.299 1 97.12 94 ILE B N 1
ATOM 2833 C CA . ILE B 1 94 ? -15.148 -7.652 -3.453 1 97.12 94 ILE B CA 1
ATOM 2834 C C . ILE B 1 94 ? -14.906 -9.148 -3.627 1 97.12 94 ILE B C 1
ATOM 2836 O O . ILE B 1 94 ? -14.711 -9.875 -2.646 1 97.12 94 ILE B O 1
ATOM 2840 N N . ARG B 1 95 ? -14.773 -9.594 -4.887 1 96.88 95 ARG B N 1
ATOM 2841 C CA . ARG B 1 95 ? -14.812 -11.031 -5.133 1 96.88 95 ARG B CA 1
ATOM 2842 C C . ARG B 1 95 ? -13.461 -11.547 -5.609 1 96.88 95 ARG B C 1
ATOM 2844 O O . ARG B 1 95 ? -13.281 -12.75 -5.809 1 96.88 95 ARG B O 1
ATOM 2851 N N . HIS B 1 96 ? -12.531 -10.656 -5.852 1 97.81 96 HIS B N 1
ATOM 2852 C CA . HIS B 1 96 ? -11.227 -11.094 -6.332 1 97.81 96 HIS B CA 1
ATOM 2853 C C . HIS B 1 96 ? -10.102 -10.461 -5.516 1 97.81 96 HIS B C 1
ATOM 2855 O O . HIS B 1 96 ? -10.125 -9.266 -5.234 1 97.81 96 HIS B O 1
ATOM 2861 N N . ILE B 1 97 ? -9.219 -11.266 -5.07 1 98.56 97 ILE B N 1
ATOM 2862 C CA . ILE B 1 97 ? -7.957 -10.82 -4.496 1 98.56 97 ILE B CA 1
ATOM 2863 C C . ILE B 1 97 ? -6.809 -11.172 -5.434 1 98.56 97 ILE B C 1
ATOM 2865 O O . ILE B 1 97 ? -6.711 -12.312 -5.906 1 98.56 97 ILE B O 1
ATOM 2869 N N . ILE B 1 98 ? -5.996 -10.219 -5.73 1 98.69 98 ILE B N 1
ATOM 2870 C CA . ILE B 1 98 ? -4.84 -10.43 -6.594 1 98.69 98 ILE B CA 1
ATOM 2871 C C . ILE B 1 98 ? -3.557 -10.109 -5.832 1 98.69 98 ILE B C 1
ATOM 2873 O O . ILE B 1 98 ? -3.43 -9.031 -5.246 1 98.69 98 ILE B O 1
ATOM 2877 N N . VAL B 1 99 ? -2.695 -11.047 -5.738 1 98.88 99 VAL B N 1
ATOM 2878 C CA . VAL B 1 99 ? -1.339 -10.805 -5.258 1 98.88 99 VAL B CA 1
ATOM 2879 C C . VAL B 1 99 ? -0.378 -10.711 -6.441 1 98.88 99 VAL B C 1
ATOM 2881 O O . VAL B 1 99 ? -0.32 -11.617 -7.273 1 98.88 99 VAL B O 1
ATOM 2884 N N . CYS B 1 100 ? 0.353 -9.609 -6.504 1 98.94 100 CYS B N 1
ATOM 2885 C CA . CYS B 1 100 ? 1.242 -9.391 -7.637 1 98.94 100 CYS B CA 1
ATOM 2886 C C . CYS B 1 100 ? 2.672 -9.148 -7.172 1 98.94 100 CYS B C 1
ATOM 2888 O O . CYS B 1 100 ? 2.973 -8.094 -6.598 1 98.94 100 CYS B O 1
ATOM 2890 N N . GLY B 1 101 ? 3.574 -10.133 -7.375 1 98.88 101 GLY B N 1
ATOM 2891 C CA . GLY B 1 101 ? 5.004 -9.961 -7.176 1 98.88 101 GLY B CA 1
ATOM 2892 C C . GLY B 1 101 ? 5.711 -9.383 -8.391 1 98.88 101 GLY B C 1
ATOM 2893 O O . GLY B 1 101 ? 5.066 -9.039 -9.383 1 98.88 101 GLY B O 1
ATOM 2894 N N . HIS B 1 102 ? 7.031 -9.25 -8.312 1 98.88 102 HIS B N 1
ATOM 2895 C CA . HIS B 1 102 ? 7.73 -8.68 -9.461 1 98.88 102 HIS B CA 1
ATOM 2896 C C . HIS B 1 102 ? 9.211 -9.055 -9.445 1 98.88 102 HIS B C 1
ATOM 2898 O O . HIS B 1 102 ? 9.727 -9.508 -8.422 1 98.88 102 HIS B O 1
ATOM 2904 N N . SER B 1 103 ? 9.812 -8.922 -10.555 1 98.56 103 SER B N 1
ATOM 2905 C CA . SER B 1 103 ? 11.242 -9.164 -10.68 1 98.56 103 SER B CA 1
ATOM 2906 C C . SER B 1 103 ? 12.055 -8.031 -10.07 1 98.56 103 SER B C 1
ATOM 2908 O O . SER B 1 103 ? 11.547 -6.926 -9.883 1 98.56 103 SER B O 1
ATOM 2910 N N . ASP B 1 104 ? 13.289 -8.383 -9.656 1 97.25 104 ASP B N 1
ATOM 2911 C CA . ASP B 1 104 ? 14.234 -7.414 -9.102 1 97.25 104 ASP B CA 1
ATOM 2912 C C . ASP B 1 104 ? 13.648 -6.715 -7.875 1 97.25 104 ASP B C 1
ATOM 2914 O O . ASP B 1 104 ? 13.805 -5.5 -7.715 1 97.25 104 ASP B O 1
ATOM 2918 N N . CYS B 1 105 ? 12.914 -7.465 -7.117 1 97.88 105 CYS B N 1
ATOM 2919 C CA . CYS B 1 105 ? 12.352 -6.965 -5.863 1 97.88 105 CYS B CA 1
ATOM 2920 C C . CYS B 1 105 ? 13.414 -6.887 -4.781 1 97.88 105 CYS B C 1
ATOM 2922 O O . CYS B 1 105 ? 13.961 -7.914 -4.363 1 97.88 105 CYS B O 1
ATOM 2924 N N . LYS B 1 106 ? 13.711 -5.73 -4.242 1 96.62 106 LYS B N 1
ATOM 2925 C CA . LYS B 1 106 ? 14.766 -5.539 -3.254 1 96.62 106 LYS B CA 1
ATOM 2926 C C . LYS B 1 106 ? 14.469 -6.332 -1.981 1 96.62 106 LYS B C 1
ATOM 2928 O O . LYS B 1 106 ? 15.391 -6.82 -1.324 1 96.62 106 LYS B O 1
ATOM 2933 N N . ALA B 1 107 ? 13.242 -6.402 -1.646 1 98.5 107 ALA B N 1
ATOM 2934 C CA . ALA B 1 107 ? 12.867 -7.18 -0.468 1 98.5 107 ALA B CA 1
ATOM 2935 C C . ALA B 1 107 ? 13.18 -8.656 -0.661 1 98.5 107 ALA B C 1
ATOM 2937 O O . ALA B 1 107 ? 13.664 -9.32 0.259 1 98.5 107 ALA B O 1
ATOM 2938 N N . MET B 1 108 ? 12.906 -9.195 -1.858 1 98.69 108 MET B N 1
ATOM 2939 C CA . MET B 1 108 ? 13.188 -10.602 -2.129 1 98.69 108 MET B CA 1
ATOM 2940 C C . MET B 1 108 ? 14.688 -10.844 -2.238 1 98.69 108 MET B C 1
ATOM 2942 O O . MET B 1 108 ? 15.18 -11.898 -1.836 1 98.69 108 MET B O 1
ATOM 2946 N N . ASN B 1 109 ? 15.375 -9.836 -2.811 1 98.25 109 ASN B N 1
ATOM 2947 C CA . ASN B 1 109 ? 16.828 -9.922 -2.805 1 98.25 109 ASN B CA 1
ATOM 2948 C C . ASN B 1 109 ? 17.375 -10.023 -1.384 1 98.25 109 ASN B C 1
ATOM 2950 O O . ASN B 1 109 ? 18.234 -10.867 -1.104 1 98.25 109 ASN B O 1
ATOM 2954 N N . LEU B 1 110 ? 16.891 -9.234 -0.529 1 98.44 110 LEU B N 1
ATOM 2955 C CA . LEU B 1 110 ? 17.328 -9.266 0.865 1 98.44 110 LEU B CA 1
ATOM 2956 C C . LEU B 1 110 ? 16.906 -10.57 1.533 1 98.44 110 LEU B C 1
ATOM 2958 O O . LEU B 1 110 ? 17.688 -11.172 2.277 1 98.44 110 LEU B O 1
ATOM 2962 N N . LEU B 1 111 ? 15.672 -10.961 1.281 1 98.62 111 LEU B N 1
ATOM 2963 C CA . LEU B 1 111 ? 15.164 -12.188 1.888 1 98.62 111 LEU B CA 1
ATOM 2964 C C . LEU B 1 111 ? 16.078 -13.367 1.572 1 98.62 111 LEU B C 1
ATOM 2966 O O . LEU B 1 111 ? 16.359 -14.195 2.445 1 98.62 111 LEU B O 1
ATOM 2970 N N . TYR B 1 112 ? 16.516 -13.43 0.344 1 98.62 112 TYR B N 1
ATOM 2971 C CA . TYR B 1 112 ? 17.406 -14.516 -0.04 1 98.62 112 TYR B CA 1
ATOM 2972 C C . TYR B 1 112 ? 18.688 -14.477 0.776 1 98.62 112 TYR B C 1
ATOM 2974 O O . TYR B 1 112 ? 19.203 -15.523 1.184 1 98.62 112 TYR B O 1
ATOM 2982 N N . LYS B 1 113 ? 19.219 -13.328 1.035 1 97.94 113 LYS B N 1
ATOM 2983 C CA . LYS B 1 113 ? 20.422 -13.172 1.835 1 97.94 113 LYS B CA 1
ATOM 2984 C C . LYS B 1 113 ? 20.188 -13.562 3.289 1 97.94 113 LYS B C 1
ATOM 2986 O O . LYS B 1 113 ? 21.094 -14.023 3.977 1 97.94 113 LYS B O 1
ATOM 2991 N N . LEU B 1 114 ? 19.016 -13.43 3.725 1 97.88 114 LEU B N 1
ATOM 2992 C CA . LEU B 1 114 ? 18.656 -13.688 5.117 1 97.88 114 LEU B CA 1
ATOM 2993 C C . LEU B 1 114 ? 18.578 -15.188 5.391 1 97.88 114 LEU B C 1
ATOM 2995 O O . LEU B 1 114 ? 18.344 -15.602 6.531 1 97.88 114 LEU B O 1
ATOM 2999 N N . LYS B 1 115 ? 18.766 -15.992 4.34 1 97.06 115 LYS B N 1
ATOM 3000 C CA . LYS B 1 115 ? 18.844 -17.438 4.551 1 97.06 115 LYS B CA 1
ATOM 3001 C C . LYS B 1 115 ? 20.016 -17.797 5.465 1 97.06 115 LYS B C 1
ATOM 3003 O O . LYS B 1 115 ? 20 -18.844 6.109 1 97.06 115 LYS B O 1
ATOM 3008 N N . SER B 1 116 ? 21 -16.922 5.445 1 96 116 SER B N 1
ATOM 3009 C CA . SER B 1 116 ? 22.141 -17.094 6.336 1 96 116 SER B CA 1
ATOM 3010 C C . SER B 1 116 ? 21.797 -16.703 7.77 1 96 116 SER B C 1
ATOM 3012 O O . SER B 1 116 ? 21.281 -15.609 8.008 1 96 116 SER B O 1
ATOM 3014 N N . LYS B 1 117 ? 22.125 -17.531 8.695 1 93.19 117 LYS B N 1
ATOM 3015 C CA . LYS B 1 117 ? 21.859 -17.25 10.102 1 93.19 117 LYS B CA 1
ATOM 3016 C C . LYS B 1 117 ? 22.609 -16 10.562 1 93.19 117 LYS B C 1
ATOM 3018 O O . LYS B 1 117 ? 22.109 -15.266 11.414 1 93.19 117 LYS B O 1
ATOM 3023 N N . GLU B 1 118 ? 23.734 -15.781 9.969 1 94.94 118 GLU B N 1
ATOM 3024 C CA . GLU B 1 118 ? 24.547 -14.625 10.336 1 94.94 118 GLU B CA 1
ATOM 3025 C C . GLU B 1 118 ? 23.891 -13.32 9.922 1 94.94 118 GLU B C 1
ATOM 3027 O O . GLU B 1 118 ? 24.031 -12.297 10.594 1 94.94 118 GLU B O 1
ATOM 3032 N N . GLU B 1 119 ? 23.031 -13.398 8.93 1 94.5 119 GLU B N 1
ATOM 3033 C CA . GLU B 1 119 ? 22.406 -12.195 8.391 1 94.5 119 GLU B CA 1
ATOM 3034 C C . GLU B 1 119 ? 21.031 -11.961 9.016 1 94.5 119 GLU B C 1
ATOM 3036 O O . GLU B 1 119 ? 20.453 -10.891 8.852 1 94.5 119 GLU B O 1
ATOM 3041 N N . SER B 1 120 ? 20.578 -12.938 9.789 1 94.31 120 SER B N 1
ATOM 3042 C CA . SER B 1 120 ? 19.219 -12.836 10.297 1 94.31 120 SER B CA 1
ATOM 3043 C C . SER B 1 120 ? 19.188 -12.969 11.812 1 94.31 120 SER B C 1
ATOM 3045 O O . SER B 1 120 ? 18.219 -13.484 12.375 1 94.31 120 SER B O 1
ATOM 3047 N N . THR B 1 121 ? 20.25 -12.539 12.523 1 95.5 121 THR B N 1
ATOM 3048 C CA . THR B 1 121 ? 20.312 -12.648 13.977 1 95.5 121 THR B CA 1
ATOM 3049 C C . THR B 1 121 ? 19.234 -11.773 14.633 1 95.5 121 THR B C 1
ATOM 3051 O O . THR B 1 121 ? 18.734 -10.828 14.016 1 95.5 121 THR B O 1
ATOM 3054 N N . ILE B 1 122 ? 18.906 -12.062 15.805 1 94.94 122 ILE B N 1
ATOM 3055 C CA . ILE B 1 122 ? 17.922 -11.297 16.562 1 94.94 122 ILE B CA 1
ATOM 3056 C C . ILE B 1 122 ? 18.406 -9.852 16.703 1 94.94 122 ILE B C 1
ATOM 3058 O O . ILE B 1 122 ? 17.609 -8.922 16.609 1 94.94 122 ILE B O 1
ATOM 3062 N N . GLU B 1 123 ? 19.688 -9.68 16.906 1 95 123 GLU B N 1
ATOM 3063 C CA . GLU B 1 123 ? 20.266 -8.344 17.047 1 95 123 GLU B CA 1
ATOM 3064 C C . GLU B 1 123 ? 20.047 -7.508 15.789 1 95 123 GLU B C 1
ATOM 3066 O O . GLU B 1 123 ? 19.672 -6.34 15.875 1 95 123 GLU B O 1
ATOM 3071 N N . GLN B 1 124 ? 20.234 -8.148 14.688 1 94.56 124 GLN B N 1
ATOM 3072 C CA . GLN B 1 124 ? 20.016 -7.445 13.422 1 94.56 124 GLN B CA 1
ATOM 3073 C C . GLN B 1 124 ? 18.547 -7.109 13.227 1 94.56 124 GLN B C 1
ATOM 3075 O O . GLN B 1 124 ? 18.203 -6.031 12.734 1 94.56 124 GLN B O 1
ATOM 3080 N N . ARG B 1 125 ? 17.703 -8.031 13.602 1 94.31 125 ARG B N 1
ATOM 3081 C CA . ARG B 1 125 ? 16.266 -7.824 13.453 1 94.31 125 ARG B CA 1
ATOM 3082 C C . ARG B 1 125 ? 15.781 -6.715 14.375 1 94.31 125 ARG B C 1
ATOM 3084 O O . ARG B 1 125 ? 14.828 -6.008 14.047 1 94.31 125 ARG B O 1
ATOM 3091 N N . ARG B 1 126 ? 16.453 -6.488 15.453 1 93.88 126 ARG B N 1
ATOM 3092 C CA . ARG B 1 126 ? 16.078 -5.441 16.391 1 93.88 126 ARG B CA 1
ATOM 3093 C C . ARG B 1 126 ? 16.406 -4.062 15.852 1 93.88 126 ARG B C 1
ATOM 3095 O O . ARG B 1 126 ? 15.719 -3.086 16.141 1 93.88 126 ARG B O 1
ATOM 3102 N N . ILE B 1 127 ? 17.422 -4.051 15 1 93.62 127 ILE B N 1
ATOM 3103 C CA . ILE B 1 127 ? 17.875 -2.74 14.547 1 93.62 127 ILE B CA 1
ATOM 3104 C C . ILE B 1 127 ? 17.344 -2.473 13.141 1 93.62 127 ILE B C 1
ATOM 3106 O O . ILE B 1 127 ? 17.328 -1.328 12.68 1 93.62 127 ILE B O 1
ATOM 3110 N N . SER B 1 128 ? 16.906 -3.486 12.398 1 96.5 128 SER B N 1
ATOM 3111 C CA . SER B 1 128 ? 16.406 -3.371 11.031 1 96.5 128 SER B CA 1
ATOM 3112 C C . SER B 1 128 ? 14.945 -3.803 10.938 1 96.5 128 SER B C 1
ATOM 3114 O O . SER B 1 128 ? 14.648 -4.996 10.859 1 96.5 128 SER B O 1
ATOM 3116 N N . PRO B 1 129 ? 14.062 -2.812 10.859 1 97.44 129 PRO B N 1
ATOM 3117 C CA . PRO B 1 129 ? 12.648 -3.168 10.68 1 97.44 129 PRO B CA 1
ATOM 3118 C C . PRO B 1 129 ? 12.398 -3.986 9.414 1 97.44 129 PRO B C 1
ATOM 3120 O O . PRO B 1 129 ? 11.523 -4.852 9.406 1 97.44 129 PRO B O 1
ATOM 3123 N N . LEU B 1 130 ? 13.172 -3.719 8.391 1 98.06 130 LEU B N 1
ATOM 3124 C CA . LEU B 1 130 ? 13 -4.453 7.141 1 98.06 130 LEU B CA 1
ATOM 3125 C C . LEU B 1 130 ? 13.391 -5.918 7.316 1 98.06 130 LEU B C 1
ATOM 3127 O O . LEU B 1 130 ? 12.656 -6.816 6.887 1 98.06 130 LEU B O 1
ATOM 3131 N N . LYS B 1 131 ? 14.578 -6.148 7.949 1 97.81 131 LYS B N 1
ATOM 3132 C CA . LYS B 1 131 ? 14.969 -7.527 8.234 1 97.81 131 LYS B CA 1
ATOM 3133 C C . LYS B 1 131 ? 13.953 -8.203 9.141 1 97.81 131 LYS B C 1
ATOM 3135 O O . LYS B 1 131 ? 13.594 -9.367 8.93 1 97.81 131 LYS B O 1
ATOM 3140 N N . SER B 1 132 ? 13.508 -7.488 10.141 1 97.38 132 SER B N 1
ATOM 3141 C CA . SER B 1 132 ? 12.516 -8.031 11.062 1 97.38 132 SER B CA 1
ATOM 3142 C C . SER B 1 132 ? 11.242 -8.43 10.328 1 97.38 132 SER B C 1
ATOM 3144 O O . SER B 1 132 ? 10.719 -9.523 10.539 1 97.38 132 SER B O 1
ATOM 3146 N N . TRP B 1 133 ? 10.75 -7.586 9.477 1 97.75 133 TRP B N 1
ATOM 3147 C CA . TRP B 1 133 ? 9.539 -7.801 8.688 1 97.75 133 TRP B CA 1
ATOM 3148 C C . TRP B 1 133 ? 9.664 -9.055 7.832 1 97.75 133 TRP B C 1
ATOM 3150 O O . TRP B 1 133 ? 8.797 -9.938 7.875 1 97.75 133 TRP B O 1
ATOM 3160 N N . LEU B 1 134 ? 10.773 -9.156 7.156 1 98.25 134 LEU B N 1
ATOM 3161 C CA . LEU B 1 134 ? 10.961 -10.258 6.227 1 98.25 134 LEU B CA 1
ATOM 3162 C C . LEU B 1 134 ? 11.211 -11.562 6.973 1 98.25 134 LEU B C 1
ATOM 3164 O O . LEU B 1 134 ? 10.633 -12.602 6.633 1 98.25 134 LEU B O 1
ATOM 3168 N N . CYS B 1 135 ? 12 -11.5 8.008 1 97.31 135 CYS B N 1
ATOM 3169 C CA . CYS B 1 135 ? 12.305 -12.703 8.781 1 97.31 135 CYS B CA 1
ATOM 3170 C C . CYS B 1 135 ? 11.055 -13.242 9.461 1 97.31 135 CYS B C 1
ATOM 3172 O O . CYS B 1 135 ? 10.898 -14.453 9.609 1 97.31 135 CYS B O 1
ATOM 3174 N N . THR B 1 136 ? 10.203 -12.383 9.82 1 95.69 136 THR B N 1
ATOM 3175 C CA . THR B 1 136 ? 9.016 -12.797 10.555 1 95.69 136 THR B CA 1
ATOM 3176 C C . THR B 1 136 ? 7.93 -13.273 9.602 1 95.69 136 THR B C 1
ATOM 3178 O O . THR B 1 136 ? 7.324 -14.328 9.812 1 95.69 136 THR B O 1
ATOM 3181 N N . HIS B 1 137 ? 7.715 -12.562 8.531 1 97.5 137 HIS B N 1
ATOM 3182 C CA . HIS B 1 137 ? 6.484 -12.781 7.781 1 97.5 137 HIS B CA 1
ATOM 3183 C C . HIS B 1 137 ? 6.77 -13.406 6.418 1 97.5 137 HIS B C 1
ATOM 3185 O O . HIS B 1 137 ? 5.848 -13.82 5.711 1 97.5 137 HIS B O 1
ATOM 3191 N N . SER B 1 138 ? 8.055 -13.508 6.07 1 98.06 138 SER B N 1
ATOM 3192 C CA . SER B 1 138 ? 8.383 -14.125 4.789 1 98.06 138 SER B CA 1
ATOM 3193 C C . SER B 1 138 ? 9.188 -15.406 4.992 1 98.06 138 SER B C 1
ATOM 3195 O O . SER B 1 138 ? 9.781 -15.93 4.043 1 98.06 138 SER B O 1
ATOM 3197 N N . LYS B 1 139 ? 9.266 -15.867 6.219 1 96.56 139 LYS B N 1
ATOM 3198 C CA . LYS B 1 139 ? 10.016 -17.078 6.52 1 96.56 139 LYS B CA 1
ATOM 3199 C C . LYS B 1 139 ? 9.453 -18.281 5.758 1 96.56 139 LYS B C 1
ATOM 3201 O O . LYS B 1 139 ? 10.211 -19.109 5.246 1 96.56 139 LYS B O 1
ATOM 3206 N N . SER B 1 140 ? 8.141 -18.359 5.707 1 97.44 140 SER B N 1
ATOM 3207 C CA . SER B 1 140 ? 7.508 -19.469 5.016 1 97.44 140 SER B CA 1
ATOM 3208 C C . SER B 1 140 ? 7.863 -19.469 3.533 1 97.44 140 SER B C 1
ATOM 3210 O O . SER B 1 140 ? 8.094 -20.531 2.949 1 97.44 140 SER B O 1
ATOM 3212 N N . SER B 1 141 ? 7.898 -18.297 2.898 1 98.62 141 SER B N 1
ATOM 3213 C CA . SER B 1 141 ? 8.32 -18.188 1.506 1 98.62 141 SER B CA 1
ATOM 3214 C C . SER B 1 141 ? 9.75 -18.688 1.322 1 98.62 141 SER B C 1
ATOM 3216 O O . SER B 1 141 ? 10.023 -19.469 0.398 1 98.62 141 SER B O 1
ATOM 3218 N N . LEU B 1 142 ? 10.617 -18.234 2.217 1 98.62 142 LEU B N 1
ATOM 3219 C CA . LEU B 1 142 ? 12.031 -18.594 2.125 1 98.62 142 LEU B CA 1
ATOM 3220 C C . LEU B 1 142 ? 12.234 -20.078 2.355 1 98.62 142 LEU B C 1
ATOM 3222 O O . LEU B 1 142 ? 12.977 -20.734 1.619 1 98.62 142 LEU B O 1
ATOM 3226 N N . ASP B 1 143 ? 11.57 -20.625 3.395 1 98.19 143 ASP B N 1
ATOM 3227 C CA . ASP B 1 143 ? 11.68 -22.047 3.711 1 98.19 143 ASP B CA 1
ATOM 3228 C C . ASP B 1 143 ? 11.219 -22.906 2.541 1 98.19 143 ASP B C 1
ATOM 3230 O O . ASP B 1 143 ? 11.898 -23.859 2.158 1 98.19 143 ASP B O 1
ATOM 3234 N N . LYS B 1 144 ? 10.117 -22.578 2.008 1 98.06 144 LYS B N 1
ATOM 3235 C CA . LYS B 1 144 ? 9.586 -23.312 0.864 1 98.06 144 LYS B CA 1
ATOM 3236 C C . LYS B 1 144 ? 10.547 -23.25 -0.32 1 98.06 144 LYS B C 1
ATOM 3238 O O . LYS B 1 144 ? 10.742 -24.25 -1.018 1 98.06 144 LYS B O 1
ATOM 3243 N N . PHE B 1 145 ? 11.062 -22.109 -0.547 1 98.75 145 PHE B N 1
ATOM 3244 C CA . PHE B 1 145 ? 12.008 -21.922 -1.646 1 98.75 145 PHE B CA 1
ATOM 3245 C C . PHE B 1 145 ? 13.25 -22.781 -1.444 1 98.75 145 PHE B C 1
ATOM 3247 O O . PHE B 1 145 ? 13.711 -23.453 -2.373 1 98.75 145 PHE B O 1
ATOM 3254 N N . LEU B 1 146 ? 13.812 -22.734 -0.239 1 98.06 146 LEU B N 1
ATOM 3255 C CA . LEU B 1 146 ? 15.047 -23.453 0.067 1 98.06 146 LEU B CA 1
ATOM 3256 C C . LEU B 1 146 ? 14.82 -24.969 -0.006 1 98.06 146 LEU B C 1
ATOM 3258 O O . LEU B 1 146 ? 15.734 -25.703 -0.367 1 98.06 146 LEU B O 1
ATOM 3262 N N . GLU B 1 147 ? 13.648 -25.375 0.312 1 97.62 147 GLU B N 1
ATOM 3263 C CA . GLU B 1 147 ? 13.312 -26.797 0.259 1 97.62 147 GLU B CA 1
ATOM 3264 C C . GLU B 1 147 ? 13.359 -27.328 -1.173 1 97.62 147 GLU B C 1
ATOM 3266 O O . GLU B 1 147 ? 13.516 -28.531 -1.394 1 97.62 147 GLU B O 1
ATOM 3271 N N . MET B 1 148 ? 13.203 -26.422 -2.158 1 96.81 148 MET B N 1
ATOM 3272 C CA . MET B 1 148 ? 13.25 -26.812 -3.561 1 96.81 148 MET B CA 1
ATOM 3273 C C . MET B 1 148 ? 14.664 -27.25 -3.953 1 96.81 148 MET B C 1
ATOM 3275 O O . MET B 1 148 ? 14.859 -27.922 -4.969 1 96.81 148 MET B O 1
ATOM 3279 N N . ASN B 1 149 ? 15.719 -26.875 -3.215 1 96.06 149 ASN B N 1
ATOM 3280 C CA . ASN B 1 149 ? 17.109 -27.281 -3.395 1 96.06 149 ASN B CA 1
ATOM 3281 C C . ASN B 1 149 ? 17.609 -26.969 -4.809 1 96.06 149 ASN B C 1
ATOM 3283 O O . ASN B 1 149 ? 18.219 -27.828 -5.449 1 96.06 149 ASN B O 1
ATOM 3287 N N . ASN B 1 150 ? 17.141 -25.828 -5.258 1 93.69 150 ASN B N 1
ATOM 3288 C CA . ASN B 1 150 ? 17.562 -25.312 -6.555 1 93.69 150 ASN B CA 1
ATOM 3289 C C . ASN B 1 150 ? 17.172 -26.25 -7.691 1 93.69 150 ASN B C 1
ATOM 3291 O O . ASN B 1 150 ? 17.797 -26.25 -8.75 1 93.69 150 ASN B O 1
ATOM 3295 N N . ASP B 1 151 ? 16.266 -27.156 -7.426 1 95.94 151 ASP B N 1
ATOM 3296 C CA . ASP B 1 151 ? 15.656 -27.969 -8.477 1 95.94 151 ASP B CA 1
ATOM 3297 C C . ASP B 1 151 ? 14.273 -27.453 -8.852 1 95.94 151 ASP B C 1
ATOM 3299 O O . ASP B 1 151 ? 13.273 -27.812 -8.234 1 95.94 151 ASP B O 1
ATOM 3303 N N . PHE B 1 152 ? 14.156 -26.734 -9.867 1 95.62 152 PHE B N 1
ATOM 3304 C CA . PHE B 1 152 ? 12.93 -26.047 -10.266 1 95.62 152 PHE B CA 1
ATOM 3305 C C . PHE B 1 152 ? 12.18 -26.859 -11.32 1 95.62 152 PHE B C 1
ATOM 3307 O O . PHE B 1 152 ? 11.211 -26.375 -11.906 1 95.62 152 PHE B O 1
ATOM 3314 N N . THR B 1 153 ? 12.656 -28.062 -11.586 1 95.44 153 THR B N 1
ATOM 3315 C CA . THR B 1 153 ? 11.969 -28.969 -12.508 1 95.44 153 THR B CA 1
ATOM 3316 C C . THR B 1 153 ? 10.867 -29.75 -11.781 1 95.44 153 THR B C 1
ATOM 3318 O O . THR B 1 153 ? 10.016 -30.359 -12.422 1 95.44 153 THR B O 1
ATOM 3321 N N . LYS B 1 154 ? 10.883 -29.719 -10.492 1 97 154 LYS B N 1
ATOM 3322 C CA . LYS B 1 154 ? 9.852 -30.344 -9.672 1 97 154 LYS B CA 1
ATOM 3323 C C . LYS B 1 154 ? 8.875 -29.297 -9.125 1 97 154 LYS B C 1
ATOM 3325 O O . LYS B 1 154 ? 9.258 -28.172 -8.852 1 97 154 LYS B O 1
ATOM 3330 N N . PRO B 1 155 ? 7.68 -29.703 -9.008 1 97.38 155 PRO B N 1
ATOM 3331 C CA . PRO B 1 155 ? 6.691 -28.734 -8.516 1 97.38 155 PRO B CA 1
ATOM 3332 C C . PRO B 1 155 ? 6.746 -28.562 -7.004 1 97.38 155 PRO B C 1
ATOM 3334 O O . PRO B 1 155 ? 7.215 -29.453 -6.289 1 97.38 155 PRO B O 1
ATOM 3337 N N . VAL B 1 156 ? 6.352 -27.484 -6.555 1 97.25 156 VAL B N 1
ATOM 3338 C CA . VAL B 1 156 ? 6.133 -27.188 -5.141 1 97.25 156 VAL B CA 1
ATOM 3339 C C . VAL B 1 156 ? 4.637 -27.078 -4.863 1 97.25 156 VAL B C 1
ATOM 3341 O O . VAL B 1 156 ? 3.879 -26.578 -5.699 1 97.25 156 VAL B O 1
ATOM 3344 N N . LEU B 1 157 ? 4.223 -27.531 -3.75 1 97.06 157 LEU B N 1
ATOM 3345 C CA . LEU B 1 157 ? 2.803 -27.531 -3.418 1 97.06 157 LEU B CA 1
ATOM 3346 C C . LEU B 1 157 ? 2.434 -26.328 -2.576 1 97.06 157 LEU B C 1
ATOM 3348 O O . LEU B 1 157 ? 3.174 -25.938 -1.668 1 97.06 157 LEU B O 1
ATOM 3352 N N . PHE B 1 158 ? 1.332 -25.672 -2.889 1 97.69 158 PHE B N 1
ATOM 3353 C CA . PHE B 1 158 ? 0.726 -24.594 -2.125 1 97.69 158 PHE B CA 1
ATOM 3354 C C . PHE B 1 158 ? -0.726 -24.906 -1.788 1 97.69 158 PHE B C 1
ATOM 3356 O O . PHE B 1 158 ? -1.349 -25.75 -2.441 1 97.69 158 PHE B O 1
ATOM 3363 N N . THR B 1 159 ? -1.161 -24.266 -0.755 1 94.31 159 THR B N 1
ATOM 3364 C CA . THR B 1 159 ? -2.582 -24.344 -0.43 1 94.31 159 THR B CA 1
ATOM 3365 C C . THR B 1 159 ? -3.352 -23.203 -1.067 1 94.31 159 THR B C 1
ATOM 3367 O O . THR B 1 159 ? -2.871 -22.062 -1.096 1 94.31 159 THR B O 1
ATOM 3370 N N . ALA B 1 160 ? -4.52 -23.469 -1.561 1 91.25 160 ALA B N 1
ATOM 3371 C CA . ALA B 1 160 ? -5.348 -22.469 -2.24 1 91.25 160 ALA B CA 1
ATOM 3372 C C . ALA B 1 160 ? -6.434 -21.938 -1.312 1 91.25 160 ALA B C 1
ATOM 3374 O O . ALA B 1 160 ? -6.145 -21.516 -0.187 1 91.25 160 ALA B O 1
ATOM 3375 N N . GLU B 1 161 ? -7.738 -21.953 -1.72 1 89.44 161 GLU B N 1
ATOM 3376 C CA . GLU B 1 161 ? -8.844 -21.328 -1.009 1 89.44 161 GLU B CA 1
ATOM 3377 C C . GLU B 1 161 ? -9.164 -22.062 0.287 1 89.44 161 GLU B C 1
ATOM 3379 O O . GLU B 1 161 ? -9.633 -21.469 1.253 1 89.44 161 GLU B O 1
ATOM 3384 N N . THR B 1 162 ? -8.797 -23.391 0.384 1 87.5 162 THR B N 1
ATOM 3385 C CA . THR B 1 162 ? -8.992 -24.172 1.593 1 87.5 162 THR B CA 1
ATOM 3386 C C . THR B 1 162 ? -7.797 -25.078 1.851 1 87.5 162 THR B C 1
ATOM 3388 O O . THR B 1 162 ? -7.027 -25.391 0.933 1 87.5 162 THR B O 1
ATOM 3391 N N . PRO B 1 163 ? -7.684 -25.516 3.115 1 85.12 163 PRO B N 1
ATOM 3392 C CA . PRO B 1 163 ? -6.562 -26.406 3.43 1 85.12 163 PRO B CA 1
ATOM 3393 C C . PRO B 1 163 ? -6.582 -27.688 2.605 1 85.12 163 PRO B C 1
ATOM 3395 O O . PRO B 1 163 ? -5.531 -28.297 2.367 1 85.12 163 PRO B O 1
ATOM 3398 N N . GLN B 1 164 ? -7.723 -28.078 2.148 1 87.94 164 GLN B N 1
ATOM 3399 C CA . GLN B 1 164 ? -7.859 -29.328 1.409 1 87.94 164 GLN B CA 1
ATOM 3400 C C . GLN B 1 164 ? -7.559 -29.125 -0.073 1 87.94 164 GLN B C 1
ATOM 3402 O O . GLN B 1 164 ? -7.293 -30.094 -0.794 1 87.94 164 GLN B O 1
ATOM 3407 N N . ARG B 1 165 ? -7.613 -27.906 -0.456 1 90.88 165 ARG B N 1
ATOM 3408 C CA . ARG B 1 165 ? -7.344 -27.609 -1.857 1 90.88 165 ARG B CA 1
ATOM 3409 C C . ARG B 1 165 ? -5.895 -27.172 -2.055 1 90.88 165 ARG B C 1
ATOM 3411 O O . ARG B 1 165 ? -5.504 -26.078 -1.63 1 90.88 165 ARG B O 1
ATOM 3418 N N . LYS B 1 166 ? -5.215 -28.047 -2.676 1 95 166 LYS B N 1
ATOM 3419 C CA . LYS B 1 166 ? -3.811 -27.75 -2.959 1 95 166 LYS B CA 1
ATOM 3420 C C . LYS B 1 166 ? -3.559 -27.672 -4.461 1 95 166 LYS B C 1
ATOM 3422 O O . LYS B 1 166 ? -4.324 -28.234 -5.254 1 95 166 LYS B O 1
ATOM 3427 N N . PHE B 1 167 ? -2.596 -26.953 -4.82 1 96.12 167 PHE B N 1
ATOM 3428 C CA . PHE B 1 167 ? -2.178 -26.906 -6.219 1 96.12 167 PHE B CA 1
ATOM 3429 C C . PHE B 1 167 ? -0.661 -26.984 -6.332 1 96.12 167 PHE B C 1
ATOM 3431 O O . PHE B 1 167 ? 0.058 -26.547 -5.434 1 96.12 167 PHE B O 1
ATOM 3438 N N . ALA B 1 168 ? -0.242 -27.625 -7.359 1 97.81 168 ALA B N 1
ATOM 3439 C CA . ALA B 1 168 ? 1.181 -27.719 -7.68 1 97.81 168 ALA B CA 1
ATOM 3440 C C . ALA B 1 168 ? 1.633 -26.547 -8.539 1 97.81 168 ALA B C 1
ATOM 3442 O O . ALA B 1 168 ? 0.873 -26.047 -9.375 1 97.81 168 ALA B O 1
ATOM 3443 N N . ALA B 1 169 ? 2.854 -26.109 -8.297 1 98.62 169 ALA B N 1
ATOM 3444 C CA . ALA B 1 169 ? 3.408 -25 -9.07 1 98.62 169 ALA B CA 1
ATOM 3445 C C . ALA B 1 169 ? 4.832 -25.312 -9.531 1 98.62 169 ALA B C 1
ATOM 3447 O O . ALA B 1 169 ? 5.695 -25.641 -8.711 1 98.62 169 ALA B O 1
ATOM 3448 N N . TYR B 1 170 ? 5.066 -25.297 -10.828 1 98.62 170 TYR B N 1
ATOM 3449 C CA . TYR B 1 170 ? 6.422 -25.266 -11.367 1 98.62 170 TYR B CA 1
ATOM 3450 C C . TYR B 1 170 ? 6.957 -23.828 -11.422 1 98.62 170 TYR B C 1
ATOM 3452 O O . TYR B 1 170 ? 6.418 -23 -12.148 1 98.62 170 TYR B O 1
ATOM 3460 N N . ILE B 1 171 ? 7.996 -23.625 -10.68 1 98.69 171 ILE B N 1
ATOM 3461 C CA . ILE B 1 171 ? 8.57 -22.281 -10.602 1 98.69 171 ILE B CA 1
ATOM 3462 C C . ILE B 1 171 ? 9.656 -22.125 -11.656 1 98.69 171 ILE B C 1
ATOM 3464 O O . ILE B 1 171 ? 10.75 -22.688 -11.523 1 98.69 171 ILE B O 1
ATOM 3468 N N . ASP B 1 172 ? 9.344 -21.359 -12.68 1 98 172 ASP B N 1
ATOM 3469 C CA . ASP B 1 172 ? 10.266 -21.031 -13.758 1 98 172 ASP B CA 1
ATOM 3470 C C . ASP B 1 172 ? 10.992 -22.281 -14.258 1 98 172 ASP B C 1
ATOM 3472 O O . ASP B 1 172 ? 12.227 -22.312 -14.281 1 98 172 ASP B O 1
ATOM 3476 N N . PRO B 1 173 ? 10.25 -23.234 -14.672 1 95.94 173 PRO B N 1
ATOM 3477 C CA . PRO B 1 173 ? 10.883 -24.469 -15.102 1 95.94 173 PRO B CA 1
ATOM 3478 C C . PRO B 1 173 ? 11.828 -24.281 -16.297 1 95.94 173 PRO B C 1
ATOM 3480 O O . PRO B 1 173 ? 12.742 -25.094 -16.5 1 95.94 173 PRO B O 1
ATOM 3483 N N . ASP B 1 174 ? 11.688 -23.25 -17.047 1 96 174 ASP B N 1
ATOM 3484 C CA . ASP B 1 174 ? 12.523 -22.984 -18.219 1 96 174 ASP B CA 1
ATOM 3485 C C . ASP B 1 174 ? 13.773 -22.203 -17.844 1 96 174 ASP B C 1
ATOM 3487 O O . ASP B 1 174 ? 14.57 -21.828 -18.703 1 96 174 ASP B O 1
ATOM 3491 N N . ASN B 1 175 ? 13.945 -21.891 -16.609 1 97.19 175 ASN B N 1
ATOM 3492 C CA . ASN B 1 175 ? 15.125 -21.25 -16.031 1 97.19 175 ASN B CA 1
ATOM 3493 C C . ASN B 1 175 ? 15.406 -19.906 -16.703 1 97.19 175 ASN B C 1
ATOM 3495 O O . ASN B 1 175 ? 16.531 -19.656 -17.141 1 97.19 175 ASN B O 1
ATOM 3499 N N . LYS B 1 176 ? 14.438 -19.125 -16.797 1 96.88 176 LYS B N 1
ATOM 3500 C CA . LYS B 1 176 ? 14.539 -17.828 -17.469 1 96.88 176 LYS B CA 1
ATOM 3501 C C . LYS B 1 176 ? 14.953 -16.734 -16.5 1 96.88 176 LYS B C 1
ATOM 3503 O O . LYS B 1 176 ? 15.438 -15.68 -16.922 1 96.88 176 LYS B O 1
ATOM 3508 N N . PHE B 1 177 ? 14.805 -16.906 -15.234 1 98.06 177 PHE B N 1
ATOM 3509 C CA . PHE B 1 177 ? 14.969 -15.852 -14.234 1 98.06 177 PHE B CA 1
ATOM 3510 C C . PHE B 1 177 ? 16.078 -16.203 -13.25 1 98.06 177 PHE B C 1
ATOM 3512 O O . PHE B 1 177 ? 16.453 -17.375 -13.125 1 98.06 177 PHE B O 1
ATOM 3519 N N . CYS B 1 178 ? 16.609 -15.18 -12.57 1 98 178 CYS B N 1
ATOM 3520 C CA . CYS B 1 178 ? 17.625 -15.414 -11.547 1 98 178 CYS B CA 1
ATOM 3521 C C . CYS B 1 178 ? 17 -15.992 -10.281 1 98 178 CYS B C 1
ATOM 3523 O O . CYS B 1 178 ? 15.773 -16.094 -10.188 1 98 178 CYS B O 1
ATOM 3525 N N . ILE B 1 179 ? 17.766 -16.391 -9.344 1 98.38 179 ILE B N 1
ATOM 3526 C CA . ILE B 1 179 ? 17.344 -17.125 -8.164 1 98.38 179 ILE B CA 1
ATOM 3527 C C . ILE B 1 179 ? 16.422 -16.266 -7.309 1 98.38 179 ILE B C 1
ATOM 3529 O O . ILE B 1 179 ? 15.43 -16.75 -6.777 1 98.38 179 ILE B O 1
ATOM 3533 N N . GLU B 1 180 ? 16.703 -14.977 -7.16 1 98.5 180 GLU B N 1
ATOM 3534 C CA . GLU B 1 180 ? 15.883 -14.086 -6.348 1 98.5 180 GLU B CA 1
ATOM 3535 C C . GLU B 1 180 ? 14.516 -13.867 -6.98 1 98.5 180 GLU B C 1
ATOM 3537 O O . GLU B 1 180 ? 13.516 -13.711 -6.273 1 98.5 180 GLU B O 1
ATOM 3542 N N . ASP B 1 181 ? 14.477 -13.867 -8.32 1 98.81 181 ASP B N 1
ATOM 3543 C CA . ASP B 1 181 ? 13.195 -13.719 -9.008 1 98.81 181 ASP B CA 1
ATOM 3544 C C . ASP B 1 181 ? 12.344 -14.977 -8.852 1 98.81 181 ASP B C 1
ATOM 3546 O O . ASP B 1 181 ? 11.117 -14.891 -8.766 1 98.81 181 ASP B O 1
ATOM 3550 N N . LYS B 1 182 ? 13.016 -16.125 -8.828 1 98.88 182 LYS B N 1
ATOM 3551 C CA . LYS B 1 182 ? 12.305 -17.375 -8.539 1 98.88 182 LYS B CA 1
ATOM 3552 C C . LYS B 1 182 ? 11.727 -17.359 -7.125 1 98.88 182 LYS B C 1
ATOM 3554 O O . LYS B 1 182 ? 10.602 -17.781 -6.902 1 98.88 182 LYS B O 1
ATOM 3559 N N . LEU B 1 183 ? 12.523 -16.844 -6.199 1 98.88 183 LEU B N 1
ATOM 3560 C CA . LEU B 1 183 ? 12.031 -16.656 -4.836 1 98.88 183 LEU B CA 1
ATOM 3561 C C . LEU B 1 183 ? 10.836 -15.711 -4.805 1 98.88 183 LEU B C 1
ATOM 3563 O O . LEU B 1 183 ? 9.883 -15.938 -4.059 1 98.88 183 LEU B O 1
ATOM 3567 N N . SER B 1 184 ? 10.898 -14.656 -5.602 1 98.94 184 SER B N 1
ATOM 3568 C CA . SER B 1 184 ? 9.789 -13.711 -5.703 1 98.94 184 SER B CA 1
ATOM 3569 C C . SER B 1 184 ? 8.516 -14.406 -6.184 1 98.94 184 SER B C 1
ATOM 3571 O O . SER B 1 184 ? 7.422 -14.109 -5.703 1 98.94 184 SER B O 1
ATOM 3573 N N . GLN B 1 185 ? 8.625 -15.32 -7.117 1 98.94 185 GLN B N 1
ATOM 3574 C CA . GLN B 1 185 ? 7.469 -16.078 -7.59 1 98.94 185 GLN B CA 1
ATOM 3575 C C . GLN B 1 185 ? 6.926 -16.984 -6.492 1 98.94 185 GLN B C 1
ATOM 3577 O O . GLN B 1 185 ? 5.711 -17.078 -6.297 1 98.94 185 GLN B O 1
ATOM 3582 N N . VAL B 1 186 ? 7.832 -17.641 -5.785 1 98.88 186 VAL B N 1
ATOM 3583 C CA . VAL B 1 186 ? 7.422 -18.484 -4.668 1 98.88 186 VAL B CA 1
ATOM 3584 C C . VAL B 1 186 ? 6.707 -17.641 -3.615 1 98.88 186 VAL B C 1
ATOM 3586 O O . VAL B 1 186 ? 5.648 -18.031 -3.113 1 98.88 186 VAL B O 1
ATOM 3589 N N . ASN B 1 187 ? 7.312 -16.5 -3.316 1 98.94 187 ASN B N 1
ATOM 3590 C CA . ASN B 1 187 ? 6.703 -15.609 -2.338 1 98.94 187 ASN B CA 1
ATOM 3591 C C . ASN B 1 187 ? 5.297 -15.195 -2.758 1 98.94 187 ASN B C 1
ATOM 3593 O O . ASN B 1 187 ? 4.383 -15.156 -1.932 1 98.94 187 ASN B O 1
ATOM 3597 N N . THR B 1 188 ? 5.113 -14.914 -4.008 1 98.94 188 THR B N 1
ATOM 3598 C CA . THR B 1 188 ? 3.812 -14.492 -4.52 1 98.94 188 THR B CA 1
ATOM 3599 C C . THR B 1 188 ? 2.756 -15.562 -4.254 1 98.94 188 THR B C 1
ATOM 3601 O O . THR B 1 188 ? 1.665 -15.25 -3.768 1 98.94 188 THR B O 1
ATOM 3604 N N . LEU B 1 189 ? 3.082 -16.766 -4.5 1 98.81 189 LEU B N 1
ATOM 3605 C CA . LEU B 1 189 ? 2.145 -17.875 -4.301 1 98.81 189 LEU B CA 1
ATOM 3606 C C . LEU B 1 189 ? 1.95 -18.156 -2.814 1 98.81 189 LEU B C 1
ATOM 3608 O O . LEU B 1 189 ? 0.853 -18.516 -2.385 1 98.81 189 LEU B O 1
ATOM 3612 N N . GLN B 1 190 ? 3.037 -18.016 -2.064 1 98.69 190 GLN B N 1
ATOM 3613 C CA . GLN B 1 190 ? 2.912 -18.188 -0.621 1 98.69 190 GLN B CA 1
ATOM 3614 C C . GLN B 1 190 ? 1.956 -17.156 -0.024 1 98.69 190 GLN B C 1
ATOM 3616 O O . GLN B 1 190 ? 1.205 -17.469 0.904 1 98.69 190 GLN B O 1
ATOM 3621 N N . GLN B 1 191 ? 2.02 -15.914 -0.53 1 98.69 191 GLN B N 1
ATOM 3622 C CA . GLN B 1 191 ? 1.114 -14.883 -0.025 1 98.69 191 GLN B CA 1
ATOM 3623 C C . GLN B 1 191 ? -0.338 -15.227 -0.347 1 98.69 191 GLN B C 1
ATOM 3625 O O . GLN B 1 191 ? -1.24 -14.922 0.436 1 98.69 191 GLN B O 1
ATOM 3630 N N . LEU B 1 192 ? -0.609 -15.898 -1.483 1 97.81 192 LEU B N 1
ATOM 3631 C CA . LEU B 1 192 ? -1.952 -16.391 -1.768 1 97.81 192 LEU B CA 1
ATOM 3632 C C . LEU B 1 192 ? -2.428 -17.344 -0.672 1 97.81 192 LEU B C 1
ATOM 3634 O O . LEU B 1 192 ? -3.566 -17.234 -0.212 1 97.81 192 LEU B O 1
ATOM 3638 N N . GLN B 1 193 ? -1.529 -18.219 -0.356 1 97.5 193 GLN B N 1
ATOM 3639 C CA . GLN B 1 193 ? -1.827 -19.156 0.719 1 97.5 193 GLN B CA 1
ATOM 3640 C C . GLN B 1 193 ? -2.082 -18.438 2.033 1 97.5 193 GLN B C 1
ATOM 3642 O O . GLN B 1 193 ? -2.98 -18.797 2.793 1 97.5 193 GLN B O 1
ATOM 3647 N N . ASN B 1 194 ? -1.276 -17.438 2.342 1 98.06 194 ASN B N 1
ATOM 3648 C CA . ASN B 1 194 ? -1.464 -16.656 3.559 1 98.06 194 ASN B CA 1
ATOM 3649 C C . ASN B 1 194 ? -2.826 -15.969 3.58 1 98.06 194 ASN B C 1
ATOM 3651 O O . ASN B 1 194 ? -3.486 -15.922 4.621 1 98.06 194 ASN B O 1
ATOM 3655 N N . VAL B 1 195 ? -3.23 -15.422 2.447 1 98.12 195 VAL B N 1
ATOM 3656 C CA . VAL B 1 195 ? -4.535 -14.781 2.32 1 98.12 195 VAL B CA 1
ATOM 3657 C C . VAL B 1 195 ? -5.637 -15.773 2.691 1 98.12 195 VAL B C 1
ATOM 3659 O O . VAL B 1 195 ? -6.547 -15.438 3.453 1 98.12 195 VAL B O 1
ATOM 3662 N N . ALA B 1 196 ? -5.523 -16.938 2.242 1 97.38 196 ALA B N 1
ATOM 3663 C CA . ALA B 1 196 ? -6.555 -17.969 2.432 1 97.38 196 ALA B CA 1
ATOM 3664 C C . ALA B 1 196 ? -6.574 -18.453 3.873 1 97.38 196 ALA B C 1
ATOM 3666 O O . ALA B 1 196 ? -7.527 -19.125 4.293 1 97.38 196 ALA B O 1
ATOM 3667 N N . SER B 1 197 ? -5.59 -18.125 4.664 1 96.62 197 SER B N 1
ATOM 3668 C CA . SER B 1 197 ? -5.484 -18.609 6.035 1 96.62 197 SER B CA 1
ATOM 3669 C C . SER B 1 197 ? -6.445 -17.859 6.961 1 96.62 197 SER B C 1
ATOM 3671 O O . SER B 1 197 ? -6.691 -18.297 8.086 1 96.62 197 SER B O 1
ATOM 3673 N N . TYR B 1 198 ? -6.934 -16.75 6.527 1 96.25 198 TYR B N 1
ATOM 3674 C CA . TYR B 1 198 ? -7.742 -15.898 7.402 1 96.25 198 TYR B CA 1
ATOM 3675 C C . TYR B 1 198 ? -9.172 -16.422 7.5 1 96.25 198 TYR B C 1
ATOM 3677 O O . TYR B 1 198 ? -9.867 -16.531 6.488 1 96.25 198 TYR B O 1
ATOM 3685 N N . GLY B 1 199 ? -9.602 -16.672 8.68 1 95 199 GLY B N 1
ATOM 3686 C CA . GLY B 1 199 ? -10.891 -17.281 8.945 1 95 199 GLY B CA 1
ATOM 3687 C C . GLY B 1 199 ? -12.055 -16.469 8.414 1 95 199 GLY B C 1
ATOM 3688 O O . GLY B 1 199 ? -13.062 -17.031 7.973 1 95 199 GLY B O 1
ATOM 3689 N N . MET B 1 200 ? -11.977 -15.203 8.406 1 95.69 200 MET B N 1
ATOM 3690 C CA . MET B 1 200 ? -13.07 -14.336 7.98 1 95.69 200 MET B CA 1
ATOM 3691 C C . MET B 1 200 ? -13.367 -14.523 6.496 1 95.69 200 MET B C 1
ATOM 3693 O O . MET B 1 200 ? -14.461 -14.188 6.035 1 95.69 200 MET B O 1
ATOM 3697 N N . LEU B 1 201 ? -12.391 -15.078 5.758 1 97.31 201 LEU B N 1
ATOM 3698 C CA . LEU B 1 201 ? -12.562 -15.25 4.32 1 97.31 201 LEU B CA 1
ATOM 3699 C C . LEU B 1 201 ? -13.047 -16.656 3.996 1 97.31 201 LEU B C 1
ATOM 3701 O O . LEU B 1 201 ? -13.461 -16.938 2.867 1 97.31 201 LEU B O 1
ATOM 3705 N N . LYS B 1 202 ? -13.031 -17.547 4.941 1 96.44 202 LYS B N 1
ATOM 3706 C CA . LYS B 1 202 ? -13.203 -18.984 4.727 1 96.44 202 LYS B CA 1
ATOM 3707 C C . LYS B 1 202 ? -14.516 -19.281 4.012 1 96.44 202 LYS B C 1
ATOM 3709 O O . LYS B 1 202 ? -14.539 -20 3.012 1 96.44 202 LYS B O 1
ATOM 3714 N N . LYS B 1 203 ? -15.617 -18.781 4.535 1 97 203 LYS B N 1
ATOM 3715 C CA . LYS B 1 203 ? -16.938 -19.062 3.969 1 97 203 LYS B CA 1
ATOM 3716 C C . LYS B 1 203 ? -17.016 -18.609 2.512 1 97 203 LYS B C 1
ATOM 3718 O O . LYS B 1 203 ? -17.5 -19.359 1.655 1 97 203 LYS B O 1
ATOM 3723 N N . ARG B 1 204 ? -16.547 -17.422 2.242 1 97.12 204 ARG B N 1
ATOM 3724 C CA . ARG B 1 204 ? -16.625 -16.875 0.889 1 97.12 204 ARG B CA 1
ATOM 3725 C C . ARG B 1 204 ? -15.711 -17.641 -0.062 1 97.12 204 ARG B C 1
ATOM 3727 O O . ARG B 1 204 ? -16.047 -17.844 -1.23 1 97.12 204 ARG B O 1
ATOM 3734 N N . LEU B 1 205 ? -14.555 -18.078 0.43 1 96.94 205 LEU B N 1
ATOM 3735 C CA . LEU B 1 205 ? -13.633 -18.875 -0.379 1 96.94 205 LEU B CA 1
ATOM 3736 C C . LEU B 1 205 ? -14.211 -20.25 -0.69 1 96.94 205 LEU B C 1
ATOM 3738 O O . LEU B 1 205 ? -14.164 -20.703 -1.835 1 96.94 205 LEU B O 1
ATOM 3742 N N . GLU B 1 206 ? -14.82 -20.844 0.266 1 95.38 206 GLU B N 1
ATOM 3743 C CA . GLU B 1 206 ? -15.367 -22.188 0.117 1 95.38 206 GLU B CA 1
ATOM 3744 C C . GLU B 1 206 ? -16.578 -22.188 -0.813 1 95.38 206 GLU B C 1
ATOM 3746 O O . GLU B 1 206 ? -16.797 -23.156 -1.558 1 95.38 206 GLU B O 1
ATOM 3751 N N . LYS B 1 207 ? -17.312 -21.109 -0.815 1 95.38 207 LYS B N 1
ATOM 3752 C CA . LYS B 1 207 ? -18.531 -21.031 -1.615 1 95.38 207 LYS B CA 1
ATOM 3753 C C . LYS B 1 207 ? -18.25 -20.469 -3.006 1 95.38 207 LYS B C 1
ATOM 3755 O O . LYS B 1 207 ? -19.172 -20.281 -3.803 1 95.38 207 LYS B O 1
ATOM 3760 N N . HIS B 1 208 ? -17.031 -20.109 -3.271 1 93.88 208 HIS B N 1
ATOM 3761 C CA . HIS B 1 208 ? -16.594 -19.594 -4.562 1 93.88 208 HIS B CA 1
ATOM 3762 C C . HIS B 1 208 ? -17.203 -18.219 -4.84 1 93.88 208 HIS B C 1
ATOM 3764 O O . HIS B 1 208 ? -17.531 -17.906 -5.984 1 93.88 208 HIS B O 1
ATOM 3770 N N . ASP B 1 209 ? -17.438 -17.5 -3.738 1 95.69 209 ASP B N 1
ATOM 3771 C CA . ASP B 1 209 ? -17.828 -16.109 -3.822 1 95.69 209 ASP B CA 1
ATOM 3772 C C . ASP B 1 209 ? -16.609 -15.188 -3.811 1 95.69 209 ASP B C 1
ATOM 3774 O O . ASP B 1 209 ? -16.734 -13.984 -4.078 1 95.69 209 ASP B O 1
ATOM 3778 N N . LEU B 1 210 ? -15.492 -15.719 -3.449 1 97.19 210 LEU B N 1
ATOM 3779 C CA . LEU B 1 210 ? -14.203 -15.031 -3.408 1 97.19 210 LEU B CA 1
ATOM 3780 C C . LEU B 1 210 ? -13.117 -15.883 -4.055 1 97.19 210 LEU B C 1
ATOM 3782 O O . LEU B 1 210 ? -13.031 -17.094 -3.803 1 97.19 210 LEU B O 1
ATOM 3786 N N . HIS B 1 211 ? -12.352 -15.273 -4.914 1 97.25 211 HIS B N 1
ATOM 3787 C CA . HIS B 1 211 ? -11.281 -15.969 -5.629 1 97.25 211 HIS B CA 1
ATOM 3788 C C . HIS B 1 211 ? -9.945 -15.273 -5.418 1 97.25 211 HIS B C 1
ATOM 3790 O O . HIS B 1 211 ? -9.891 -14.055 -5.234 1 97.25 211 HIS B O 1
ATOM 3796 N N . ILE B 1 212 ? -8.898 -16.031 -5.398 1 97.69 212 ILE B N 1
ATOM 3797 C CA . ILE B 1 212 ? -7.559 -15.484 -5.184 1 97.69 212 ILE B CA 1
ATOM 3798 C C . ILE B 1 212 ? -6.68 -15.789 -6.395 1 97.69 212 ILE B C 1
ATOM 3800 O O . ILE B 1 212 ? -6.738 -16.891 -6.953 1 97.69 212 ILE B O 1
ATOM 3804 N N . HIS B 1 213 ? -5.938 -14.789 -6.863 1 98.19 213 HIS B N 1
ATOM 3805 C CA . HIS B 1 213 ? -5.129 -14.867 -8.078 1 98.19 213 HIS B CA 1
ATOM 3806 C C . HIS B 1 213 ? -3.715 -14.359 -7.828 1 98.19 213 HIS B C 1
ATOM 3808 O O . HIS B 1 213 ? -3.49 -13.555 -6.918 1 98.19 213 HIS B O 1
ATOM 3814 N N . ALA B 1 214 ? -2.801 -14.898 -8.633 1 98.69 214 ALA B N 1
ATOM 3815 C CA . ALA B 1 214 ? -1.417 -14.438 -8.578 1 98.69 214 ALA B CA 1
ATOM 3816 C C . ALA B 1 214 ? -0.963 -13.891 -9.93 1 98.69 214 ALA B C 1
ATOM 3818 O O . ALA B 1 214 ? -1.173 -14.523 -10.961 1 98.69 214 ALA B O 1
ATOM 3819 N N . LEU B 1 215 ? -0.481 -12.711 -9.914 1 98.88 215 LEU B N 1
ATOM 3820 C CA . LEU B 1 215 ? 0.22 -12.102 -11.039 1 98.88 215 LEU B CA 1
ATOM 3821 C C . LEU B 1 215 ? 1.693 -11.883 -10.711 1 98.88 215 LEU B C 1
ATOM 3823 O O . LEU B 1 215 ? 2.062 -11.797 -9.531 1 98.88 215 LEU B O 1
ATOM 3827 N N . TRP B 1 216 ? 2.498 -11.875 -11.688 1 98.94 216 TRP B N 1
ATOM 3828 C CA . TRP B 1 216 ? 3.918 -11.586 -11.523 1 98.94 216 TRP B CA 1
ATOM 3829 C C . TRP B 1 216 ? 4.426 -10.688 -12.648 1 98.94 216 TRP B C 1
ATOM 3831 O O . TRP B 1 216 ? 4.176 -10.961 -13.82 1 98.94 216 TRP B O 1
ATOM 3841 N N . PHE B 1 217 ? 5.074 -9.609 -12.273 1 98.81 217 PHE B N 1
ATOM 3842 C CA . PHE B 1 217 ? 5.477 -8.562 -13.203 1 98.81 217 PHE B CA 1
ATOM 3843 C C . PHE B 1 217 ? 6.988 -8.578 -13.414 1 98.81 217 PHE B C 1
ATOM 3845 O O . PHE B 1 217 ? 7.754 -8.391 -12.469 1 98.81 217 PHE B O 1
ATOM 3852 N N . ASP B 1 218 ? 7.461 -8.797 -14.648 1 98.44 218 ASP B N 1
ATOM 3853 C CA . ASP B 1 218 ? 8.875 -8.68 -15 1 98.44 218 ASP B CA 1
ATOM 3854 C C . ASP B 1 218 ? 9.227 -7.254 -15.414 1 98.44 218 ASP B C 1
ATOM 3856 O O . ASP B 1 218 ? 8.977 -6.855 -16.547 1 98.44 218 ASP B O 1
ATOM 3860 N N . ILE B 1 219 ? 9.867 -6.566 -14.5 1 95.81 219 ILE B N 1
ATOM 3861 C CA . ILE B 1 219 ? 10.125 -5.145 -14.688 1 95.81 219 ILE B CA 1
ATOM 3862 C C . ILE B 1 219 ? 11.047 -4.938 -15.891 1 95.81 219 ILE B C 1
ATOM 3864 O O . ILE B 1 219 ? 10.977 -3.904 -16.562 1 95.81 219 ILE B O 1
ATOM 3868 N N . TYR B 1 220 ? 11.898 -5.848 -16.234 1 94 220 TYR B N 1
ATOM 3869 C CA . TYR B 1 220 ? 12.891 -5.656 -17.281 1 94 220 TYR B CA 1
ATOM 3870 C C . TYR B 1 220 ? 12.258 -5.754 -18.656 1 94 220 TYR B C 1
ATOM 3872 O O . TYR B 1 220 ? 12.664 -5.047 -19.594 1 94 220 TYR B O 1
ATOM 3880 N N . THR B 1 221 ? 11.266 -6.59 -18.781 1 96.56 221 THR B N 1
ATOM 3881 C CA . THR B 1 221 ? 10.633 -6.773 -20.078 1 96.56 221 THR B CA 1
ATOM 3882 C C . THR B 1 221 ? 9.289 -6.062 -20.125 1 96.56 221 THR B C 1
ATOM 3884 O O . THR B 1 221 ? 8.734 -5.844 -21.219 1 96.56 221 THR B O 1
ATOM 3887 N N . GLY B 1 222 ? 8.734 -5.746 -18.953 1 97.38 222 GLY B N 1
ATOM 3888 C CA . GLY B 1 222 ? 7.395 -5.184 -18.891 1 97.38 222 GLY B CA 1
ATOM 3889 C C . GLY B 1 222 ? 6.301 -6.223 -19.047 1 97.38 222 GLY B C 1
ATOM 3890 O O . GLY B 1 222 ? 5.121 -5.879 -19.141 1 97.38 222 GLY B O 1
ATOM 3891 N N . ASP B 1 223 ? 6.684 -7.508 -19.047 1 98.19 223 ASP B N 1
ATOM 3892 C CA . ASP B 1 223 ? 5.703 -8.578 -19.219 1 98.19 223 ASP B CA 1
ATOM 3893 C C . ASP B 1 223 ? 5.043 -8.93 -17.875 1 98.19 223 ASP B C 1
ATOM 3895 O O . ASP B 1 223 ? 5.676 -8.852 -16.828 1 98.19 223 ASP B O 1
ATOM 3899 N N . ILE B 1 224 ? 3.799 -9.312 -17.969 1 98.69 224 ILE B N 1
ATOM 3900 C CA . ILE B 1 224 ? 3.033 -9.75 -16.812 1 98.69 224 ILE B CA 1
ATOM 3901 C C . ILE B 1 224 ? 2.646 -11.219 -16.969 1 98.69 224 ILE B C 1
ATOM 3903 O O . ILE B 1 224 ? 2.277 -11.656 -18.047 1 98.69 224 ILE B O 1
ATOM 3907 N N . TYR B 1 225 ? 2.803 -11.945 -15.945 1 98.81 225 TYR B N 1
ATOM 3908 C CA . TYR B 1 225 ? 2.486 -13.367 -15.914 1 98.81 225 TYR B CA 1
ATOM 3909 C C . TYR B 1 225 ? 1.296 -13.641 -15 1 98.81 225 TYR B C 1
ATOM 3911 O O . TYR B 1 225 ? 1.134 -12.992 -13.969 1 98.81 225 TYR B O 1
ATOM 3919 N N . TYR B 1 226 ? 0.471 -14.516 -15.414 1 98.88 226 TYR B N 1
ATOM 3920 C CA . TYR B 1 226 ? -0.643 -15.039 -14.633 1 98.88 226 TYR B CA 1
ATOM 3921 C C . TYR B 1 226 ? -0.365 -16.469 -14.172 1 98.88 226 TYR B C 1
ATOM 3923 O O . TYR B 1 226 ? 0.031 -17.312 -14.977 1 98.88 226 TYR B O 1
ATOM 3931 N N . PHE B 1 227 ? -0.522 -16.75 -12.883 1 98.81 227 PHE B N 1
ATOM 3932 C CA . PHE B 1 227 ? -0.364 -18.141 -12.461 1 98.81 227 PHE B CA 1
ATOM 3933 C C . PHE B 1 227 ? -1.602 -18.953 -12.812 1 98.81 227 PHE B C 1
ATOM 3935 O O . PHE B 1 227 ? -2.672 -18.75 -12.234 1 98.81 227 PHE B O 1
ATOM 3942 N N . SER B 1 228 ? -1.438 -19.844 -13.719 1 98.44 228 SER B N 1
ATOM 3943 C CA . SER B 1 228 ? -2.502 -20.766 -14.094 1 98.44 228 SER B CA 1
ATOM 3944 C C . SER B 1 228 ? -2.449 -22.047 -13.258 1 98.44 228 SER B C 1
ATOM 3946 O O . SER B 1 228 ? -1.472 -22.781 -13.32 1 98.44 228 SER B O 1
ATOM 3948 N N . ARG B 1 229 ? -3.445 -22.281 -12.523 1 96.44 229 ARG B N 1
ATOM 3949 C CA . ARG B 1 229 ? -3.482 -23.516 -11.75 1 96.44 229 ARG B CA 1
ATOM 3950 C C . ARG B 1 229 ? -3.582 -24.734 -12.664 1 96.44 229 ARG B C 1
ATOM 3952 O O . ARG B 1 229 ? -3.039 -25.797 -12.352 1 96.44 229 ARG B O 1
ATOM 3959 N N . ARG B 1 230 ? -4.25 -24.547 -13.766 1 96.25 230 ARG B N 1
ATOM 3960 C CA . ARG B 1 230 ? -4.367 -25.625 -14.742 1 96.25 230 ARG B CA 1
ATOM 3961 C C . ARG B 1 230 ? -3.01 -25.969 -15.344 1 96.25 230 ARG B C 1
ATOM 3963 O O . ARG B 1 230 ? -2.641 -27.141 -15.414 1 96.25 230 ARG B O 1
ATOM 3970 N N . ALA B 1 231 ? -2.303 -24.984 -15.719 1 97.81 231 ALA B N 1
ATOM 3971 C CA . ALA B 1 231 ? -0.994 -25.188 -16.328 1 97.81 231 ALA B CA 1
ATOM 3972 C C . ALA B 1 231 ? 0.078 -25.406 -15.266 1 97.81 231 ALA B C 1
ATOM 3974 O O . ALA B 1 231 ? 1.192 -25.828 -15.578 1 97.81 231 ALA B O 1
ATOM 3975 N N . LYS B 1 232 ? -0.208 -25.094 -13.977 1 98.31 232 LYS B N 1
ATOM 3976 C CA . LYS B 1 232 ? 0.65 -25.281 -12.812 1 98.31 232 LYS B CA 1
ATOM 3977 C C . LYS B 1 232 ? 1.913 -24.422 -12.922 1 98.31 232 LYS B C 1
ATOM 3979 O O . LYS B 1 232 ? 2.994 -24.859 -12.516 1 98.31 232 LYS B O 1
ATOM 3984 N N . ARG B 1 233 ? 1.785 -23.297 -13.531 1 98.62 233 ARG B N 1
ATOM 3985 C CA . ARG B 1 233 ? 2.93 -22.406 -13.664 1 98.62 233 ARG B CA 1
ATOM 3986 C C . ARG B 1 233 ? 2.48 -20.984 -14.008 1 98.62 233 ARG B C 1
ATOM 3988 O O . ARG B 1 233 ? 1.311 -20.766 -14.328 1 98.62 233 ARG B O 1
ATOM 3995 N N . PHE B 1 234 ? 3.398 -20.031 -13.898 1 98.75 234 PHE B N 1
ATOM 3996 C CA . PHE B 1 234 ? 3.17 -18.672 -14.383 1 98.75 234 PHE B CA 1
ATOM 3997 C C . PHE B 1 234 ? 3.207 -18.625 -15.906 1 98.75 234 PHE B C 1
ATOM 3999 O O . PHE B 1 234 ? 4.215 -18.984 -16.516 1 98.75 234 PHE B O 1
ATOM 4006 N N . LEU B 1 235 ? 2.129 -18.172 -16.484 1 98.69 235 LEU B N 1
ATOM 4007 C CA . LEU B 1 235 ? 2.033 -17.984 -17.938 1 98.69 235 LEU B CA 1
ATOM 4008 C C . LEU B 1 235 ? 2.1 -16.5 -18.281 1 98.69 235 LEU B C 1
ATOM 4010 O O . LEU B 1 235 ? 1.417 -15.68 -17.672 1 98.69 235 LEU B O 1
ATOM 4014 N N . ILE B 1 236 ? 2.963 -16.234 -19.25 1 98.5 236 ILE B N 1
ATOM 4015 C CA . ILE B 1 236 ? 2.975 -14.867 -19.75 1 98.5 236 ILE B CA 1
ATOM 4016 C C . ILE B 1 236 ? 1.604 -14.516 -20.328 1 98.5 236 ILE B C 1
ATOM 4018 O O . ILE B 1 236 ? 0.961 -15.344 -20.969 1 98.5 236 ILE B O 1
ATOM 4022 N N . ILE B 1 237 ? 1.076 -13.328 -20.016 1 98.62 237 ILE B N 1
ATOM 4023 C CA . ILE B 1 237 ? -0.162 -12.852 -20.625 1 98.62 237 ILE B CA 1
ATOM 4024 C C . ILE B 1 237 ? 0.147 -12.133 -21.938 1 98.62 237 ILE B C 1
ATOM 4026 O O . ILE B 1 237 ? 0.506 -10.953 -21.953 1 98.62 237 ILE B O 1
ATOM 4030 N N . ASP B 1 238 ? -0.03 -12.781 -22.984 1 98.06 238 ASP B N 1
ATOM 4031 C CA . ASP B 1 238 ? 0.197 -12.227 -24.312 1 98.06 238 ASP B CA 1
ATOM 4032 C C . ASP B 1 238 ? -0.76 -12.836 -25.328 1 98.06 238 ASP B C 1
ATOM 4034 O O . ASP B 1 238 ? -1.729 -13.5 -24.953 1 98.06 238 ASP B O 1
ATOM 4038 N N . GLU B 1 239 ? -0.548 -12.562 -26.562 1 97.38 239 GLU B N 1
ATOM 4039 C CA . GLU B 1 239 ? -1.477 -12.969 -27.625 1 97.38 239 GLU B CA 1
ATOM 4040 C C . GLU B 1 239 ? -1.61 -14.492 -27.672 1 97.38 239 GLU B C 1
ATOM 4042 O O . GLU B 1 239 ? -2.676 -15.016 -28.016 1 97.38 239 GLU B O 1
ATOM 4047 N N . SER B 1 240 ? -0.643 -15.195 -27.328 1 97.94 240 SER B N 1
ATOM 4048 C CA . SER B 1 240 ? -0.649 -16.656 -27.469 1 97.94 240 SER B CA 1
ATOM 4049 C C . SER B 1 240 ? -1.336 -17.312 -26.297 1 97.94 240 SER B C 1
ATOM 4051 O O . SER B 1 240 ? -1.875 -18.422 -26.422 1 97.94 240 SER B O 1
ATOM 4053 N N . THR B 1 241 ? -1.331 -16.688 -25.172 1 98.25 241 THR B N 1
ATOM 4054 C CA . THR B 1 241 ? -1.812 -17.359 -23.969 1 98.25 241 THR B CA 1
ATOM 4055 C C . THR B 1 241 ? -3.113 -16.719 -23.484 1 98.25 241 THR B C 1
ATOM 4057 O O . THR B 1 241 ? -3.832 -17.312 -22.672 1 98.25 241 THR B O 1
ATOM 4060 N N . TYR B 1 242 ? -3.443 -15.508 -23.938 1 98.12 242 TYR B N 1
ATOM 4061 C CA . TYR B 1 242 ? -4.547 -14.695 -23.438 1 98.12 242 TYR B CA 1
ATOM 4062 C C . TYR B 1 242 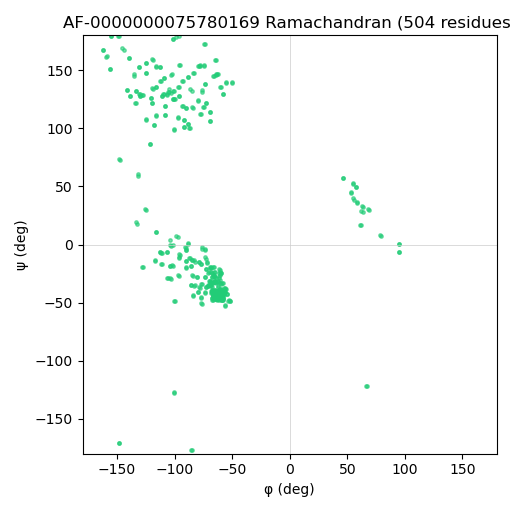? -5.848 -15.492 -23.422 1 98.12 242 TYR B C 1
ATOM 4064 O O . TYR B 1 242 ? -6.539 -15.547 -22.406 1 98.12 242 TYR B O 1
ATOM 4072 N N . GLU B 1 243 ? -6.176 -16.156 -24.5 1 98.06 243 GLU B N 1
ATOM 4073 C CA . GLU B 1 243 ? -7.449 -16.859 -24.625 1 98.06 243 GLU B CA 1
ATOM 4074 C C . GLU B 1 243 ? -7.5 -18.062 -23.672 1 98.06 243 GLU B C 1
ATOM 4076 O O . GLU B 1 243 ? -8.555 -18.375 -23.125 1 98.06 243 GLU B O 1
ATOM 4081 N N . THR B 1 244 ? -6.406 -18.734 -23.578 1 98.12 244 THR B N 1
ATOM 4082 C CA . THR B 1 244 ? -6.336 -19.875 -22.672 1 98.12 244 THR B CA 1
ATOM 4083 C C . THR B 1 244 ? -6.539 -19.438 -21.219 1 98.12 244 THR B C 1
ATOM 4085 O O . THR B 1 244 ? -7.289 -20.062 -20.469 1 98.12 244 THR B O 1
ATOM 4088 N N . ILE B 1 245 ? -5.895 -18.344 -20.828 1 98.38 245 ILE B N 1
ATOM 4089 C CA . ILE B 1 245 ? -6.016 -17.812 -19.469 1 98.38 245 ILE B CA 1
ATOM 4090 C C . ILE B 1 245 ? -7.441 -17.328 -19.234 1 98.38 245 ILE B C 1
ATOM 4092 O O . ILE B 1 245 ? -8.031 -17.609 -18.188 1 98.38 245 ILE B O 1
ATOM 4096 N N . LEU B 1 246 ? -7.957 -16.625 -20.219 1 97.75 246 LEU B N 1
ATOM 4097 C CA . LEU B 1 246 ? -9.32 -16.109 -20.109 1 97.75 246 LEU B CA 1
ATOM 4098 C C . LEU B 1 246 ? -10.32 -17.25 -19.953 1 97.75 246 LEU B C 1
ATOM 4100 O O . LEU B 1 246 ? -11.258 -17.141 -19.156 1 97.75 246 LEU B O 1
ATOM 4104 N N . ALA B 1 247 ? -10.164 -18.328 -20.688 1 97.88 247 ALA B N 1
ATOM 4105 C CA . ALA B 1 247 ? -11.039 -19.5 -20.594 1 97.88 247 ALA B CA 1
ATOM 4106 C C . ALA B 1 247 ? -10.984 -20.125 -19.203 1 97.88 247 ALA B C 1
ATOM 4108 O O . ALA B 1 247 ? -12.016 -20.516 -18.656 1 97.88 247 ALA B O 1
ATOM 4109 N N . GLU B 1 248 ? -9.805 -20.234 -18.688 1 97.38 248 GLU B N 1
ATOM 4110 C CA . GLU B 1 248 ? -9.656 -20.75 -17.328 1 97.38 248 GLU B CA 1
ATOM 4111 C C . GLU B 1 248 ? -10.383 -19.875 -16.312 1 97.38 248 GLU B C 1
ATOM 4113 O O . GLU B 1 248 ? -11.086 -20.375 -15.438 1 97.38 248 GLU B O 1
ATOM 4118 N N . VAL B 1 249 ? -10.211 -18.547 -16.406 1 96.25 249 VAL B N 1
ATOM 4119 C CA . VAL B 1 249 ? -10.82 -17.594 -15.484 1 96.25 249 VAL B CA 1
ATOM 4120 C C . VAL B 1 249 ? -12.344 -17.688 -15.578 1 96.25 249 VAL B C 1
ATOM 4122 O O . VAL B 1 249 ? -13.031 -17.719 -14.562 1 96.25 249 VAL B O 1
ATOM 4125 N N . ARG B 1 250 ? -12.859 -17.828 -16.781 1 95.75 250 ARG B N 1
ATOM 4126 C CA . ARG B 1 250 ? -14.305 -17.875 -16.984 1 95.75 250 ARG B CA 1
ATOM 4127 C C . ARG B 1 250 ? -14.891 -19.172 -16.422 1 95.75 250 ARG B C 1
ATOM 4129 O O . ARG B 1 250 ? -15.992 -19.172 -15.891 1 95.75 250 ARG B O 1
ATOM 4136 N N . ARG B 1 251 ? -14.164 -20.219 -16.516 1 95.31 251 ARG B N 1
ATOM 4137 C CA . ARG B 1 251 ? -14.656 -21.531 -16.125 1 95.31 251 ARG B CA 1
ATOM 4138 C C . ARG B 1 251 ? -14.633 -21.703 -14.602 1 95.31 251 ARG B C 1
ATOM 4140 O O . ARG B 1 251 ? -15.562 -22.266 -14.023 1 95.31 251 ARG B O 1
ATOM 4147 N N . TYR B 1 252 ? -13.594 -21.156 -13.969 1 92.81 252 TYR B N 1
ATOM 4148 C CA . TYR B 1 252 ? -13.367 -21.578 -12.586 1 92.81 252 TYR B CA 1
ATOM 4149 C C . TYR B 1 252 ? -13.523 -20.406 -11.625 1 92.81 252 TYR B C 1
ATOM 4151 O O . TYR B 1 252 ? -13.68 -20.609 -10.422 1 92.81 252 TYR B O 1
ATOM 4159 N N . TYR B 1 253 ? -13.562 -19.172 -12.117 1 91.69 253 TYR B N 1
ATOM 4160 C CA . TYR B 1 253 ? -13.492 -18.031 -11.203 1 91.69 253 TYR B CA 1
ATOM 4161 C C . TYR B 1 253 ? -14.555 -17 -11.539 1 91.69 253 TYR B C 1
ATOM 4163 O O . TYR B 1 253 ? -14.336 -15.797 -11.367 1 91.69 253 TYR B O 1
ATOM 4171 N N . SER B 1 254 ? -15.578 -17.297 -12.227 1 83.44 254 SER B N 1
ATOM 4172 C CA . SER B 1 254 ? -16.672 -16.391 -12.539 1 83.44 254 SER B CA 1
ATOM 4173 C C . SER B 1 254 ? -17.938 -16.75 -11.758 1 83.44 254 SER B C 1
ATOM 4175 O O . SER B 1 254 ? -18.141 -17.906 -11.414 1 83.44 254 SER B O 1
#

Nearest PDB structures (foldseek):
  5swc-assembly1_D  TM=8.926E-01  e=6.383E-18  Synechocystis sp. PCC 6803 substr. Kazusa
  5swc-assembly1_E  TM=8.917E-01  e=1.033E-17  Synechocystis sp. PCC 6803 substr. Kazusa
  1ekj-assembly2_G  TM=8.408E-01  e=1.105E-10  Pisum sativum
  2w3n-assembly2_A-2  TM=7.814E-01  e=8.928E-09  Cryptococcus neoformans
  2w3n-assembly1_C  TM=7.677E-01  e=5.859E-09  Cryptococcus neoformans

Foldseek 3Di:
DVVVVVVVVCCVVPPVVVVVVVVVVCVVPQDAAEEEFEEPDPLDDPCVLVVNDPRHYHYHYYQLSFDAAPVLDDDPDDDVRVVSVCVQCVVVVHAEYEQEFEPPRVLLVLLQVCVDCVSQDPVNVVVDVSSVVCVRRVVVLNVQLVVCVPVLCFWGKAAALDPVRIFTARQPNVPPGDSSLSSSVSSQRNRNRSSSNDPVCNVCSVVLSHGYWYKYAYSVVRWIWTQDRVVRYTHTCDPVCVVVVVVSCVVRRD/DVVVVVVVVCCVPPPVVVVVVVVVVCVVPQDAAEEEFEEPDPLDDPCVLVVNDPRHYHYHYYQLSFDAAPVLDDDPDDDVRVVSVCVQCVVVVHAEYEQEFEPPRVLLVLLQVCVDCVSQDPVNVVVDVSSVVCVRRVVVLNVQLVVCVPVLCFWGKAAALDPVRIFTARQPNVPPGDSSLSSSVSSQRNRNRSSSNDPVCNVCSVVLSHGYWYKYAYSVVRWIWTQDRVVRYTHTCDPVCVVVVVVSCVVRRD

InterPro domains:
  IPR001765 Carbonic anhydrase [PF00484] (34-223)
  IPR001765 Carbonic anhydrase [PTHR11002] (1-231)
  IPR001765 Carbonic anhydrase [SM00947] (27-228)
  IPR036874 Carbonic anhydrase superfamily [G3DSA:3.40.1050.10] (1-233)
  IPR036874 Carbonic anhydrase superfamily [SSF53056] (1-252)